Protein AF-A0A959YKF8-F1 (afdb_monomer_lite)

Secondary structure (DSSP, 8-state):
-PPP--B-----------------------S-THHHHGGG----SSS------B-S---TT----TT---EEEETTEEEE----SS-----GGGSEEE--STTSTTTT-SSTTTHHHHHHHHHH--SEEEES-SGGGGG--SS----SS-SSSPPPP-BT---HHHHHHHHHGGGTS----TT-HHHHHHHHT---GGGGGGTS-GGGHHHHHHHHHHHHHHTTSPTT-BHHHHHHHHHHHHHHHSTT---EEEEEP-TTTS-HHHHHHHHHHHH-TTTSTT-----EEEEESSSSTTSHHHHHHH---SHHHHHHHHBT---TTHHHHHHHH-TTTSPPTTT-BHHHHT--BTTB--EEEEEPPPBPGGGS-SSBPPTTT--SSPPTTHHHHHHHHTTT-B-TTSS-BS--EEEEEEEE-GGGTHIIIIISBTTB-SS-TT----SPPSSS--TTTHHHHHHHHHHHHHIIIIIHHHHHHHHHHHH-TT--STT--EEEEEEEEE--TT--TTGGGSTTSHHHHHHHHHHHHHHHHHTTSTTS-TT-EEEEEES-SSSS-TTSSEEEPPTTTHHHHHT--STTTSTTS-TTT--PPEEE-HHHHHHHHHHHHHHTT-

Sequence (618 aa):
MRPNTLIICLVIVTATITSATNLFAQDIDTLDWDEIVELADTAFRESLDTIYLLEDEYTSGESYRTGFETTCLSGGISMSINLNKTLKDINKGHYGINITGMFSPATLYEGPYSAEQWQWLSDLQPKTLRFPGGSSSKFMHLRPYKDANGDGILDSIKGYGYDILELIKYYDSTDDSLQIDLLDSSSVIAILNEFNYNNFETWLKPALAAQFFDFKEDFRNQEKLSPGDNYIDQFIRLVKKIETDNPGHVVDVIVCLNILTEKATDSREIVDYLRNVITNSENYSVNVVGVEMGNEVAGKFHQDVMKFDEFEDYWNYLDGAPVTGQTILETILGEPLFLPAADRNYFQAFKNSAGFNCKVGLCAEGLDPELDLVFFSDPADQSGTRAADDWNLDLYAHYPETFAGGKVRKFHAVILHTYYAKKDWEDDIVIGDTLNPLLDTLYTCPEWDFDEMDDRIQPAFDAARMNFRGFMQNRYMASMDTFNTLLHFNMTSANKKDMWITEYNFKDEGTDSRGKVFTNRFMHGCLLQEWWLKNLKLNYSSGYRENFFTYSTLQNYAGGSQIQMLTPADKEVELTILGVDTFPYSEATPDSLRKNYYTKRTVFHIMDLLSEIGKNDL

Radius of gyration: 25.91 Å; chains: 1; bounding box: 72×75×66 Å

pLDDT: mean 79.76, std 20.9, range [21.06, 98.62]

Structure (mmCIF, N/CA/C/O backbone):
data_AF-A0A959YKF8-F1
#
_entry.id   AF-A0A959YKF8-F1
#
loop_
_atom_site.group_PDB
_atom_site.id
_atom_site.type_symbol
_atom_site.label_atom_id
_atom_site.label_alt_id
_atom_site.label_comp_id
_atom_site.label_asym_id
_atom_site.label_entity_id
_atom_site.label_seq_id
_atom_site.pdbx_PDB_ins_code
_atom_site.Cartn_x
_atom_site.Cartn_y
_atom_site.Cartn_z
_atom_site.occupancy
_atom_site.B_iso_or_equiv
_atom_site.auth_seq_id
_atom_site.auth_comp_id
_atom_site.auth_asym_id
_atom_site.auth_atom_id
_atom_site.pdbx_PDB_model_num
ATOM 1 N N . MET A 1 1 ? -41.377 -13.721 -18.802 1.00 24.89 1 MET A N 1
ATOM 2 C CA . MET A 1 1 ? -40.956 -15.128 -18.658 1.00 24.89 1 MET A CA 1
ATOM 3 C C . MET A 1 1 ? -39.755 -15.340 -19.555 1.00 24.89 1 MET A C 1
ATOM 5 O O . MET A 1 1 ? -39.915 -15.637 -20.732 1.00 24.89 1 MET A O 1
ATOM 9 N N . ARG A 1 2 ? -38.571 -15.038 -19.025 1.00 21.06 2 ARG A N 1
ATOM 10 C CA . ARG A 1 2 ? -37.295 -15.454 -19.612 1.00 21.06 2 ARG A CA 1
ATOM 11 C C . ARG A 1 2 ? -36.922 -16.799 -18.962 1.00 21.06 2 ARG A C 1
ATOM 13 O O . ARG A 1 2 ? -37.425 -17.058 -17.871 1.00 21.06 2 ARG A O 1
ATOM 20 N N . PRO A 1 3 ? -36.168 -17.679 -19.634 1.00 23.34 3 PRO A N 1
ATOM 21 C CA . PRO A 1 3 ? -35.814 -18.971 -19.069 1.00 23.34 3 PRO A CA 1
ATOM 22 C C . PRO A 1 3 ? -34.827 -18.788 -17.912 1.00 23.34 3 PRO A C 1
ATOM 24 O O . PRO A 1 3 ? -33.832 -18.083 -18.058 1.00 23.34 3 PRO A O 1
ATOM 27 N N . ASN A 1 4 ? -35.135 -19.433 -16.788 1.00 23.02 4 ASN A N 1
ATOM 28 C CA . ASN A 1 4 ? -34.281 -19.529 -15.609 1.00 23.02 4 ASN A CA 1
ATOM 29 C C . ASN A 1 4 ? -32.976 -20.232 -16.003 1.00 23.02 4 ASN A C 1
ATOM 31 O O . ASN A 1 4 ? -33.014 -21.388 -16.429 1.00 23.02 4 ASN A O 1
ATOM 35 N N . THR A 1 5 ? -31.848 -19.539 -15.872 1.00 23.41 5 THR A N 1
ATOM 36 C CA . THR A 1 5 ? -30.513 -20.115 -16.049 1.00 23.41 5 THR A CA 1
ATOM 37 C C . THR A 1 5 ? -29.839 -20.077 -14.686 1.00 23.41 5 THR A C 1
ATOM 39 O O . THR A 1 5 ? -29.695 -19.015 -14.102 1.00 23.41 5 THR A O 1
ATOM 42 N N . LEU A 1 6 ? -29.509 -21.247 -14.148 1.00 27.52 6 LEU A N 1
ATOM 43 C CA . LEU A 1 6 ? -28.686 -21.390 -12.951 1.00 27.52 6 LEU A CA 1
ATOM 44 C C . LEU A 1 6 ? -27.227 -21.292 -13.406 1.00 27.52 6 LEU A C 1
ATOM 46 O O . LEU A 1 6 ? -26.804 -22.115 -14.221 1.00 27.52 6 LEU A O 1
ATOM 50 N N . ILE A 1 7 ? -26.474 -20.309 -12.914 1.00 26.64 7 ILE A N 1
ATOM 51 C CA . ILE A 1 7 ? -25.038 -20.200 -13.184 1.00 26.64 7 ILE A CA 1
ATOM 52 C C . ILE A 1 7 ? -24.302 -20.729 -11.955 1.00 26.64 7 ILE A C 1
ATOM 54 O O . ILE A 1 7 ? -24.200 -20.081 -10.921 1.00 26.64 7 ILE A O 1
ATOM 58 N N . ILE A 1 8 ? -23.788 -21.951 -12.055 1.00 28.00 8 ILE A N 1
ATOM 59 C CA . ILE A 1 8 ? -22.839 -22.476 -11.073 1.00 28.00 8 ILE A CA 1
ATOM 60 C C . ILE A 1 8 ? -21.457 -22.015 -11.532 1.00 28.00 8 ILE A C 1
ATOM 62 O O . ILE A 1 8 ? -20.957 -22.516 -12.539 1.00 28.00 8 ILE A O 1
ATOM 66 N N . CYS A 1 9 ? -20.830 -21.088 -10.806 1.00 27.98 9 CYS A N 1
ATOM 67 C CA . CYS A 1 9 ? -19.398 -20.829 -10.961 1.00 27.98 9 CYS A CA 1
ATOM 68 C C . CYS A 1 9 ? -18.615 -21.967 -10.299 1.00 27.98 9 CYS A C 1
ATOM 70 O O . CYS A 1 9 ? -18.112 -21.855 -9.185 1.00 27.98 9 CYS A O 1
ATOM 72 N N . LEU A 1 10 ? -18.530 -23.091 -11.007 1.00 30.89 10 LEU A N 1
ATOM 73 C CA . LEU A 1 10 ? -17.386 -23.979 -10.898 1.00 30.89 10 LEU A CA 1
ATOM 74 C C . LEU A 1 10 ? -16.335 -23.407 -11.851 1.00 30.89 10 LEU A C 1
ATOM 76 O O . LEU A 1 10 ? -16.676 -23.080 -12.989 1.00 30.89 10 LEU A O 1
ATOM 80 N N . VAL A 1 11 ? -15.067 -23.324 -11.442 1.00 27.88 11 VAL A N 1
ATOM 81 C CA . VAL A 1 11 ? -13.982 -23.2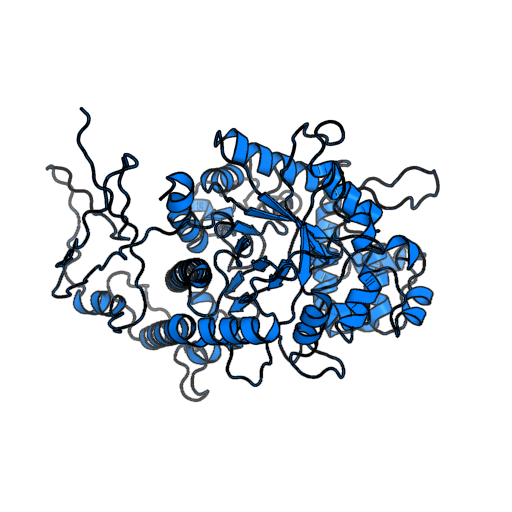78 -12.432 1.00 27.88 11 VAL A CA 1
ATOM 82 C C . VAL A 1 11 ? -13.950 -24.660 -13.090 1.00 27.88 11 VAL A C 1
ATOM 84 O O . VAL A 1 11 ? -13.184 -25.542 -12.728 1.00 27.88 11 VAL A O 1
ATOM 87 N N . ILE A 1 12 ? -14.878 -24.868 -14.017 1.00 26.86 12 ILE A N 1
ATOM 88 C CA . ILE A 1 12 ? -14.789 -25.842 -15.088 1.00 26.86 12 ILE A CA 1
ATOM 89 C C . ILE A 1 12 ? -14.608 -24.997 -16.333 1.00 26.86 12 ILE A C 1
ATOM 91 O O . ILE A 1 12 ? -15.455 -24.168 -16.662 1.00 26.86 12 ILE A O 1
ATOM 95 N N . VAL A 1 13 ? -13.510 -25.233 -17.040 1.00 24.25 13 VAL A N 1
ATOM 96 C CA . VAL A 1 13 ? -13.350 -24.816 -18.429 1.00 24.25 13 VAL A CA 1
ATOM 97 C C . VAL A 1 13 ? -14.514 -25.424 -19.219 1.00 24.25 13 VAL A C 1
ATOM 99 O O . VAL A 1 13 ? -14.508 -26.606 -19.554 1.00 24.25 13 VAL A O 1
ATOM 102 N N . THR A 1 14 ? -15.579 -24.658 -19.455 1.00 24.84 14 THR A N 1
ATOM 103 C CA . THR A 1 14 ? -16.737 -25.140 -20.212 1.00 24.84 14 THR A CA 1
ATOM 104 C C . THR A 1 14 ? -16.385 -25.233 -21.690 1.00 24.84 14 THR A C 1
ATOM 106 O O . THR A 1 14 ? -16.380 -24.228 -22.403 1.00 24.84 14 THR A O 1
ATOM 109 N N . ALA A 1 15 ? -16.157 -26.458 -22.167 1.00 26.36 15 ALA A N 1
ATOM 110 C CA . ALA A 1 15 ? -16.303 -26.798 -23.575 1.00 26.36 15 ALA A CA 1
ATOM 111 C C . ALA A 1 15 ? -17.750 -26.507 -24.007 1.00 26.36 15 ALA A C 1
ATOM 113 O O . ALA A 1 15 ? -18.723 -26.962 -23.402 1.00 26.36 15 ALA A O 1
ATOM 114 N N . THR A 1 16 ? -17.896 -25.689 -25.041 1.00 28.11 16 THR A N 1
ATOM 115 C CA . THR A 1 16 ? -19.182 -25.209 -25.539 1.00 28.11 16 THR A CA 1
ATOM 116 C C . THR A 1 16 ? -19.936 -26.349 -26.225 1.00 28.11 16 THR A C 1
ATOM 118 O O . THR A 1 16 ? -19.499 -26.856 -27.255 1.00 28.11 16 THR A O 1
ATOM 121 N N . ILE A 1 17 ? -21.115 -26.719 -25.720 1.00 29.62 17 ILE A N 1
ATOM 122 C CA . ILE A 1 17 ? -22.070 -27.520 -26.495 1.00 29.62 17 ILE A CA 1
ATOM 123 C C . ILE A 1 17 ? -22.793 -26.562 -27.444 1.00 29.62 17 ILE A C 1
ATOM 125 O O . ILE A 1 17 ? -23.761 -25.907 -27.063 1.00 29.62 17 ILE A O 1
ATOM 129 N N . THR A 1 18 ? -22.352 -26.491 -28.701 1.00 27.39 18 THR A N 1
ATOM 130 C CA . THR A 1 18 ? -23.241 -26.097 -29.800 1.00 27.39 18 THR A CA 1
ATOM 131 C C . THR A 1 18 ? -23.260 -27.163 -30.886 1.00 27.39 18 THR A C 1
ATOM 133 O O . THR A 1 18 ? -22.264 -27.777 -31.255 1.00 27.39 18 THR A O 1
ATOM 136 N N . SER A 1 19 ? -24.478 -27.432 -31.335 1.00 31.00 19 SER A N 1
ATOM 137 C CA . SER A 1 19 ? -24.853 -28.439 -32.311 1.00 31.00 19 SER A CA 1
ATOM 138 C C . SER A 1 19 ? -24.111 -28.295 -33.643 1.00 31.00 19 SER A C 1
ATOM 140 O O . SER A 1 19 ? -24.213 -27.259 -34.292 1.00 31.00 19 SER A O 1
ATOM 142 N N . ALA A 1 20 ? -23.476 -29.394 -34.056 1.00 32.44 20 ALA A N 1
ATOM 143 C CA . ALA A 1 20 ? -23.247 -29.856 -35.426 1.00 32.44 20 ALA A CA 1
ATOM 144 C C . ALA A 1 20 ? -22.896 -28.799 -36.496 1.00 32.44 20 ALA A C 1
ATOM 146 O O . ALA A 1 20 ? -23.785 -28.225 -37.112 1.00 32.44 20 ALA A O 1
ATOM 147 N N . THR A 1 21 ? -21.606 -28.686 -36.835 1.00 26.75 21 THR A N 1
ATOM 148 C CA . THR A 1 21 ? -21.075 -29.056 -38.169 1.00 26.75 21 THR A CA 1
ATOM 149 C C . THR A 1 21 ? -19.540 -29.027 -38.163 1.00 26.75 21 THR A C 1
ATOM 151 O O . THR A 1 21 ? -18.943 -27.999 -37.882 1.00 26.75 21 THR A O 1
ATOM 154 N N . ASN A 1 22 ? -18.941 -30.181 -38.477 1.00 33.03 22 ASN A N 1
ATOM 155 C CA . ASN A 1 22 ? -17.547 -30.476 -38.841 1.00 33.03 22 ASN A CA 1
ATOM 156 C C . ASN A 1 22 ? -16.528 -29.315 -38.851 1.00 33.03 22 ASN A C 1
ATOM 158 O O . ASN A 1 22 ? -16.385 -28.617 -39.856 1.00 33.03 22 ASN A O 1
ATOM 162 N N . LEU A 1 23 ? -15.692 -29.257 -37.815 1.00 22.66 23 LEU A N 1
ATOM 163 C CA . LEU A 1 23 ? -14.294 -28.848 -37.934 1.00 22.66 23 LEU A CA 1
ATOM 164 C C . LEU A 1 23 ? -13.438 -29.886 -37.204 1.00 22.66 23 LEU A C 1
ATOM 166 O O . LEU A 1 23 ? -13.765 -30.293 -36.094 1.00 22.66 23 LEU A O 1
ATOM 170 N N . PHE A 1 24 ? -12.395 -30.355 -37.883 1.00 27.20 24 PHE A N 1
ATOM 171 C CA . PHE A 1 24 ? -11.443 -31.340 -37.385 1.00 27.20 24 PHE A CA 1
ATOM 172 C C . PHE A 1 24 ? -10.705 -30.766 -36.168 1.00 27.20 24 PHE A C 1
ATOM 174 O O . PHE A 1 24 ? -9.849 -29.900 -36.330 1.00 27.20 24 PHE A O 1
ATOM 181 N N . ALA A 1 25 ? -11.055 -31.242 -34.974 1.00 24.16 25 ALA A N 1
ATOM 182 C CA . ALA A 1 25 ? -10.246 -31.118 -33.771 1.00 24.16 25 ALA A CA 1
ATOM 183 C C . ALA A 1 25 ? -9.605 -32.485 -33.516 1.00 24.16 25 ALA A C 1
ATOM 185 O O . ALA A 1 25 ? -10.275 -33.514 -33.575 1.00 24.16 25 ALA A O 1
ATOM 186 N N . GLN A 1 26 ? -8.291 -32.457 -33.364 1.00 25.58 26 GLN A N 1
ATOM 187 C CA . GLN A 1 26 ? -7.410 -33.588 -33.134 1.00 25.58 26 GLN A CA 1
ATOM 188 C C . GLN A 1 26 ? -7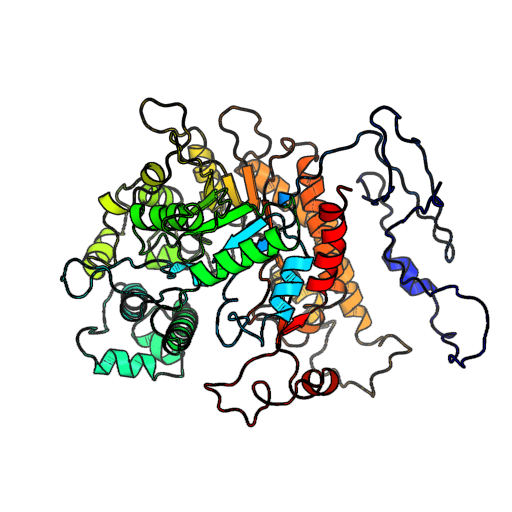.659 -34.117 -31.712 1.00 25.58 26 GLN A C 1
ATOM 190 O O . GLN A 1 26 ? -7.789 -33.325 -30.780 1.00 25.58 26 GLN A O 1
ATOM 195 N N . ASP A 1 27 ? -7.805 -35.434 -31.591 1.00 24.84 27 ASP A N 1
ATOM 196 C CA . ASP A 1 27 ? -8.174 -36.141 -30.365 1.00 24.84 27 ASP A CA 1
ATOM 197 C C . ASP A 1 27 ? -7.139 -35.914 -29.240 1.00 24.84 27 ASP A C 1
ATOM 199 O O . ASP A 1 27 ? -6.001 -36.370 -29.338 1.00 24.84 27 ASP A O 1
ATOM 203 N N . ILE A 1 28 ? -7.552 -35.218 -28.173 1.00 29.02 28 ILE A N 1
ATOM 204 C CA . ILE A 1 28 ? -6.883 -35.154 -26.858 1.00 29.02 28 ILE A CA 1
ATOM 205 C C . ILE A 1 28 ? -7.321 -36.404 -26.084 1.00 29.02 28 ILE A C 1
ATOM 207 O O . ILE A 1 28 ? -8.237 -36.342 -25.268 1.00 29.02 28 ILE A O 1
ATOM 211 N N . ASP A 1 29 ? -6.746 -37.559 -26.415 1.00 28.45 29 ASP A N 1
ATOM 212 C CA . ASP A 1 29 ? -7.207 -38.858 -25.891 1.00 28.45 29 ASP A CA 1
ATOM 213 C C . ASP A 1 29 ? -6.071 -39.705 -25.286 1.00 28.45 29 ASP A C 1
ATOM 215 O O . ASP A 1 29 ? -6.127 -40.934 -25.295 1.00 28.45 29 ASP A O 1
ATOM 219 N N . THR A 1 30 ? -5.021 -39.068 -24.745 1.00 28.72 30 THR A N 1
ATOM 220 C CA . THR A 1 30 ? -3.926 -39.785 -24.051 1.00 28.72 30 THR A CA 1
ATOM 221 C C . THR A 1 30 ? -3.470 -39.200 -22.711 1.00 28.72 30 THR A C 1
ATOM 223 O O . THR A 1 30 ? -2.499 -39.702 -22.157 1.00 28.72 30 THR A O 1
ATOM 226 N N . LEU A 1 31 ? -4.180 -38.228 -22.128 1.00 28.48 31 LEU A N 1
ATOM 227 C CA . LEU A 1 31 ? -3.964 -37.859 -20.722 1.00 28.48 31 LEU A CA 1
ATOM 228 C C . LEU A 1 31 ? -4.817 -38.759 -19.821 1.00 28.48 31 LEU A C 1
ATOM 230 O O . LEU A 1 31 ? -6.047 -38.760 -19.920 1.00 28.48 31 LEU A O 1
ATOM 234 N N . ASP A 1 32 ? -4.158 -39.538 -18.963 1.00 31.77 32 ASP A N 1
ATOM 235 C CA . ASP A 1 32 ? -4.811 -40.336 -17.928 1.00 31.77 32 ASP A CA 1
ATOM 236 C C . ASP A 1 32 ? -5.417 -39.373 -16.892 1.00 31.77 32 ASP A C 1
ATOM 238 O O . ASP A 1 32 ? -4.723 -38.698 -16.133 1.00 31.77 32 ASP A O 1
ATOM 242 N N . TRP A 1 33 ? -6.741 -39.227 -16.936 1.00 35.06 33 TRP A N 1
ATOM 243 C CA . TRP A 1 33 ? -7.514 -38.218 -16.200 1.00 35.06 33 TRP A CA 1
ATOM 244 C C . TRP A 1 33 ? -7.492 -38.386 -14.670 1.00 35.06 33 TRP A C 1
ATOM 246 O O . TRP A 1 33 ? -7.970 -37.502 -13.954 1.00 35.06 33 TRP A O 1
ATOM 256 N N . ASP A 1 34 ? -6.931 -39.486 -14.170 1.00 31.56 34 ASP A N 1
ATOM 257 C CA . ASP A 1 34 ? -6.870 -39.815 -12.746 1.00 31.56 34 ASP A CA 1
ATOM 258 C C . ASP A 1 34 ? -5.886 -38.911 -11.957 1.00 31.56 34 ASP A C 1
ATOM 260 O O . ASP A 1 34 ? -6.070 -38.731 -10.754 1.00 31.56 34 ASP A O 1
ATOM 264 N N . GLU A 1 35 ? -4.921 -38.235 -12.603 1.00 34.03 35 GLU A N 1
ATOM 265 C CA . GLU A 1 35 ? -3.971 -37.320 -11.925 1.00 34.03 35 GLU A CA 1
ATOM 266 C C . GLU A 1 35 ? -4.512 -35.897 -11.679 1.00 34.03 35 GLU A C 1
ATOM 268 O O . GLU A 1 35 ? -4.180 -35.258 -10.679 1.00 34.03 35 GLU A O 1
ATOM 273 N N . ILE A 1 36 ? -5.414 -35.394 -12.531 1.00 32.41 36 ILE A N 1
ATOM 274 C CA . ILE A 1 36 ? -6.044 -34.062 -12.358 1.00 32.41 36 ILE A CA 1
ATOM 275 C C . ILE A 1 36 ? -7.072 -34.080 -11.208 1.00 32.41 36 ILE A C 1
ATOM 277 O O . ILE A 1 36 ? -7.408 -33.062 -10.602 1.00 32.41 36 ILE A O 1
ATOM 281 N N . VAL A 1 37 ? -7.552 -35.274 -10.888 1.00 31.53 37 VAL A N 1
ATOM 282 C CA . VAL A 1 37 ? -8.635 -35.605 -9.963 1.00 31.53 37 VAL A CA 1
ATOM 283 C C . VAL A 1 37 ? -8.148 -35.585 -8.497 1.00 31.53 37 VAL A C 1
ATOM 285 O O . VAL A 1 37 ? -8.881 -35.133 -7.617 1.00 31.53 37 VAL A O 1
ATOM 288 N N . GLU A 1 38 ? -6.870 -35.864 -8.216 1.00 30.11 38 GLU A N 1
ATOM 289 C CA . GLU A 1 38 ? -6.293 -35.735 -6.861 1.00 30.11 38 GLU A CA 1
ATOM 290 C C . GLU A 1 38 ? -6.074 -34.278 -6.384 1.00 30.11 38 GLU A C 1
ATOM 292 O O . GLU A 1 38 ? -5.788 -34.033 -5.208 1.00 30.11 38 GLU A O 1
ATOM 297 N N . LEU A 1 39 ? -6.238 -33.271 -7.254 1.00 32.41 39 LEU A N 1
ATOM 298 C CA . LEU A 1 39 ? -6.130 -31.846 -6.891 1.00 32.41 39 LEU A CA 1
ATOM 299 C C . LEU A 1 39 ? -7.324 -31.327 -6.065 1.00 32.41 39 LEU A C 1
ATOM 301 O O . LEU A 1 39 ? -7.226 -30.253 -5.471 1.00 32.41 39 LEU A O 1
ATOM 305 N N . ALA A 1 40 ? -8.425 -32.083 -5.989 1.00 29.44 40 ALA A N 1
ATOM 306 C CA . ALA A 1 40 ? -9.656 -31.692 -5.294 1.00 29.44 40 ALA A CA 1
ATOM 307 C C . ALA A 1 40 ? -9.901 -32.434 -3.963 1.00 29.44 40 ALA A C 1
ATOM 309 O O . ALA A 1 40 ? -10.957 -32.255 -3.349 1.00 29.44 40 ALA A O 1
ATOM 310 N N . ASP A 1 41 ? -8.940 -33.229 -3.478 1.00 27.20 41 ASP A N 1
ATOM 311 C CA . ASP A 1 41 ? -9.077 -33.981 -2.226 1.00 27.20 41 ASP A CA 1
ATOM 312 C C . ASP A 1 41 ? -8.847 -33.101 -0.979 1.00 27.20 41 ASP A C 1
ATOM 314 O O . ASP A 1 41 ? -7.838 -33.162 -0.256 1.00 27.20 41 ASP A O 1
ATOM 318 N N . THR A 1 42 ? -9.866 -32.292 -0.691 1.00 28.78 42 THR A N 1
ATOM 319 C CA . THR A 1 42 ? -10.113 -31.665 0.612 1.00 28.78 42 THR A CA 1
ATOM 320 C C . THR A 1 42 ? -11.209 -32.448 1.335 1.00 28.78 42 THR A C 1
ATOM 322 O O . THR A 1 42 ? -12.296 -31.957 1.606 1.00 28.78 42 THR A O 1
ATOM 325 N N . ALA A 1 43 ? -10.939 -33.711 1.667 1.00 25.23 43 ALA A N 1
ATOM 326 C CA . ALA A 1 43 ? -11.757 -34.458 2.615 1.00 25.23 43 ALA A CA 1
ATOM 327 C C . ALA A 1 43 ? -11.174 -34.299 4.028 1.00 25.23 43 ALA A C 1
ATOM 329 O O . ALA A 1 43 ? -10.417 -35.144 4.503 1.00 25.23 43 ALA A O 1
ATOM 330 N N . PHE A 1 44 ? -11.551 -33.226 4.731 1.00 25.66 44 PHE A N 1
ATOM 331 C CA . PHE A 1 44 ? -11.506 -33.222 6.195 1.00 25.66 44 PHE A CA 1
ATOM 332 C C . PHE A 1 44 ? -12.852 -32.777 6.766 1.00 25.66 44 PHE A C 1
ATOM 334 O O . PHE A 1 44 ? -13.330 -31.668 6.537 1.00 25.66 44 PHE A O 1
ATOM 341 N N . ARG A 1 45 ? -13.475 -33.683 7.528 1.00 25.19 45 ARG A N 1
ATOM 342 C CA . ARG A 1 45 ? -14.618 -33.379 8.391 1.00 25.19 45 ARG A CA 1
ATOM 343 C C . ARG A 1 45 ? -14.158 -32.312 9.382 1.00 25.19 45 ARG A C 1
ATOM 345 O O . ARG A 1 45 ? -13.265 -32.600 10.163 1.00 25.19 45 ARG A O 1
ATOM 352 N N . GLU A 1 46 ? -14.802 -31.148 9.361 1.00 28.22 46 GLU A N 1
ATOM 353 C CA . GLU A 1 46 ? -14.546 -29.976 10.223 1.00 28.22 46 GLU A CA 1
ATOM 354 C C . GLU A 1 46 ? -13.638 -28.878 9.640 1.00 28.22 46 GLU A C 1
ATOM 356 O O . GLU A 1 46 ? -12.750 -28.369 10.307 1.00 28.22 46 GLU A O 1
ATOM 361 N N . SER A 1 47 ? -13.921 -28.392 8.432 1.00 32.28 47 SER A N 1
ATOM 362 C CA . SER A 1 47 ? -13.924 -26.940 8.190 1.00 32.28 47 SER A CA 1
ATOM 363 C C . SER A 1 47 ? -14.771 -26.637 6.954 1.00 32.28 47 SER A C 1
ATOM 365 O O . SER A 1 47 ? -14.894 -27.470 6.067 1.00 32.28 47 SER A O 1
ATOM 367 N N . LEU A 1 48 ? -15.464 -25.502 6.955 1.00 35.44 48 LEU A N 1
ATOM 368 C CA . LEU A 1 48 ? -16.440 -25.136 5.928 1.00 35.44 48 LEU A CA 1
ATOM 369 C C . LEU A 1 48 ? -15.739 -24.942 4.573 1.00 35.44 48 LEU A C 1
ATOM 371 O O . LEU A 1 48 ? -15.063 -23.927 4.390 1.00 35.44 48 LEU A O 1
ATOM 375 N N . ASP A 1 49 ? -15.917 -25.862 3.628 1.00 35.94 49 ASP A N 1
ATOM 376 C CA . ASP A 1 49 ? -15.681 -25.588 2.208 1.00 35.94 49 ASP A CA 1
ATOM 377 C C . ASP A 1 49 ? -16.711 -24.550 1.743 1.00 35.94 49 ASP A C 1
ATOM 379 O O . ASP A 1 49 ? -17.903 -24.663 2.045 1.00 35.94 49 ASP A O 1
ATOM 383 N N . THR A 1 50 ? -16.255 -23.497 1.061 1.00 38.78 50 THR A N 1
ATOM 384 C CA . THR A 1 50 ? -17.147 -22.443 0.555 1.00 38.78 50 THR A CA 1
ATOM 385 C C . THR A 1 50 ? -17.316 -22.644 -0.933 1.00 38.78 50 THR A C 1
ATOM 387 O O . THR A 1 50 ? -16.360 -22.525 -1.690 1.00 38.78 50 THR A O 1
ATOM 390 N N . ILE A 1 51 ? -18.546 -22.926 -1.338 1.00 37.94 51 ILE A N 1
ATOM 391 C CA . ILE A 1 51 ? -18.965 -22.977 -2.733 1.00 37.94 51 ILE A CA 1
ATOM 392 C C . ILE A 1 51 ? -19.968 -21.853 -2.939 1.00 37.94 51 ILE A C 1
ATOM 394 O O . ILE A 1 51 ? -20.893 -21.697 -2.140 1.00 37.94 51 ILE A O 1
ATOM 398 N N . TYR A 1 52 ? -19.768 -21.077 -4.001 1.00 36.88 52 TYR A N 1
ATOM 399 C CA . TYR A 1 52 ? -20.685 -20.018 -4.401 1.00 36.88 52 TYR A CA 1
ATOM 400 C C . TYR A 1 52 ? -21.749 -20.601 -5.323 1.00 36.88 52 TYR A C 1
ATOM 402 O O . TYR A 1 52 ? -21.437 -21.206 -6.349 1.00 36.88 52 TYR A O 1
ATOM 410 N N . LEU A 1 53 ? -23.011 -20.420 -4.946 1.00 36.75 53 LEU A N 1
ATOM 411 C CA . LEU A 1 53 ? -24.148 -20.707 -5.808 1.00 36.75 53 LEU A CA 1
ATOM 412 C C . LEU A 1 53 ? -24.688 -19.358 -6.281 1.00 36.75 53 LEU A C 1
ATOM 414 O O . LEU A 1 53 ? -25.158 -18.578 -5.458 1.00 36.75 53 LEU A O 1
ATOM 418 N N . LEU A 1 54 ? -24.561 -19.064 -7.577 1.00 36.59 54 LEU A N 1
ATOM 419 C CA . LEU A 1 54 ? -25.043 -17.807 -8.144 1.00 36.59 54 LEU A CA 1
ATOM 420 C C . LEU A 1 54 ? -26.479 -18.042 -8.625 1.00 36.59 54 LEU A C 1
ATOM 422 O O . LEU A 1 54 ? -26.708 -18.799 -9.572 1.00 36.59 54 LEU A O 1
ATOM 426 N N . GLU A 1 55 ? -27.458 -17.450 -7.940 1.00 35.31 55 GLU A N 1
ATOM 427 C CA . GLU A 1 55 ? -28.864 -17.485 -8.358 1.00 35.31 55 GLU A CA 1
ATOM 428 C C . GLU A 1 55 ? -29.337 -16.078 -8.743 1.00 35.31 55 GLU A C 1
ATOM 430 O O . GLU A 1 55 ? -29.210 -15.136 -7.968 1.00 35.31 55 GLU A O 1
ATOM 435 N N . ASP A 1 56 ? -29.921 -15.951 -9.938 1.00 31.12 56 ASP A N 1
ATOM 436 C CA . ASP A 1 56 ? -30.279 -14.665 -10.558 1.00 31.12 56 ASP A CA 1
ATOM 437 C C . ASP A 1 56 ? -31.491 -13.939 -9.919 1.00 31.12 56 ASP A C 1
ATOM 439 O O . ASP A 1 56 ? -31.780 -12.804 -10.296 1.00 31.12 56 ASP A O 1
ATOM 443 N N . GLU A 1 57 ? -32.227 -14.531 -8.965 1.00 33.78 57 GLU A N 1
ATOM 444 C CA . GLU A 1 57 ? -33.365 -13.866 -8.299 1.00 33.78 57 GLU A CA 1
ATOM 445 C C . GLU A 1 57 ? -33.579 -14.350 -6.849 1.00 33.78 57 GLU A C 1
ATOM 447 O O . GLU A 1 57 ? -33.816 -15.533 -6.612 1.00 33.78 57 GLU A O 1
ATOM 452 N N . TYR A 1 58 ? -33.621 -13.421 -5.878 1.00 39.62 58 TYR A N 1
ATOM 453 C CA . TYR A 1 58 ? -34.119 -13.688 -4.520 1.00 39.62 58 TYR A CA 1
ATOM 454 C C . TYR A 1 58 ? -35.268 -12.747 -4.139 1.00 39.62 58 TYR A C 1
ATOM 456 O O . TYR A 1 58 ? -35.135 -11.522 -4.129 1.00 39.62 58 TYR A O 1
ATOM 464 N N . THR A 1 59 ? -36.406 -13.324 -3.750 1.00 34.91 59 THR A N 1
ATOM 465 C CA . THR A 1 59 ? -37.457 -12.620 -3.004 1.00 34.91 59 THR A CA 1
ATOM 466 C C . THR A 1 59 ? -37.239 -12.805 -1.508 1.00 34.91 59 THR A C 1
ATOM 468 O O . THR A 1 59 ? -37.263 -13.928 -1.004 1.00 34.91 59 THR A O 1
ATOM 471 N N . SER A 1 60 ? -37.084 -11.695 -0.784 1.00 32.53 60 SER A N 1
ATOM 472 C CA . SER A 1 60 ? -36.945 -11.665 0.673 1.00 32.53 60 SER A CA 1
ATOM 473 C C . SER A 1 60 ? -38.120 -12.357 1.373 1.00 32.53 60 SER A C 1
ATOM 475 O O . SER A 1 60 ? -39.198 -11.790 1.537 1.00 32.53 60 SER A O 1
ATOM 477 N N . GLY A 1 61 ? -37.915 -13.607 1.794 1.00 35.09 61 GLY A N 1
ATOM 478 C CA . GLY A 1 61 ? -38.917 -14.361 2.551 1.00 35.09 61 GLY A CA 1
ATOM 479 C C . GLY A 1 61 ? -38.907 -15.873 2.353 1.00 35.09 61 GLY A C 1
ATOM 480 O O . GLY A 1 61 ? -39.486 -16.573 3.184 1.00 35.09 61 GLY A O 1
ATOM 481 N N . GLU A 1 62 ? -38.248 -16.398 1.319 1.00 36.28 62 GLU A N 1
ATOM 482 C CA . GLU A 1 62 ? -38.127 -17.846 1.141 1.00 36.28 62 GLU A CA 1
ATOM 483 C C . GLU A 1 62 ? -36.832 -18.356 1.780 1.00 36.28 62 GLU A C 1
ATOM 485 O O . GLU A 1 62 ? -35.723 -18.057 1.353 1.00 36.28 62 GLU A O 1
ATOM 490 N N . SER A 1 63 ? -36.976 -19.132 2.853 1.00 36.38 63 SER A N 1
ATOM 491 C CA . SER A 1 63 ? -35.897 -19.956 3.393 1.00 36.38 63 SER A CA 1
ATOM 492 C C . SER A 1 63 ? -35.277 -20.782 2.264 1.00 36.38 63 SER A C 1
ATOM 494 O O . SER A 1 63 ? -36.020 -21.483 1.573 1.00 36.38 63 SER A O 1
ATOM 496 N N . TYR A 1 64 ? -33.949 -20.710 2.112 1.00 40.72 64 TYR A N 1
ATOM 497 C CA . TYR A 1 64 ? -33.152 -21.532 1.194 1.00 40.72 64 TYR A CA 1
ATOM 498 C C . TYR A 1 64 ? -33.711 -22.955 1.078 1.00 40.72 64 TYR A C 1
ATOM 500 O O . TYR A 1 64 ? -34.130 -23.545 2.082 1.00 40.72 64 TYR A O 1
ATOM 508 N N . ARG A 1 65 ? -33.631 -23.562 -0.115 1.00 40.91 65 ARG A N 1
ATOM 509 C CA . ARG A 1 65 ? -33.695 -25.025 -0.240 1.00 40.91 65 ARG A CA 1
ATOM 510 C C . ARG A 1 65 ? -32.493 -25.621 0.491 1.00 40.91 65 ARG A C 1
ATOM 512 O O . ARG A 1 65 ? -31.452 -25.908 -0.084 1.00 40.91 65 ARG A O 1
ATOM 519 N N . THR A 1 66 ? -32.632 -25.772 1.800 1.00 37.22 66 THR A N 1
ATOM 520 C CA . THR A 1 66 ? -31.671 -26.459 2.652 1.00 37.22 66 THR A CA 1
ATOM 521 C C . THR A 1 66 ? -31.526 -27.902 2.173 1.00 37.22 66 THR A C 1
ATOM 523 O O . THR A 1 66 ? -32.541 -28.564 1.950 1.00 37.22 66 THR A O 1
ATOM 526 N N . GLY A 1 67 ? -30.290 -28.391 2.055 1.00 35.16 67 GLY A N 1
ATOM 527 C CA . GLY A 1 67 ? -30.006 -29.787 1.699 1.00 35.16 67 GLY A CA 1
ATOM 528 C C . GLY A 1 67 ? -29.833 -30.069 0.205 1.00 35.16 67 GLY A C 1
ATOM 529 O O . GLY A 1 67 ? -30.138 -31.178 -0.224 1.00 35.16 67 GLY A O 1
ATOM 530 N N . PHE A 1 68 ? -29.367 -29.100 -0.592 1.00 37.25 68 PHE A N 1
ATOM 531 C CA . PHE A 1 68 ? -28.904 -29.398 -1.948 1.00 37.25 68 PHE A CA 1
ATOM 532 C C . PHE A 1 68 ? -27.552 -30.116 -1.884 1.00 37.25 68 PHE A C 1
ATOM 534 O O . PHE A 1 68 ? -26.499 -29.492 -1.854 1.00 37.25 68 PHE A O 1
ATOM 541 N N . GLU A 1 69 ? -27.600 -31.441 -1.823 1.00 40.28 69 GLU A N 1
ATOM 542 C CA . GLU A 1 69 ? -26.453 -32.297 -2.088 1.00 40.28 69 GLU A CA 1
ATOM 543 C C . GLU A 1 69 ? -26.375 -32.468 -3.607 1.00 40.28 69 GLU A C 1
ATOM 545 O O . GLU A 1 69 ? -27.188 -33.172 -4.207 1.00 40.28 69 GLU A O 1
ATOM 550 N N . THR A 1 70 ? -25.442 -31.769 -4.251 1.00 40.75 70 THR A N 1
ATOM 551 C CA . THR A 1 70 ? -25.066 -32.114 -5.622 1.00 40.75 70 THR A CA 1
ATOM 552 C C . THR A 1 70 ? -23.844 -32.999 -5.556 1.00 40.75 70 THR A C 1
ATOM 554 O O . THR A 1 70 ? -22.834 -32.625 -4.966 1.00 40.75 70 THR A O 1
ATOM 557 N N . THR A 1 71 ? -23.952 -34.189 -6.129 1.00 39.69 71 THR A N 1
ATOM 558 C CA . THR A 1 71 ? -22.803 -35.043 -6.391 1.00 39.69 71 THR A CA 1
ATOM 559 C C . THR A 1 71 ? -22.339 -34.699 -7.798 1.00 39.69 71 THR A C 1
ATOM 561 O O . THR A 1 71 ? -22.971 -35.099 -8.777 1.00 39.69 71 THR A O 1
ATOM 564 N N . CYS A 1 72 ? -21.268 -33.916 -7.922 1.00 40.22 72 CYS A N 1
ATOM 565 C CA . CYS A 1 72 ? -20.620 -33.751 -9.220 1.00 40.22 72 CYS A CA 1
ATOM 566 C C . CYS A 1 72 ? -19.926 -35.073 -9.556 1.00 40.22 72 CYS A C 1
ATOM 568 O O . CYS A 1 72 ? -18.867 -35.368 -9.015 1.00 40.22 72 CYS A O 1
ATOM 570 N N . LEU A 1 73 ? -20.563 -35.894 -10.393 1.00 35.09 73 LEU A N 1
ATOM 571 C CA . LEU A 1 73 ? -19.992 -37.141 -10.889 1.00 35.09 73 LEU A CA 1
ATOM 572 C C . LEU A 1 73 ? -19.211 -36.843 -12.168 1.00 35.09 73 LEU A C 1
ATOM 574 O O . LEU A 1 73 ? -19.775 -36.810 -13.259 1.00 35.09 73 LEU A O 1
ATOM 578 N N . SER A 1 74 ? -17.909 -36.644 -12.017 1.00 39.72 74 SER A N 1
ATOM 579 C CA . SER A 1 74 ? -16.940 -36.751 -13.105 1.00 39.72 74 SER A CA 1
ATOM 580 C C . SER A 1 74 ? -15.836 -37.690 -12.633 1.00 39.72 74 SER A C 1
ATOM 582 O O . SER A 1 74 ? -15.287 -37.485 -11.554 1.00 39.72 74 SER A O 1
ATOM 584 N N . GLY A 1 75 ? -15.568 -38.765 -13.376 1.00 41.69 75 GLY A N 1
ATOM 585 C CA . GLY A 1 75 ? -14.393 -39.619 -13.143 1.00 41.69 75 GLY A CA 1
ATOM 586 C C . GLY A 1 75 ? -14.325 -40.409 -11.826 1.00 41.69 75 GLY A C 1
ATOM 587 O O . GLY A 1 75 ? -13.279 -40.953 -11.522 1.00 41.69 75 GLY A O 1
ATOM 588 N N . GLY A 1 76 ? -15.398 -40.522 -11.034 1.00 37.97 76 GLY A N 1
ATOM 589 C CA . GLY A 1 76 ? -15.390 -41.345 -9.810 1.00 37.97 76 GLY A CA 1
ATOM 590 C C . GLY A 1 76 ? -15.111 -40.603 -8.496 1.00 37.97 76 GLY A C 1
ATOM 591 O O . GLY A 1 76 ? -15.148 -41.241 -7.445 1.00 37.97 76 GLY A O 1
ATOM 592 N N . ILE A 1 77 ? -14.951 -39.275 -8.511 1.00 39.59 77 ILE A N 1
ATOM 593 C CA . ILE A 1 77 ? -15.004 -38.459 -7.287 1.00 39.59 77 ILE A CA 1
ATOM 594 C C . ILE A 1 77 ? -16.449 -38.067 -6.984 1.00 39.59 77 ILE A C 1
ATOM 596 O O . ILE A 1 77 ? -17.209 -37.681 -7.872 1.00 39.59 77 ILE A O 1
ATOM 600 N N . SER A 1 78 ? -16.821 -38.117 -5.705 1.00 39.38 78 SER A N 1
ATOM 601 C CA . SER A 1 78 ? -18.029 -37.480 -5.186 1.00 39.38 78 SER A CA 1
ATOM 602 C C . SER A 1 78 ? -17.665 -36.234 -4.375 1.00 39.38 78 SER A C 1
ATOM 604 O O . SER A 1 78 ? -17.264 -36.348 -3.217 1.00 39.38 78 SER A O 1
ATOM 606 N N . MET A 1 79 ? -17.847 -35.041 -4.941 1.00 41.75 79 MET A N 1
ATOM 607 C CA . MET A 1 79 ? -17.846 -33.805 -4.151 1.00 41.75 79 MET A CA 1
ATOM 608 C C . MET A 1 79 ? -19.221 -33.640 -3.499 1.00 41.75 79 MET A C 1
ATOM 610 O O . MET A 1 79 ? -20.232 -33.716 -4.192 1.00 41.75 79 MET A O 1
ATOM 614 N N . SER A 1 80 ? -19.266 -33.457 -2.176 1.00 41.22 80 SER A N 1
ATOM 615 C CA . SER A 1 80 ? -20.508 -33.232 -1.423 1.00 41.22 80 SER A CA 1
ATOM 616 C C . SER A 1 80 ? -20.548 -31.800 -0.910 1.00 41.22 80 SER A C 1
ATOM 618 O O . SER A 1 80 ? -19.787 -31.429 -0.021 1.00 41.22 80 SER A O 1
ATOM 620 N N . ILE A 1 81 ? -21.451 -30.997 -1.462 1.00 44.81 81 ILE A N 1
ATOM 621 C CA . ILE A 1 81 ? -21.587 -29.578 -1.128 1.00 44.81 81 ILE A CA 1
ATOM 622 C C . ILE A 1 81 ? -22.642 -29.428 -0.033 1.00 44.81 81 ILE A C 1
ATOM 624 O O . ILE A 1 81 ? -23.810 -29.735 -0.253 1.00 44.81 81 ILE A O 1
ATOM 628 N N . ASN A 1 82 ? -22.247 -28.952 1.149 1.00 46.88 82 ASN A N 1
ATOM 629 C CA . ASN A 1 82 ? -23.173 -28.668 2.246 1.00 46.88 82 ASN A CA 1
ATOM 630 C C . ASN A 1 82 ? -23.227 -27.165 2.512 1.00 46.88 82 ASN A C 1
ATOM 632 O O . ASN A 1 82 ? -22.400 -26.619 3.240 1.00 46.88 82 ASN A O 1
ATOM 636 N N . LEU A 1 83 ? -24.228 -26.495 1.943 1.00 49.28 83 LEU A N 1
ATOM 637 C CA . LEU A 1 83 ? -24.457 -25.078 2.211 1.00 49.28 83 LEU A CA 1
ATOM 638 C C . LEU A 1 83 ? -24.918 -24.884 3.662 1.00 49.28 83 LEU A C 1
ATOM 640 O O . LEU A 1 83 ? -25.838 -25.556 4.142 1.00 49.28 83 LEU A O 1
ATOM 644 N N . ASN A 1 84 ? -24.267 -23.959 4.368 1.00 49.28 84 ASN A N 1
ATOM 645 C CA . ASN A 1 84 ? -24.650 -23.606 5.729 1.00 49.28 84 ASN A CA 1
ATOM 646 C C . ASN A 1 84 ? -26.071 -23.008 5.739 1.00 49.28 84 ASN A C 1
ATOM 648 O O . ASN A 1 84 ? -26.501 -22.359 4.791 1.00 49.28 84 ASN A O 1
ATOM 652 N N . LYS A 1 85 ? -26.817 -23.213 6.828 1.00 51.50 85 LYS A N 1
ATOM 653 C CA . LYS A 1 85 ? -28.223 -22.781 6.945 1.00 51.50 85 LYS A CA 1
ATOM 654 C C . LYS A 1 85 ? -28.390 -21.271 7.155 1.00 51.50 85 LYS A C 1
ATOM 656 O O . LYS A 1 85 ? -29.520 -20.789 7.151 1.00 51.50 85 LYS A O 1
ATOM 661 N N . THR A 1 86 ? -27.293 -20.551 7.378 1.00 58.97 86 THR A N 1
ATOM 662 C CA . THR A 1 86 ? -27.291 -19.133 7.740 1.00 58.97 86 THR A CA 1
ATOM 663 C C . THR A 1 86 ? -26.476 -18.350 6.725 1.00 58.97 86 THR A C 1
ATOM 665 O O . THR A 1 86 ? -25.271 -18.569 6.611 1.00 58.97 86 THR A O 1
ATOM 668 N N . LEU A 1 87 ? -27.134 -17.421 6.035 1.00 66.00 87 LEU A N 1
ATOM 669 C CA . LEU A 1 87 ? -26.475 -16.435 5.185 1.00 66.00 87 LEU A CA 1
ATOM 670 C C . LEU A 1 87 ? -25.682 -15.448 6.038 1.00 66.00 87 LEU A C 1
ATOM 672 O O . LEU A 1 87 ? -26.104 -15.081 7.139 1.00 66.00 87 LEU A O 1
ATOM 676 N N . LYS A 1 88 ? -24.526 -15.043 5.524 1.00 73.19 88 LYS A N 1
ATOM 677 C CA . LYS A 1 88 ? -23.618 -14.092 6.157 1.00 73.19 88 LYS A CA 1
ATOM 678 C C . LYS A 1 88 ? -23.270 -13.016 5.142 1.00 73.19 88 LYS A C 1
ATOM 680 O O . LYS A 1 88 ? -22.979 -13.343 3.998 1.00 73.19 88 LYS A O 1
ATOM 685 N N . ASP A 1 89 ? -23.282 -11.761 5.574 1.00 75.00 89 ASP A N 1
ATOM 686 C CA . ASP A 1 89 ? -22.965 -10.643 4.691 1.00 75.00 89 ASP A CA 1
ATOM 687 C C . ASP A 1 89 ? -21.476 -10.670 4.330 1.00 75.00 89 ASP A C 1
ATOM 689 O O . ASP A 1 89 ? -20.603 -10.726 5.198 1.00 75.00 89 ASP A O 1
ATOM 693 N N . ILE A 1 90 ? -21.144 -10.617 3.048 1.00 78.56 90 ILE A N 1
ATOM 694 C CA . ILE A 1 90 ? -19.747 -10.508 2.635 1.00 78.56 90 ILE A CA 1
ATOM 695 C C . ILE A 1 90 ? -19.306 -9.059 2.822 1.00 78.56 90 ILE A C 1
ATOM 697 O O . ILE A 1 90 ? -19.902 -8.126 2.278 1.00 78.56 90 ILE A O 1
ATOM 701 N N . ASN A 1 91 ? -18.229 -8.851 3.581 1.00 85.88 91 ASN A N 1
ATOM 702 C CA . ASN A 1 91 ? -17.624 -7.533 3.649 1.00 85.88 91 ASN A CA 1
ATOM 703 C C . ASN A 1 91 ? -16.896 -7.233 2.335 1.00 85.88 91 ASN A C 1
ATOM 705 O O . ASN A 1 91 ? -15.760 -7.661 2.124 1.00 85.88 91 ASN A O 1
ATOM 709 N N . LYS A 1 92 ? -17.552 -6.458 1.466 1.00 89.00 92 LYS A N 1
ATOM 710 C CA . LYS A 1 92 ? -17.029 -6.107 0.141 1.00 89.00 92 LYS A CA 1
ATOM 711 C C . LYS A 1 92 ? -15.662 -5.414 0.194 1.00 89.00 92 LYS A C 1
ATOM 713 O O . LYS A 1 92 ? -14.921 -5.510 -0.775 1.00 89.00 92 LYS A O 1
ATOM 718 N N . GLY A 1 93 ? -15.284 -4.788 1.315 1.00 92.81 93 GLY A N 1
ATOM 719 C CA . GLY A 1 93 ? -13.964 -4.171 1.494 1.00 92.81 93 GLY A CA 1
ATOM 720 C C . GLY A 1 93 ? -12.779 -5.146 1.409 1.00 92.81 93 GLY A C 1
ATOM 721 O O . GLY A 1 93 ? -11.635 -4.712 1.316 1.00 92.81 93 GLY A O 1
ATOM 722 N N . HIS A 1 94 ? -13.021 -6.464 1.413 1.00 91.69 94 HIS A N 1
ATOM 723 C CA . HIS A 1 94 ? -11.985 -7.478 1.162 1.00 91.69 94 HIS A CA 1
ATOM 724 C C . HIS A 1 94 ? -11.599 -7.589 -0.313 1.00 91.69 94 HIS A C 1
ATOM 726 O O . HIS A 1 94 ? -10.559 -8.158 -0.633 1.00 91.69 94 HIS A O 1
ATOM 732 N N . TYR A 1 95 ? -12.432 -7.074 -1.219 1.00 94.88 95 TYR A N 1
ATOM 733 C CA . TYR A 1 95 ? -12.112 -6.986 -2.636 1.00 94.88 95 TYR A CA 1
ATOM 734 C C . TYR A 1 95 ? -11.439 -5.641 -2.932 1.00 94.88 95 TYR A C 1
ATOM 736 O O . TYR A 1 95 ? -12.060 -4.692 -3.424 1.00 94.88 95 TYR A O 1
ATOM 744 N N . GLY A 1 96 ? -10.166 -5.546 -2.554 1.00 96.62 96 GLY A N 1
ATOM 745 C CA . GLY A 1 96 ? -9.369 -4.341 -2.722 1.00 96.62 96 GLY A CA 1
ATOM 746 C C . GLY A 1 96 ? -8.063 -4.560 -3.477 1.00 96.62 96 GLY A C 1
ATOM 747 O O . GLY A 1 96 ? -7.533 -5.670 -3.555 1.00 96.62 96 GLY A O 1
ATOM 748 N N . ILE A 1 97 ? -7.526 -3.466 -4.015 1.00 97.25 97 ILE A N 1
ATOM 749 C CA . ILE A 1 97 ? -6.284 -3.436 -4.792 1.00 97.25 97 ILE A CA 1
ATOM 750 C C . ILE A 1 97 ? -5.392 -2.305 -4.268 1.00 97.25 97 ILE A C 1
ATOM 752 O O . ILE A 1 97 ? -5.850 -1.174 -4.088 1.00 97.25 97 ILE A O 1
ATOM 756 N N . ASN A 1 98 ? -4.116 -2.599 -4.015 1.00 95.56 98 ASN A N 1
ATOM 757 C CA . ASN A 1 98 ? -3.129 -1.575 -3.682 1.00 95.56 98 ASN A CA 1
ATOM 758 C C . ASN A 1 98 ? -2.599 -0.906 -4.964 1.00 95.56 98 ASN A C 1
ATOM 760 O O . ASN A 1 98 ? -2.232 -1.579 -5.932 1.00 95.56 98 ASN A O 1
ATOM 764 N N . ILE A 1 99 ? -2.573 0.426 -4.975 1.00 94.38 99 ILE A N 1
ATOM 765 C CA . ILE A 1 99 ? -2.175 1.260 -6.109 1.00 94.38 99 ILE A CA 1
ATOM 766 C C . ILE A 1 99 ? -0.852 1.949 -5.788 1.00 94.38 99 ILE A C 1
ATOM 768 O O . ILE A 1 99 ? -0.831 3.093 -5.333 1.00 94.38 99 ILE A O 1
ATOM 772 N N . THR A 1 100 ? 0.252 1.259 -6.082 1.00 89.69 100 THR A N 1
ATOM 773 C CA . THR A 1 100 ? 1.612 1.773 -5.880 1.00 89.69 100 THR A CA 1
ATOM 774 C C . THR A 1 100 ? 2.370 1.924 -7.183 1.00 89.69 100 THR A C 1
ATOM 776 O O . THR A 1 100 ? 2.369 1.032 -8.025 1.00 89.69 100 THR A O 1
ATOM 779 N N . GLY A 1 101 ? 3.004 3.086 -7.368 1.00 85.19 101 GLY A N 1
ATOM 780 C CA . GLY A 1 101 ? 3.913 3.348 -8.488 1.00 85.19 101 GLY A CA 1
ATOM 781 C C . GLY A 1 101 ? 3.275 3.313 -9.885 1.00 85.19 101 GLY A C 1
ATOM 782 O O . GLY A 1 101 ? 3.990 3.408 -10.886 1.00 85.19 101 GLY A O 1
ATOM 783 N N . MET A 1 102 ? 1.947 3.170 -9.997 1.00 89.69 102 MET A N 1
ATOM 784 C CA . MET A 1 102 ? 1.323 2.879 -11.290 1.00 89.69 102 MET A CA 1
ATOM 785 C C . MET A 1 102 ? 1.330 4.067 -12.253 1.00 89.69 102 MET A C 1
ATOM 787 O O . MET A 1 102 ? 1.321 3.864 -13.459 1.00 89.69 102 MET A O 1
ATOM 791 N N . PHE A 1 103 ? 1.356 5.305 -11.758 1.00 91.50 103 PHE A N 1
ATOM 792 C CA . PHE A 1 103 ? 1.145 6.491 -12.598 1.00 91.50 103 PHE A CA 1
ATOM 793 C C . PHE A 1 103 ? 2.400 6.962 -13.347 1.00 91.50 103 PHE A C 1
ATOM 795 O O . PHE A 1 103 ? 2.350 7.963 -14.055 1.00 91.50 103 PHE A O 1
ATOM 802 N N . SER A 1 104 ? 3.527 6.247 -13.241 1.00 88.31 104 SER A N 1
ATOM 803 C CA . SER A 1 104 ? 4.755 6.616 -13.954 1.00 88.31 104 SER A CA 1
ATOM 804 C C . SER A 1 104 ? 4.619 6.475 -15.485 1.00 88.31 104 SER A C 1
ATOM 806 O O . SER A 1 104 ? 3.895 5.587 -15.954 1.00 88.31 104 SER A O 1
ATOM 808 N N . PRO A 1 105 ? 5.338 7.281 -16.303 1.00 83.06 105 PRO A N 1
ATOM 809 C CA . PRO A 1 105 ? 5.330 7.160 -17.766 1.00 83.06 105 PRO A CA 1
ATOM 810 C C . PRO A 1 105 ? 5.690 5.770 -18.298 1.00 83.06 105 PRO A C 1
ATOM 812 O O . PRO A 1 105 ? 5.216 5.393 -19.370 1.00 83.06 105 PRO A O 1
ATOM 815 N N . ALA A 1 106 ? 6.522 5.031 -17.557 1.00 81.81 106 ALA A N 1
ATOM 816 C CA . ALA A 1 106 ? 6.952 3.674 -17.886 1.00 81.81 106 ALA A CA 1
ATOM 817 C C . ALA A 1 106 ? 5.987 2.589 -17.370 1.00 81.81 106 ALA A C 1
ATOM 819 O O . ALA A 1 106 ? 6.142 1.419 -17.730 1.00 81.81 106 ALA A O 1
ATOM 820 N N . THR A 1 107 ? 5.011 2.967 -16.540 1.00 88.50 107 THR A N 1
ATOM 821 C CA . THR A 1 107 ? 3.982 2.082 -15.994 1.00 88.50 107 THR A CA 1
ATOM 822 C C . 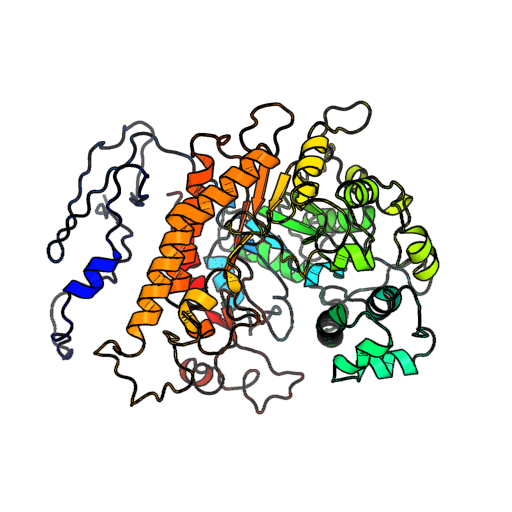THR A 1 107 ? 2.649 2.342 -16.698 1.00 88.50 107 THR A C 1
ATOM 824 O O . THR A 1 107 ? 2.488 1.955 -17.851 1.00 88.50 107 THR A O 1
ATOM 827 N N . LEU A 1 108 ? 1.710 3.029 -16.048 1.00 89.69 108 LEU A N 1
ATOM 828 C CA . LEU A 1 108 ? 0.345 3.273 -16.511 1.00 89.69 108 LEU A CA 1
ATOM 829 C C . LEU A 1 108 ? -0.035 4.757 -16.388 1.00 89.69 108 LEU A C 1
ATOM 831 O O . LEU A 1 108 ? -1.164 5.078 -16.021 1.00 89.69 108 LEU A O 1
ATOM 835 N N . TYR A 1 109 ? 0.894 5.665 -16.704 1.00 88.19 109 TYR A N 1
ATOM 836 C CA . TYR A 1 109 ? 0.596 7.097 -16.832 1.00 88.19 109 TYR A CA 1
ATOM 837 C C . TYR A 1 109 ? -0.592 7.323 -17.763 1.00 88.19 109 TYR A C 1
ATOM 839 O O . TYR A 1 109 ? -0.637 6.755 -18.858 1.00 88.19 109 TYR A O 1
ATOM 847 N N . GLU A 1 110 ? -1.530 8.166 -17.350 1.00 85.38 110 GLU A N 1
ATOM 848 C CA . GLU A 1 110 ? -2.761 8.432 -18.085 1.00 85.38 110 GLU A CA 1
ATOM 849 C C . GLU A 1 110 ? -2.511 8.873 -19.534 1.00 85.38 110 GLU A C 1
ATOM 851 O O . GLU A 1 110 ? -1.767 9.808 -19.835 1.00 85.38 110 GLU A O 1
ATOM 856 N N . GLY A 1 111 ? -3.168 8.196 -20.467 1.00 85.88 111 GLY A N 1
ATOM 857 C CA . GLY A 1 111 ? -3.123 8.550 -21.874 1.00 85.88 111 GLY A CA 1
ATOM 858 C C . GLY A 1 111 ? -3.647 7.425 -22.758 1.00 85.88 111 GLY A C 1
ATOM 859 O O . GLY A 1 111 ? -4.042 6.370 -22.263 1.00 85.88 111 GLY A O 1
ATOM 860 N N . PRO A 1 112 ? -3.614 7.600 -24.089 1.00 84.75 112 PRO A N 1
ATOM 861 C CA . PRO A 1 112 ? -4.144 6.600 -25.018 1.00 84.75 112 PRO A CA 1
ATOM 862 C C . PRO A 1 112 ? -3.453 5.232 -24.894 1.00 84.75 112 PRO A C 1
ATOM 864 O O . PRO A 1 112 ? -4.058 4.214 -25.198 1.00 84.75 112 PRO A O 1
ATOM 867 N N . TYR A 1 113 ? -2.206 5.207 -24.416 1.00 85.94 113 TYR A N 1
ATOM 868 C CA . TYR A 1 113 ? -1.375 4.005 -24.299 1.00 85.94 113 TYR A CA 1
ATOM 869 C C . TYR A 1 113 ? -1.611 3.178 -23.027 1.00 85.94 113 TYR A C 1
ATOM 871 O O . TYR A 1 113 ? -1.095 2.069 -22.946 1.00 85.94 113 TYR A O 1
ATOM 879 N N . SER A 1 114 ? -2.323 3.730 -22.041 1.00 90.31 114 SER A N 1
ATOM 880 C CA . SER A 1 114 ? -2.683 3.072 -20.773 1.00 90.31 114 SER A CA 1
ATOM 881 C C . SER A 1 114 ? -4.200 2.960 -20.579 1.00 90.31 114 SER A C 1
ATOM 883 O O . SER A 1 114 ? -4.661 2.383 -19.594 1.00 90.31 114 SER A O 1
ATOM 885 N N . ALA A 1 115 ? -4.987 3.516 -21.511 1.00 91.62 115 ALA A N 1
ATOM 886 C CA . ALA A 1 115 ? -6.442 3.601 -21.425 1.00 91.62 115 ALA A CA 1
ATOM 887 C C . ALA A 1 115 ? -7.100 2.225 -21.268 1.00 91.62 115 ALA A C 1
ATOM 889 O O . ALA A 1 115 ? -8.055 2.079 -20.509 1.00 91.62 115 ALA A O 1
ATOM 890 N N . GLU A 1 116 ? -6.563 1.219 -21.953 1.00 93.06 116 GLU A N 1
ATOM 891 C CA . GLU A 1 116 ? -7.033 -0.157 -21.852 1.00 93.06 116 GLU A CA 1
ATOM 892 C C . GLU A 1 116 ? -6.754 -0.748 -20.463 1.00 93.06 116 GLU A C 1
ATOM 894 O O . GLU A 1 116 ? -7.651 -1.300 -19.836 1.00 93.06 116 GLU A O 1
ATOM 899 N N . GLN A 1 117 ? -5.554 -0.558 -19.918 1.00 94.75 117 GLN A N 1
ATOM 900 C CA . GLN A 1 117 ? -5.204 -1.043 -18.583 1.00 94.75 117 GLN A CA 1
ATOM 901 C C . GLN A 1 117 ? -5.980 -0.319 -17.477 1.00 94.75 117 GLN A C 1
ATOM 903 O O . GLN A 1 117 ? -6.300 -0.922 -16.454 1.00 94.75 117 GLN A O 1
ATOM 908 N N . TRP A 1 118 ? -6.320 0.957 -17.665 1.00 96.38 118 TRP A N 1
ATOM 909 C CA . TRP A 1 118 ? -7.238 1.672 -16.774 1.00 96.38 118 TRP A CA 1
ATOM 910 C C . TRP A 1 118 ? -8.674 1.159 -16.908 1.00 96.38 118 TRP A C 1
ATOM 912 O O . TRP A 1 118 ? -9.384 1.076 -15.907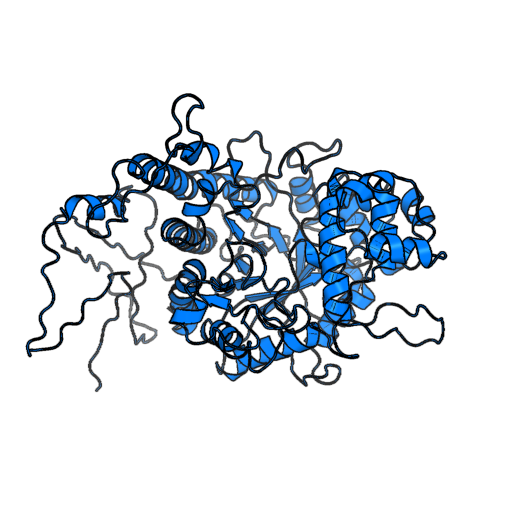 1.00 96.38 118 TRP A O 1
ATOM 922 N N . GLN A 1 119 ? -9.109 0.795 -18.121 1.00 97.50 119 GLN A N 1
ATOM 923 C CA . GLN A 1 119 ? -10.399 0.137 -18.330 1.00 97.50 119 GLN A CA 1
ATOM 924 C C . GLN A 1 119 ? -10.444 -1.201 -17.600 1.00 97.50 119 GLN A C 1
ATOM 926 O O . GLN A 1 119 ? -11.394 -1.439 -16.873 1.00 97.50 119 GLN A O 1
ATOM 931 N N . TRP A 1 120 ? -9.393 -2.015 -17.688 1.00 97.69 120 TRP A N 1
ATOM 932 C CA . TRP A 1 120 ? -9.338 -3.294 -16.985 1.00 97.69 120 TRP A CA 1
ATOM 933 C C . TRP A 1 120 ? -9.503 -3.148 -15.468 1.00 97.69 120 TRP A C 1
ATOM 935 O O . TRP A 1 120 ? -10.212 -3.947 -14.874 1.00 97.69 120 TRP A O 1
ATOM 945 N N . LEU A 1 121 ? -8.922 -2.120 -14.837 1.00 97.31 121 LEU A N 1
ATOM 946 C CA . LEU A 1 121 ? -9.136 -1.860 -13.406 1.00 97.31 121 LEU A CA 1
ATOM 947 C C . LEU A 1 121 ? -10.563 -1.373 -13.109 1.00 97.31 121 LEU A C 1
ATOM 949 O O . LEU A 1 121 ? -11.137 -1.733 -12.084 1.00 97.31 121 LEU A O 1
ATOM 953 N N . SER A 1 122 ? -11.139 -0.574 -14.012 1.00 97.81 122 SER A N 1
ATOM 954 C CA . SER A 1 122 ? -12.547 -0.156 -13.955 1.00 97.81 122 SER A CA 1
ATOM 955 C C . SER A 1 122 ? -13.497 -1.349 -14.012 1.00 97.81 122 SER A C 1
ATOM 957 O O . SER A 1 122 ? -14.407 -1.454 -13.190 1.00 97.81 122 SER A O 1
ATOM 959 N N . ASP A 1 123 ? -13.228 -2.286 -14.920 1.00 97.00 123 ASP A N 1
ATOM 960 C CA . ASP A 1 123 ? -14.025 -3.491 -15.128 1.00 97.00 123 ASP A CA 1
ATOM 961 C C . ASP A 1 123 ? -13.987 -4.419 -13.912 1.00 97.00 123 ASP A C 1
ATOM 963 O O . ASP A 1 123 ? -14.953 -5.139 -13.685 1.00 97.00 123 ASP A O 1
ATOM 967 N N . LEU A 1 124 ? -12.915 -4.394 -13.110 1.00 96.81 124 LEU A N 1
ATOM 968 C CA . LEU A 1 124 ? -12.822 -5.157 -11.862 1.00 96.81 124 LEU A CA 1
ATOM 969 C C . LEU A 1 124 ? -13.732 -4.613 -10.751 1.00 96.81 124 LEU A C 1
ATOM 971 O O . LEU A 1 124 ? -14.081 -5.365 -9.853 1.00 96.81 124 LEU A O 1
ATOM 975 N N . GLN A 1 125 ? -14.124 -3.335 -10.778 1.00 96.81 125 GLN A N 1
ATOM 976 C CA . GLN A 1 125 ? -14.899 -2.693 -9.703 1.00 96.81 125 GLN A CA 1
ATOM 977 C C . GLN A 1 125 ? -14.337 -2.938 -8.280 1.00 96.81 125 GLN A C 1
ATOM 979 O O . GLN A 1 125 ? -15.076 -3.373 -7.389 1.00 96.81 125 GLN A O 1
ATOM 984 N N . PRO A 1 126 ? -13.043 -2.666 -8.003 1.00 96.94 126 PRO A N 1
ATOM 985 C CA . PRO A 1 126 ? -12.510 -2.823 -6.651 1.00 96.94 126 PRO A CA 1
ATOM 986 C C . PRO A 1 126 ? -13.326 -1.993 -5.660 1.00 96.94 126 PRO A C 1
ATOM 988 O O . PRO A 1 126 ? -13.617 -0.817 -5.901 1.00 96.94 126 PRO A O 1
ATOM 991 N N . LYS A 1 127 ? -13.703 -2.596 -4.529 1.00 96.69 127 LYS A N 1
ATOM 992 C CA . LYS A 1 127 ? -14.424 -1.882 -3.472 1.00 96.69 127 LYS A CA 1
ATOM 993 C C . LYS A 1 127 ? -13.482 -1.003 -2.661 1.00 96.69 127 LYS A C 1
ATOM 995 O O . LYS A 1 127 ? -13.914 0.032 -2.157 1.00 96.69 127 LYS A O 1
ATOM 1000 N N . THR A 1 128 ? -12.215 -1.391 -2.547 1.00 97.69 128 THR A N 1
ATOM 1001 C CA . THR A 1 128 ? -11.215 -0.636 -1.792 1.00 97.69 128 THR A CA 1
ATOM 1002 C C . THR A 1 128 ? -9.956 -0.406 -2.612 1.00 97.69 128 THR A C 1
ATOM 1004 O O . THR A 1 128 ? -9.420 -1.336 -3.208 1.00 97.69 128 THR A O 1
ATOM 1007 N N . LEU A 1 129 ? -9.463 0.831 -2.613 1.00 98.25 129 LEU A N 1
ATOM 1008 C CA . LEU A 1 129 ? -8.142 1.165 -3.136 1.00 98.25 129 LEU A CA 1
ATOM 1009 C C . LEU A 1 129 ? -7.263 1.707 -2.015 1.00 98.25 129 LEU A C 1
ATOM 1011 O O . LEU A 1 129 ? -7.691 2.554 -1.229 1.00 98.25 129 LEU A O 1
ATOM 1015 N N . ARG A 1 130 ? -6.013 1.254 -1.979 1.00 97.50 130 ARG A N 1
ATOM 1016 C CA . ARG A 1 130 ? -4.961 1.888 -1.183 1.00 97.50 130 ARG A CA 1
ATOM 1017 C C . ARG A 1 130 ? -4.055 2.711 -2.086 1.00 97.50 130 ARG A C 1
ATOM 1019 O O . ARG A 1 130 ? -3.697 2.245 -3.160 1.00 97.50 130 ARG A O 1
ATOM 1026 N N . PHE A 1 131 ? -3.700 3.921 -1.664 1.00 96.19 131 PHE A N 1
ATOM 1027 C CA . PHE A 1 131 ? -2.868 4.837 -2.445 1.00 96.19 131 PHE A CA 1
ATOM 1028 C C . PHE A 1 131 ? -2.051 5.768 -1.534 1.00 96.19 131 PHE A C 1
ATOM 1030 O O . PHE A 1 131 ? -2.552 6.164 -0.485 1.00 96.19 131 PHE A O 1
ATOM 1037 N N . PRO A 1 132 ? -0.828 6.175 -1.911 1.00 92.00 132 PRO A N 1
ATOM 1038 C CA . PRO A 1 132 ? -0.004 5.638 -2.994 1.00 92.00 132 PRO A CA 1
ATOM 1039 C C . PRO A 1 132 ? 0.763 4.371 -2.578 1.00 92.00 132 PRO A C 1
ATOM 1041 O O . PRO A 1 132 ? 1.283 3.670 -3.433 1.00 92.00 132 PRO A O 1
ATOM 1044 N N . GLY A 1 133 ? 0.784 4.048 -1.284 1.00 83.38 133 GLY A N 1
ATOM 1045 C CA . GLY A 1 133 ? 1.174 2.747 -0.743 1.00 83.38 133 GLY A CA 1
ATOM 1046 C C . GLY A 1 133 ? 2.616 2.272 -0.978 1.00 83.38 133 GLY A C 1
ATOM 1047 O O . GLY A 1 133 ? 3.389 2.867 -1.733 1.00 83.38 133 GLY A O 1
ATOM 1048 N N . GLY A 1 134 ? 2.955 1.151 -0.341 1.00 83.31 134 GLY A N 1
ATOM 1049 C CA . GLY A 1 134 ? 4.221 0.443 -0.488 1.00 83.31 134 GLY A CA 1
ATOM 1050 C C . GLY A 1 134 ? 5.408 1.175 0.127 1.00 83.31 134 GLY A C 1
ATOM 1051 O O . GLY A 1 134 ? 5.308 2.286 0.646 1.00 83.31 134 GLY A O 1
ATOM 1052 N N . SER A 1 135 ? 6.596 0.575 0.016 1.00 82.56 135 SER A N 1
ATOM 1053 C CA . SER A 1 135 ? 7.813 1.204 0.541 1.00 82.56 135 SER A CA 1
ATOM 1054 C C . SER A 1 135 ? 8.105 2.569 -0.095 1.00 82.56 135 SER A C 1
ATOM 1056 O O . SER A 1 135 ? 8.654 3.449 0.565 1.00 82.56 135 SER A O 1
ATOM 1058 N N . SER A 1 136 ? 7.696 2.769 -1.347 1.00 83.31 136 SER A N 1
ATOM 1059 C CA . SER A 1 136 ? 7.892 4.012 -2.088 1.00 83.31 136 SER A CA 1
ATOM 1060 C C . SER A 1 136 ? 7.092 5.198 -1.537 1.00 83.31 136 SER A C 1
ATOM 1062 O O . SER A 1 136 ? 7.462 6.334 -1.823 1.00 83.31 136 SER A O 1
ATOM 1064 N N . SER A 1 137 ? 6.019 4.987 -0.755 1.00 88.56 137 SER A N 1
ATOM 1065 C CA . SER A 1 137 ? 5.193 6.091 -0.232 1.00 88.56 137 SER A CA 1
ATOM 1066 C C . SER A 1 137 ? 5.859 6.897 0.882 1.00 88.56 137 SER A C 1
ATOM 1068 O O . SER A 1 137 ? 5.378 7.976 1.215 1.00 88.56 137 SER A O 1
ATOM 1070 N N . LYS A 1 138 ? 6.966 6.399 1.448 1.00 90.56 138 LYS A N 1
ATOM 1071 C CA . LYS A 1 138 ? 7.682 7.010 2.579 1.00 90.56 138 LYS A CA 1
ATOM 1072 C C . LYS A 1 138 ? 8.158 8.449 2.329 1.00 90.56 138 LYS A C 1
ATOM 1074 O O . LYS A 1 138 ? 8.327 9.169 3.296 1.00 90.56 138 LYS A O 1
ATOM 1079 N N . PHE A 1 139 ? 8.364 8.848 1.071 1.00 92.38 139 PHE A N 1
ATOM 1080 C CA . PHE A 1 139 ? 8.852 10.183 0.680 1.00 92.38 139 PHE A CA 1
ATOM 1081 C C . PHE A 1 139 ? 8.010 10.826 -0.434 1.00 92.38 139 PHE A C 1
ATOM 1083 O O . PHE A 1 139 ? 8.495 11.668 -1.188 1.00 92.38 139 PHE A O 1
ATOM 1090 N N . MET A 1 140 ? 6.764 10.379 -0.605 1.00 94.19 140 MET A N 1
ATOM 1091 C CA . MET A 1 140 ? 5.869 10.985 -1.590 1.00 94.19 140 MET A CA 1
ATOM 1092 C C . MET A 1 140 ? 5.182 12.205 -0.982 1.00 94.19 140 MET A C 1
ATOM 1094 O O . MET A 1 140 ? 4.483 12.079 0.021 1.00 94.19 140 MET A O 1
ATOM 1098 N N . HIS A 1 141 ? 5.323 13.355 -1.635 1.00 94.38 141 HIS A N 1
ATOM 1099 C CA . HIS A 1 141 ? 4.581 14.575 -1.328 1.00 94.38 141 HIS A CA 1
ATOM 1100 C C . HIS A 1 141 ? 3.500 14.756 -2.383 1.00 94.38 141 HIS A C 1
ATOM 1102 O O . HIS A 1 141 ? 3.766 15.151 -3.516 1.00 94.38 141 HIS A O 1
ATOM 1108 N N . LEU A 1 142 ? 2.252 14.429 -2.045 1.00 94.50 142 LEU A N 1
ATOM 1109 C CA . LEU A 1 142 ? 1.156 14.443 -3.025 1.00 94.50 142 LEU A CA 1
ATOM 1110 C C . LEU A 1 142 ? 0.620 15.853 -3.305 1.00 94.50 142 LEU A C 1
ATOM 1112 O O . LEU A 1 142 ? -0.207 16.045 -4.204 1.00 94.50 142 LEU A O 1
ATOM 1116 N N . ARG A 1 143 ? 1.071 16.840 -2.530 1.00 93.50 143 ARG A N 1
ATOM 1117 C CA . ARG A 1 143 ? 0.729 18.258 -2.642 1.00 93.50 143 ARG A CA 1
ATOM 1118 C C . ARG A 1 143 ? 1.986 19.117 -2.455 1.00 93.50 143 ARG A C 1
ATOM 1120 O O . ARG A 1 143 ? 2.964 18.644 -1.885 1.00 93.50 143 ARG A O 1
ATOM 1127 N N . PRO A 1 144 ? 1.978 20.375 -2.933 1.00 91.12 144 PRO A N 1
ATOM 1128 C CA . PRO A 1 144 ? 2.960 21.372 -2.510 1.00 91.12 144 PRO A CA 1
ATOM 1129 C C . PRO A 1 144 ? 3.067 21.409 -0.980 1.00 91.12 144 PRO A C 1
ATOM 1131 O O . PRO A 1 144 ? 2.039 21.547 -0.323 1.00 91.12 144 PRO A O 1
ATOM 1134 N N . TYR A 1 145 ? 4.280 21.279 -0.440 1.00 88.06 145 TYR A N 1
ATOM 1135 C CA . TYR A 1 145 ? 4.520 21.097 1.005 1.00 88.06 145 TYR A CA 1
ATOM 1136 C C . TYR A 1 145 ? 5.599 22.030 1.579 1.00 88.06 145 TYR A C 1
ATOM 1138 O O . TYR A 1 145 ? 5.716 22.199 2.790 1.00 88.06 145 TYR A O 1
ATOM 1146 N N . LYS A 1 146 ? 6.395 22.672 0.719 1.00 85.44 146 LYS A N 1
ATOM 1147 C CA . LYS A 1 146 ? 7.466 23.585 1.128 1.00 85.44 146 LYS A CA 1
ATOM 1148 C C . LYS A 1 146 ? 7.503 24.830 0.255 1.00 85.44 146 LYS A C 1
ATOM 1150 O O . LYS A 1 146 ? 7.073 24.796 -0.892 1.00 85.44 146 LYS A O 1
ATOM 1155 N N . ASP A 1 147 ? 8.042 25.902 0.816 1.00 83.69 147 ASP A N 1
ATOM 1156 C CA . ASP A 1 147 ? 8.408 27.140 0.127 1.00 83.69 147 ASP A CA 1
ATOM 1157 C C . ASP A 1 147 ? 9.931 27.287 0.246 1.00 83.69 147 ASP A C 1
ATOM 1159 O O . ASP A 1 147 ? 10.454 27.824 1.226 1.00 83.69 147 ASP A O 1
ATOM 1163 N N . ALA A 1 148 ? 10.667 26.703 -0.701 1.00 81.62 148 ALA A N 1
ATOM 1164 C CA . ALA A 1 148 ? 12.124 26.656 -0.650 1.00 81.62 148 ALA A CA 1
ATOM 1165 C C . ALA A 1 148 ? 12.775 28.019 -0.931 1.00 81.62 148 ALA A C 1
ATOM 1167 O O . ALA A 1 148 ? 13.946 28.215 -0.595 1.00 81.62 148 ALA A O 1
ATOM 1168 N N . ASN A 1 149 ? 12.053 28.951 -1.562 1.00 82.06 149 ASN A N 1
ATOM 1169 C CA . ASN A 1 149 ? 12.586 30.253 -1.964 1.00 82.06 149 ASN A CA 1
ATOM 1170 C C . ASN A 1 149 ? 12.186 31.398 -0.998 1.00 82.06 149 ASN A C 1
ATOM 1172 O O . ASN A 1 149 ? 12.795 32.472 -1.045 1.00 82.06 149 ASN A O 1
ATOM 1176 N N . GLY A 1 150 ? 11.229 31.153 -0.097 1.00 82.81 150 GLY A N 1
ATOM 1177 C CA . GLY A 1 150 ? 10.752 32.081 0.925 1.00 82.81 150 GLY A CA 1
ATOM 1178 C C . GLY A 1 150 ? 9.835 33.190 0.400 1.00 82.81 150 GLY A C 1
ATOM 1179 O O . GLY A 1 150 ? 9.771 34.258 1.020 1.00 82.81 150 GLY A O 1
ATOM 1180 N N . ASP A 1 151 ? 9.177 33.000 -0.745 1.00 89.50 151 ASP A N 1
ATOM 1181 C CA . ASP A 1 151 ? 8.287 33.991 -1.363 1.00 89.50 151 ASP A CA 1
ATOM 1182 C C . ASP A 1 151 ? 6.845 33.961 -0.816 1.00 89.50 151 ASP A C 1
ATOM 1184 O O . ASP A 1 151 ? 6.034 34.839 -1.139 1.00 89.50 151 ASP A O 1
ATOM 1188 N N . GLY A 1 152 ? 6.546 33.016 0.077 1.00 86.12 152 GLY A N 1
ATOM 1189 C CA . GLY A 1 152 ? 5.238 32.798 0.683 1.00 86.12 152 GLY A CA 1
ATOM 1190 C C . GLY A 1 152 ? 4.298 31.936 -0.161 1.00 86.12 152 GLY A C 1
ATOM 1191 O O . GLY A 1 152 ? 3.108 31.861 0.164 1.00 86.12 152 GLY A O 1
ATOM 1192 N N . ILE A 1 153 ? 4.787 31.315 -1.235 1.00 88.06 153 ILE A N 1
ATOM 1193 C CA . ILE A 1 153 ? 4.045 30.425 -2.128 1.00 88.06 153 ILE A CA 1
ATOM 1194 C C . ILE A 1 153 ? 4.696 29.043 -2.072 1.00 88.06 153 ILE A C 1
ATOM 1196 O O . ILE A 1 153 ? 5.901 28.896 -2.228 1.00 88.06 153 ILE A O 1
ATOM 1200 N N . LEU A 1 154 ? 3.886 28.004 -1.862 1.00 88.62 154 LEU A N 1
ATOM 1201 C CA . LEU A 1 154 ? 4.401 26.637 -1.872 1.00 88.62 154 LEU A CA 1
ATOM 1202 C C . LEU A 1 154 ? 4.865 26.243 -3.280 1.00 88.62 154 LEU A C 1
ATOM 1204 O O . LEU A 1 154 ? 4.155 26.464 -4.269 1.00 88.62 154 LEU A O 1
ATOM 1208 N N . ASP A 1 155 ? 6.032 25.613 -3.347 1.00 86.94 155 ASP A N 1
ATOM 1209 C CA . ASP A 1 155 ? 6.644 25.130 -4.574 1.00 86.94 155 ASP A CA 1
ATOM 1210 C C . ASP A 1 155 ? 5.769 24.058 -5.229 1.00 86.94 155 ASP A C 1
ATOM 1212 O O . ASP A 1 155 ? 5.296 23.111 -4.594 1.00 86.94 155 ASP A O 1
ATOM 1216 N N . SER A 1 156 ? 5.572 24.174 -6.542 1.00 89.19 156 SER A N 1
ATOM 1217 C CA . SER A 1 156 ? 4.865 23.148 -7.305 1.00 89.19 156 SER A CA 1
ATOM 1218 C C . SER A 1 156 ? 5.635 21.829 -7.290 1.00 89.19 156 SER A C 1
ATOM 1220 O O . SER A 1 156 ? 6.838 21.810 -7.550 1.00 89.19 156 SER A O 1
ATOM 1222 N N . ILE A 1 157 ? 4.916 20.728 -7.114 1.00 91.38 157 ILE A N 1
ATOM 1223 C CA . ILE A 1 157 ? 5.450 19.371 -7.249 1.00 91.38 157 ILE A CA 1
ATOM 1224 C C . ILE A 1 157 ? 5.191 18.803 -8.655 1.00 91.38 157 ILE A C 1
ATOM 1226 O O . ILE A 1 157 ? 4.448 19.391 -9.444 1.00 91.38 157 ILE A O 1
ATOM 1230 N N . LYS A 1 158 ? 5.800 17.651 -8.954 1.00 92.50 158 LYS A N 1
ATOM 1231 C CA . LYS A 1 158 ? 5.518 16.806 -10.126 1.00 92.50 158 LYS A CA 1
ATOM 1232 C C . LYS A 1 158 ? 5.350 15.360 -9.673 1.00 92.50 158 LYS A C 1
ATOM 1234 O O . LYS A 1 158 ? 5.999 14.940 -8.724 1.00 92.50 158 LYS A O 1
ATOM 1239 N N . GLY A 1 159 ? 4.560 14.572 -10.391 1.00 93.75 159 GLY A N 1
ATOM 1240 C CA . GLY A 1 159 ? 4.400 13.141 -10.161 1.00 93.75 159 GLY A CA 1
ATOM 1241 C C . GLY A 1 159 ? 3.946 12.829 -8.735 1.00 93.75 159 GLY A C 1
ATOM 1242 O O . GLY A 1 159 ? 2.868 13.262 -8.323 1.00 93.75 159 GLY A O 1
ATOM 1243 N N . TYR A 1 160 ? 4.771 12.069 -8.009 1.00 93.56 160 TYR A N 1
ATOM 1244 C CA . TYR A 1 160 ? 4.590 11.754 -6.586 1.00 93.56 160 TYR A CA 1
ATOM 1245 C C . TYR A 1 160 ? 5.277 12.754 -5.640 1.00 93.56 160 TYR A C 1
ATOM 1247 O O . TYR A 1 160 ? 5.190 12.583 -4.429 1.00 93.56 160 TYR A O 1
ATOM 1255 N N . GLY A 1 161 ? 5.953 13.773 -6.172 1.00 94.25 161 GLY A N 1
ATOM 1256 C CA . GLY A 1 161 ? 6.566 14.846 -5.395 1.00 94.25 161 GLY A CA 1
ATOM 1257 C C . GLY A 1 161 ? 7.833 14.444 -4.652 1.00 94.25 161 GLY A C 1
ATOM 1258 O O . GLY A 1 161 ? 8.102 15.001 -3.597 1.00 94.25 161 GLY A O 1
ATOM 1259 N N . TYR A 1 162 ? 8.620 13.506 -5.182 1.00 94.19 162 TYR A N 1
ATOM 1260 C CA . TYR A 1 162 ? 9.915 13.171 -4.593 1.00 94.19 162 TYR A CA 1
ATOM 1261 C C . TYR A 1 162 ? 10.831 14.397 -4.562 1.00 94.19 162 TYR A C 1
ATOM 1263 O O . TYR A 1 162 ? 10.960 15.108 -5.555 1.00 94.19 162 TYR A O 1
ATOM 1271 N N . ASP A 1 163 ? 11.527 14.629 -3.459 1.00 92.94 163 ASP A N 1
ATOM 1272 C CA . ASP A 1 163 ? 12.532 15.685 -3.376 1.00 92.94 163 ASP A CA 1
ATOM 1273 C C . ASP A 1 163 ? 13.919 15.077 -3.201 1.00 92.94 163 ASP A C 1
ATOM 1275 O O . ASP A 1 163 ? 14.226 14.452 -2.190 1.00 92.94 163 ASP A O 1
ATOM 1279 N N . ILE A 1 164 ? 14.782 15.263 -4.200 1.00 92.81 164 ILE A N 1
ATOM 1280 C CA . ILE A 1 164 ? 16.126 14.689 -4.172 1.00 92.81 164 ILE A CA 1
ATOM 1281 C C . ILE A 1 164 ? 16.987 15.255 -3.041 1.00 92.81 164 ILE A C 1
ATOM 1283 O O . ILE A 1 164 ? 17.814 14.530 -2.496 1.00 92.81 164 ILE A O 1
ATOM 1287 N N . LEU A 1 165 ? 16.817 16.529 -2.676 1.00 90.62 165 LEU A N 1
ATOM 1288 C CA . LEU A 1 165 ? 17.626 17.133 -1.616 1.00 90.62 165 LEU A CA 1
ATOM 1289 C C . LEU A 1 165 ? 17.220 16.578 -0.251 1.00 90.62 165 LEU A C 1
ATOM 1291 O O . LEU A 1 165 ? 18.083 16.271 0.568 1.00 90.62 165 LEU A O 1
ATOM 1295 N N . GLU A 1 166 ? 15.916 16.405 -0.045 1.00 90.44 166 GLU A N 1
ATOM 1296 C CA . GLU A 1 166 ? 15.353 15.692 1.097 1.00 90.44 166 GLU A CA 1
ATOM 1297 C C . GLU A 1 166 ? 15.866 14.256 1.165 1.00 90.44 166 GLU A C 1
ATOM 1299 O O . GLU A 1 166 ? 16.436 13.877 2.185 1.00 90.44 166 GLU A O 1
ATOM 1304 N N . LEU A 1 167 ? 15.745 13.494 0.074 1.00 92.12 167 LEU A N 1
ATOM 1305 C CA . LEU A 1 167 ? 16.203 12.107 0.005 1.00 92.12 167 LEU A CA 1
ATOM 1306 C C . LEU A 1 167 ? 17.695 11.991 0.334 1.00 92.12 167 LEU A C 1
ATOM 1308 O O . LEU A 1 167 ? 18.061 11.213 1.209 1.00 92.12 167 LEU A O 1
ATOM 1312 N N . ILE A 1 168 ? 18.565 12.777 -0.313 1.00 91.75 168 ILE A N 1
ATOM 1313 C CA . ILE A 1 168 ? 20.010 12.734 -0.036 1.00 91.75 168 ILE A CA 1
ATOM 1314 C C . ILE A 1 168 ? 20.264 13.019 1.442 1.00 91.75 168 ILE A C 1
ATOM 1316 O O . ILE A 1 168 ? 20.965 12.252 2.090 1.00 91.75 168 ILE A O 1
ATOM 1320 N N . LYS A 1 169 ? 19.670 14.082 1.994 1.00 88.06 169 LYS A N 1
ATOM 1321 C CA . LYS A 1 169 ? 19.915 14.475 3.384 1.00 88.06 169 LYS A CA 1
ATOM 1322 C C . LYS A 1 169 ? 19.434 13.430 4.389 1.00 88.06 169 LYS A C 1
ATOM 1324 O O . LYS A 1 169 ? 20.118 13.168 5.375 1.00 88.06 169 LYS A O 1
ATOM 1329 N N . TYR A 1 170 ? 18.269 12.836 4.135 1.00 88.56 170 TYR A N 1
ATOM 1330 C CA . TYR A 1 170 ? 17.709 11.788 4.979 1.00 88.56 170 TYR A CA 1
ATOM 1331 C C . TYR A 1 170 ? 18.609 10.557 5.009 1.00 88.56 170 TYR A C 1
ATOM 1333 O O . TYR A 1 170 ? 18.933 10.068 6.089 1.00 88.56 170 TYR A O 1
ATOM 1341 N N . TYR A 1 171 ? 19.062 10.092 3.844 1.00 90.19 171 TYR A N 1
ATOM 1342 C CA . TYR A 1 171 ? 19.933 8.923 3.767 1.00 90.19 171 TYR A CA 1
ATOM 1343 C C . TYR A 1 171 ? 21.363 9.202 4.252 1.00 90.19 171 TYR A C 1
ATOM 1345 O O . TYR A 1 171 ? 21.936 8.332 4.900 1.00 90.19 171 TYR A O 1
ATOM 1353 N N . ASP A 1 172 ? 21.910 10.399 4.025 1.00 88.88 172 ASP A N 1
ATOM 1354 C CA . ASP A 1 172 ? 23.221 10.823 4.553 1.00 88.88 172 ASP A CA 1
ATOM 1355 C C . ASP A 1 172 ? 23.212 10.749 6.086 1.00 88.88 172 ASP A C 1
ATOM 1357 O O . ASP A 1 172 ? 24.072 10.122 6.687 1.00 88.88 172 ASP A O 1
ATOM 1361 N N . SER A 1 173 ? 22.127 11.205 6.727 1.00 85.50 173 SER A N 1
ATOM 1362 C CA . SER A 1 173 ? 21.993 11.151 8.191 1.00 85.50 173 SER A CA 1
ATOM 1363 C C . SER A 1 173 ? 21.927 9.742 8.802 1.00 85.50 173 SER A C 1
ATOM 1365 O O . SER A 1 173 ? 21.997 9.602 10.025 1.00 85.50 173 SER A O 1
ATOM 1367 N N . THR A 1 174 ? 21.780 8.687 7.991 1.00 85.50 174 THR A N 1
ATOM 1368 C CA . THR A 1 174 ? 21.578 7.318 8.497 1.00 85.50 174 THR A CA 1
ATOM 1369 C C . THR A 1 174 ? 22.794 6.757 9.221 1.00 85.50 174 THR A C 1
ATOM 1371 O O . THR A 1 174 ? 22.628 5.875 10.066 1.00 85.50 174 THR A O 1
ATOM 1374 N N . ASP A 1 175 ? 23.996 7.252 8.924 1.00 80.31 175 ASP A N 1
ATOM 1375 C CA . ASP A 1 175 ? 25.245 6.874 9.591 1.00 80.31 175 ASP A CA 1
ATOM 1376 C C . ASP A 1 175 ? 25.608 7.791 10.780 1.00 80.31 175 ASP A C 1
ATOM 1378 O O . ASP A 1 175 ? 26.723 7.735 11.304 1.00 80.31 175 ASP A O 1
ATOM 1382 N N . ASP A 1 176 ? 24.638 8.601 11.221 1.00 75.25 176 ASP A N 1
ATOM 1383 C CA . ASP A 1 176 ? 24.744 9.619 12.266 1.00 75.25 176 ASP A CA 1
ATOM 1384 C C . ASP A 1 176 ? 25.764 10.744 11.944 1.00 75.25 176 ASP A C 1
ATOM 1386 O O . ASP A 1 176 ? 26.229 11.458 12.841 1.00 75.25 176 ASP A O 1
ATOM 1390 N N . SER A 1 177 ? 26.090 10.951 10.663 1.00 79.94 177 SER A N 1
ATOM 1391 C CA . SER A 1 177 ? 26.888 12.071 10.158 1.00 79.94 177 SER A CA 1
ATOM 1392 C C . SER A 1 177 ? 26.252 12.708 8.911 1.00 79.94 177 SER A C 1
ATOM 1394 O O . SER A 1 177 ? 25.332 12.157 8.328 1.00 79.94 177 SER A O 1
ATOM 1396 N N . LEU A 1 178 ? 26.674 13.921 8.534 1.00 83.00 178 LEU A N 1
ATOM 1397 C CA . LEU A 1 178 ? 26.364 14.478 7.211 1.00 83.00 178 LEU A CA 1
ATOM 1398 C C . LEU A 1 178 ? 27.672 14.670 6.473 1.00 83.00 178 LEU A C 1
ATOM 1400 O O . LEU A 1 178 ? 28.524 15.455 6.906 1.00 83.00 178 LEU A O 1
ATOM 1404 N N . GLN A 1 179 ? 27.829 13.946 5.379 1.00 84.94 179 GLN A N 1
ATOM 1405 C CA . GLN A 1 179 ? 29.026 13.978 4.557 1.00 84.94 179 GLN A CA 1
ATOM 1406 C C . GLN A 1 179 ? 28.796 14.765 3.265 1.00 84.94 179 GLN A C 1
ATOM 1408 O O . GLN A 1 179 ? 29.761 15.240 2.658 1.00 84.94 179 GLN A O 1
ATOM 1413 N N . ILE A 1 180 ? 27.538 14.941 2.853 1.00 84.12 180 ILE A N 1
ATOM 1414 C CA . ILE A 1 180 ? 27.179 15.589 1.596 1.00 84.12 180 ILE A CA 1
ATOM 1415 C C . ILE A 1 180 ? 26.852 17.070 1.811 1.00 84.12 180 ILE A C 1
ATOM 1417 O O . ILE A 1 180 ? 25.897 17.443 2.494 1.00 84.12 180 ILE A O 1
ATOM 1421 N N . ASP A 1 181 ? 27.614 17.945 1.149 1.00 81.50 181 ASP A N 1
ATOM 1422 C CA . ASP A 1 181 ? 27.281 19.369 1.064 1.00 81.50 181 ASP A CA 1
ATOM 1423 C C . ASP A 1 181 ? 26.217 19.608 -0.017 1.00 81.50 181 ASP A C 1
ATOM 1425 O O . ASP A 1 181 ? 26.510 19.641 -1.214 1.00 81.50 181 ASP A O 1
ATOM 1429 N N . LEU A 1 182 ? 24.967 19.796 0.413 1.00 80.88 182 LEU A N 1
ATOM 1430 C CA . LEU A 1 182 ? 23.831 20.072 -0.473 1.00 80.88 182 LEU A CA 1
ATOM 1431 C C . LEU A 1 182 ? 23.858 21.475 -1.095 1.00 80.88 182 LEU A C 1
ATOM 1433 O O . LEU A 1 182 ? 23.114 21.727 -2.043 1.00 80.88 182 LEU A O 1
ATOM 1437 N N . LEU A 1 183 ? 24.687 22.395 -0.585 1.00 79.00 183 LEU A N 1
ATOM 1438 C CA . LEU A 1 183 ? 24.891 23.704 -1.215 1.00 79.00 183 LEU A CA 1
ATOM 1439 C C . LEU A 1 183 ? 25.825 23.601 -2.427 1.00 79.00 183 LEU A C 1
ATOM 1441 O O . LEU A 1 183 ? 25.794 24.465 -3.309 1.00 79.00 183 LEU A O 1
ATOM 1445 N N . ASP A 1 184 ? 26.628 22.538 -2.501 1.00 83.25 184 ASP A N 1
ATOM 1446 C CA . ASP A 1 184 ? 27.453 22.241 -3.660 1.00 83.25 184 ASP A CA 1
ATOM 1447 C C . ASP A 1 184 ? 26.658 21.452 -4.708 1.00 83.25 184 ASP A C 1
ATOM 1449 O O . ASP A 1 184 ? 26.539 20.225 -4.676 1.00 83.25 184 ASP A O 1
ATOM 1453 N N . SER A 1 185 ? 26.164 22.175 -5.714 1.00 84.50 185 SER A N 1
ATOM 1454 C CA . SER A 1 185 ? 25.481 21.580 -6.870 1.00 84.50 185 SER A CA 1
ATOM 1455 C C . SER A 1 185 ? 26.280 20.465 -7.561 1.00 84.50 185 SER A C 1
ATOM 1457 O O . SER A 1 185 ? 25.677 19.577 -8.161 1.00 84.50 185 SER A O 1
ATOM 1459 N N . SER A 1 186 ? 27.618 20.472 -7.480 1.00 88.69 186 SER A N 1
ATOM 1460 C CA . SER A 1 186 ? 28.443 19.434 -8.098 1.00 88.69 186 SER A CA 1
ATOM 1461 C C . SER A 1 186 ? 28.326 18.085 -7.380 1.00 88.69 186 SER A C 1
ATOM 1463 O O . SER A 1 186 ? 28.293 17.055 -8.055 1.00 88.69 186 SER A O 1
ATOM 1465 N N . SER A 1 187 ? 28.137 18.087 -6.056 1.00 86.88 187 SER A N 1
ATOM 1466 C CA . SER A 1 187 ? 27.886 16.888 -5.245 1.00 86.88 187 SER A CA 1
ATOM 1467 C C . SER A 1 187 ? 26.547 16.244 -5.598 1.00 86.88 187 SER A C 1
ATOM 1469 O O . SER A 1 187 ? 26.480 15.047 -5.875 1.00 86.88 187 SER A O 1
ATOM 1471 N N . VAL A 1 188 ? 25.483 17.049 -5.689 1.00 88.06 188 VAL A N 1
ATOM 1472 C CA . VAL A 1 188 ? 24.144 16.563 -6.068 1.00 88.06 188 VAL A CA 1
ATOM 1473 C C . VAL A 1 188 ? 24.153 15.999 -7.492 1.00 88.06 188 VAL A C 1
ATOM 1475 O O . VAL A 1 188 ? 23.615 14.922 -7.743 1.00 88.06 188 VAL A O 1
ATOM 1478 N N . ILE A 1 189 ? 24.817 16.683 -8.430 1.00 90.19 189 ILE A N 1
ATOM 1479 C CA . ILE A 1 189 ? 24.972 16.205 -9.811 1.00 90.19 189 ILE A CA 1
ATOM 1480 C C . ILE A 1 189 ? 25.771 14.895 -9.861 1.00 90.19 189 ILE A C 1
ATOM 1482 O O . ILE A 1 189 ? 25.431 14.015 -10.651 1.00 90.19 189 ILE A O 1
ATOM 1486 N N . ALA A 1 190 ? 26.819 14.744 -9.045 1.00 90.50 190 ALA A N 1
ATOM 1487 C CA . ALA A 1 190 ? 27.593 13.507 -8.978 1.00 90.50 190 ALA A CA 1
ATOM 1488 C C . ALA A 1 190 ? 26.729 12.330 -8.501 1.00 90.50 190 ALA A C 1
ATOM 1490 O O . ALA A 1 190 ? 26.728 11.286 -9.148 1.00 90.50 190 ALA A O 1
ATOM 1491 N N . ILE A 1 191 ? 25.927 12.526 -7.450 1.00 91.88 191 ILE A N 1
ATOM 1492 C CA . ILE A 1 191 ? 24.996 11.511 -6.929 1.00 91.88 191 ILE A CA 1
ATOM 1493 C C . ILE A 1 191 ? 23.943 11.132 -7.981 1.00 91.88 191 ILE A C 1
ATOM 1495 O O . ILE A 1 191 ? 23.689 9.950 -8.217 1.00 91.88 191 ILE A O 1
ATOM 1499 N N . LEU A 1 192 ? 23.356 12.121 -8.661 1.00 91.25 192 LEU A N 1
ATOM 1500 C CA . LEU A 1 192 ? 22.354 11.889 -9.708 1.00 91.25 192 LEU A CA 1
ATOM 1501 C C . LEU A 1 192 ? 22.910 11.148 -10.934 1.00 91.25 192 LEU A C 1
ATOM 1503 O O . LEU A 1 192 ? 22.158 10.453 -11.619 1.00 91.25 192 LEU A O 1
ATOM 1507 N N . ASN A 1 193 ? 24.208 11.293 -11.210 1.00 92.50 193 ASN A N 1
ATOM 1508 C CA . ASN A 1 193 ? 24.898 10.620 -12.310 1.00 92.50 193 ASN A CA 1
ATOM 1509 C C . ASN A 1 193 ? 25.551 9.291 -11.904 1.00 92.50 193 ASN A C 1
ATOM 1511 O O . ASN A 1 193 ? 26.139 8.631 -12.759 1.00 92.50 193 ASN A O 1
ATOM 1515 N N . GLU A 1 194 ? 25.473 8.894 -10.635 1.00 92.50 194 GLU A N 1
ATOM 1516 C CA . GLU A 1 194 ? 25.978 7.602 -10.184 1.00 92.50 194 GLU A CA 1
ATOM 1517 C C . GLU A 1 194 ? 25.054 6.477 -10.666 1.00 92.50 194 GLU A C 1
ATOM 1519 O O . GLU A 1 194 ? 23.833 6.553 -10.520 1.00 92.50 194 GLU A O 1
ATOM 1524 N N . PHE A 1 195 ? 25.631 5.415 -11.222 1.00 89.56 195 PHE A N 1
ATOM 1525 C CA . PHE A 1 195 ? 24.902 4.256 -11.746 1.00 89.56 195 PHE A CA 1
ATOM 1526 C C . PHE A 1 195 ? 25.130 2.986 -10.917 1.00 89.56 195 PHE A C 1
ATOM 1528 O O . PHE A 1 195 ? 24.396 2.017 -11.087 1.00 89.56 195 PHE A O 1
ATOM 1535 N N . ASN A 1 196 ? 26.115 2.980 -10.019 1.00 90.62 196 ASN A N 1
ATOM 1536 C CA . ASN A 1 196 ? 26.417 1.876 -9.120 1.00 90.62 196 ASN A CA 1
ATOM 1537 C C . ASN A 1 196 ? 26.048 2.250 -7.681 1.00 90.62 196 ASN A C 1
ATOM 1539 O O . ASN A 1 196 ? 26.745 3.042 -7.048 1.00 90.62 196 ASN A O 1
ATOM 1543 N N . TYR A 1 197 ? 24.985 1.645 -7.144 1.00 89.31 197 TYR A N 1
ATOM 1544 C CA . TYR A 1 197 ? 24.514 1.949 -5.789 1.00 89.31 197 TYR A CA 1
ATOM 1545 C C . TYR A 1 197 ? 25.566 1.661 -4.705 1.00 89.31 197 TYR A C 1
ATOM 1547 O O . TYR A 1 197 ? 25.554 2.325 -3.674 1.00 89.31 197 TYR A O 1
ATOM 1555 N N . ASN A 1 198 ? 26.518 0.744 -4.939 1.00 91.19 198 ASN A N 1
ATOM 1556 C CA . ASN A 1 198 ? 27.585 0.445 -3.973 1.00 91.19 198 ASN A CA 1
ATOM 1557 C C . ASN A 1 198 ? 28.466 1.674 -3.677 1.00 91.19 198 ASN A C 1
ATOM 1559 O O . ASN A 1 198 ? 29.097 1.755 -2.629 1.00 91.19 198 ASN A O 1
ATOM 1563 N N . ASN A 1 199 ? 28.509 2.655 -4.584 1.00 90.06 199 ASN A N 1
ATOM 1564 C CA . ASN A 1 199 ? 29.254 3.892 -4.360 1.00 90.06 199 ASN A CA 1
ATOM 1565 C C . ASN A 1 199 ? 28.560 4.825 -3.352 1.00 90.06 199 ASN A C 1
ATOM 1567 O O . ASN A 1 199 ? 29.189 5.761 -2.867 1.00 90.06 199 ASN A O 1
ATOM 1571 N N . PHE A 1 200 ? 27.289 4.583 -3.014 1.00 90.06 200 PHE A N 1
ATOM 1572 C CA . PHE A 1 200 ? 26.588 5.337 -1.974 1.00 90.06 200 PHE A CA 1
ATOM 1573 C C . PHE A 1 200 ? 26.972 4.892 -0.561 1.00 90.06 200 PHE A C 1
ATOM 1575 O O . PHE A 1 200 ? 26.923 5.693 0.364 1.00 90.06 200 PHE A O 1
ATOM 1582 N N . GLU A 1 201 ? 27.461 3.661 -0.394 1.00 87.88 201 GLU A N 1
ATOM 1583 C CA . GLU A 1 201 ? 27.856 3.096 0.906 1.00 87.88 201 GLU A CA 1
ATOM 1584 C C . GLU A 1 201 ? 28.984 3.870 1.612 1.00 87.88 201 GLU A C 1
ATOM 1586 O O . GLU A 1 201 ? 29.308 3.589 2.763 1.00 87.88 201 GLU A O 1
ATOM 1591 N N . THR A 1 202 ? 29.612 4.838 0.937 1.00 87.94 202 THR A N 1
ATOM 1592 C CA . THR A 1 202 ? 30.630 5.701 1.542 1.00 87.94 202 THR A CA 1
ATOM 1593 C C . THR A 1 202 ? 30.047 6.794 2.434 1.00 87.94 202 THR A C 1
ATOM 1595 O O . THR A 1 202 ? 30.785 7.320 3.260 1.00 87.94 202 THR A O 1
ATOM 1598 N N . TRP A 1 203 ? 28.780 7.171 2.233 1.00 89.19 203 TRP A N 1
ATOM 1599 C CA . TRP A 1 203 ? 28.134 8.301 2.918 1.00 89.19 203 TRP A CA 1
ATOM 1600 C C . TRP A 1 203 ? 26.733 7.988 3.465 1.00 89.19 203 TRP A C 1
ATOM 1602 O O . TRP A 1 203 ? 26.134 8.830 4.113 1.00 89.19 203 TRP A O 1
ATOM 1612 N N . LEU A 1 204 ? 26.201 6.787 3.231 1.00 91.06 204 LEU A N 1
ATOM 1613 C CA . LEU A 1 204 ? 24.994 6.287 3.896 1.00 91.06 204 LEU A CA 1
ATOM 1614 C C . LEU A 1 204 ? 25.215 4.860 4.409 1.00 91.06 204 LEU A C 1
ATOM 1616 O O . LEU A 1 204 ? 26.168 4.180 4.014 1.00 91.06 204 LEU A O 1
ATOM 1620 N N . LYS A 1 205 ? 24.317 4.361 5.268 1.00 89.06 205 LYS A N 1
ATOM 1621 C CA . LYS A 1 205 ? 24.366 2.967 5.733 1.00 89.06 205 LYS A CA 1
ATOM 1622 C C . LYS A 1 205 ? 24.275 1.986 4.551 1.00 89.06 205 LYS A C 1
ATOM 1624 O O . LYS A 1 205 ? 23.295 2.049 3.809 1.00 89.06 205 LYS A O 1
ATOM 1629 N N . PRO A 1 206 ? 25.193 1.005 4.420 1.00 89.19 206 PRO A N 1
ATOM 1630 C CA . PRO A 1 206 ? 25.220 0.098 3.269 1.00 89.19 206 PRO A CA 1
ATOM 1631 C C . PRO A 1 206 ? 23.899 -0.628 2.987 1.00 89.19 206 PRO A C 1
ATOM 1633 O O . PRO A 1 206 ? 23.463 -0.716 1.843 1.00 89.19 206 PRO A O 1
ATOM 1636 N N . ALA A 1 207 ? 23.203 -1.064 4.042 1.00 85.38 207 ALA A N 1
ATOM 1637 C CA . ALA A 1 207 ? 21.914 -1.748 3.932 1.00 85.38 207 ALA A CA 1
ATOM 1638 C C . ALA A 1 207 ? 20.804 -0.898 3.276 1.00 85.38 207 ALA A C 1
ATOM 1640 O O . ALA A 1 207 ? 19.798 -1.444 2.837 1.00 85.38 207 ALA A O 1
ATOM 1641 N N . LEU A 1 208 ? 20.980 0.425 3.198 1.00 88.81 208 LEU A N 1
ATOM 1642 C CA . LEU A 1 208 ? 20.009 1.375 2.653 1.00 88.81 208 LEU A CA 1
ATOM 1643 C C . LEU A 1 208 ? 20.390 1.893 1.252 1.00 88.81 208 LEU A C 1
ATOM 1645 O O . LEU A 1 208 ? 19.610 2.614 0.630 1.00 88.81 208 LEU A O 1
ATOM 1649 N N . ALA A 1 209 ? 21.558 1.511 0.722 1.00 90.56 209 ALA A N 1
ATOM 1650 C CA . ALA A 1 209 ? 22.079 2.027 -0.546 1.00 90.56 209 ALA A CA 1
ATOM 1651 C C . ALA A 1 209 ? 21.202 1.672 -1.755 1.00 90.56 209 ALA A C 1
ATOM 1653 O O . ALA A 1 209 ? 20.938 2.527 -2.604 1.00 90.56 209 ALA A O 1
ATOM 1654 N N . ALA A 1 210 ? 20.726 0.424 -1.820 1.00 89.25 210 ALA A N 1
ATOM 1655 C CA . ALA A 1 210 ? 19.822 -0.030 -2.876 1.00 89.25 210 ALA A CA 1
ATOM 1656 C C . ALA A 1 210 ? 18.487 0.730 -2.828 1.00 89.25 210 ALA A C 1
ATOM 1658 O O . ALA A 1 210 ? 18.016 1.228 -3.845 1.00 89.25 210 ALA A O 1
ATOM 1659 N N . GLN A 1 211 ? 17.937 0.924 -1.628 1.00 90.00 211 GLN A N 1
ATOM 1660 C CA . GLN A 1 211 ? 16.681 1.646 -1.448 1.00 90.00 211 GLN A CA 1
ATOM 1661 C C . GLN A 1 211 ? 16.792 3.123 -1.864 1.00 90.00 211 GLN A C 1
ATOM 1663 O O . GLN A 1 211 ? 15.909 3.640 -2.547 1.00 90.00 211 GLN A O 1
ATOM 1668 N N . PHE A 1 212 ? 17.888 3.809 -1.514 1.00 92.94 212 PHE A N 1
ATOM 1669 C CA . PHE A 1 212 ? 18.141 5.172 -1.996 1.00 92.94 212 PHE A CA 1
ATOM 1670 C C . PHE A 1 212 ? 18.258 5.226 -3.525 1.00 92.94 212 PHE A C 1
ATOM 1672 O O . PHE A 1 212 ? 17.749 6.156 -4.156 1.00 92.94 212 PHE A O 1
ATOM 1679 N N . PHE A 1 213 ? 18.915 4.232 -4.132 1.00 92.44 213 PHE A N 1
ATOM 1680 C CA . PHE A 1 213 ? 19.036 4.143 -5.584 1.00 92.44 213 PHE A CA 1
ATOM 1681 C C . PHE A 1 213 ? 17.661 4.077 -6.264 1.00 92.44 213 PHE A C 1
ATOM 1683 O O . PHE A 1 213 ? 17.452 4.796 -7.243 1.00 92.44 213 PHE A O 1
ATOM 1690 N N . ASP A 1 214 ? 16.720 3.309 -5.714 1.00 90.62 214 ASP A N 1
ATOM 1691 C CA . ASP A 1 214 ? 15.351 3.219 -6.234 1.00 90.62 214 ASP A CA 1
ATOM 1692 C C . ASP A 1 214 ? 14.615 4.565 -6.139 1.00 90.62 214 ASP A C 1
ATOM 1694 O O . ASP A 1 214 ? 14.100 5.061 -7.144 1.00 90.62 214 ASP A O 1
ATOM 1698 N N . PHE A 1 215 ? 14.660 5.236 -4.981 1.00 93.19 215 PHE A N 1
ATOM 1699 C CA . PHE A 1 215 ? 14.061 6.570 -4.818 1.00 93.19 215 PHE A CA 1
ATOM 1700 C C . PHE A 1 215 ? 14.674 7.622 -5.753 1.00 93.19 215 PHE A C 1
ATOM 1702 O O . PHE A 1 215 ? 13.976 8.498 -6.271 1.00 93.19 215 PHE A O 1
ATOM 1709 N N . LYS A 1 216 ? 15.986 7.544 -5.999 1.00 94.00 216 LYS A N 1
ATOM 1710 C CA . LYS A 1 216 ? 16.673 8.411 -6.963 1.00 94.00 216 LYS A CA 1
ATOM 1711 C C . LYS A 1 216 ? 16.145 8.179 -8.382 1.00 94.00 216 LYS A C 1
ATOM 1713 O O . LYS A 1 216 ? 15.947 9.148 -9.118 1.00 94.00 216 LYS A O 1
ATOM 1718 N N . GLU A 1 217 ? 15.915 6.932 -8.788 1.00 90.25 217 GLU A N 1
ATOM 1719 C CA . GLU A 1 217 ? 15.338 6.635 -10.103 1.00 90.25 217 GLU A CA 1
ATOM 1720 C C . GLU A 1 217 ? 13.873 7.086 -10.204 1.00 90.25 217 GLU A C 1
ATOM 1722 O O . GLU A 1 217 ? 13.482 7.653 -11.230 1.00 90.25 217 GLU A O 1
ATOM 1727 N N . ASP A 1 218 ? 13.090 6.960 -9.132 1.00 90.94 218 ASP A N 1
ATOM 1728 C CA . ASP A 1 218 ? 11.732 7.506 -9.062 1.00 90.94 218 ASP A CA 1
ATOM 1729 C C . ASP A 1 218 ? 11.714 9.034 -9.230 1.00 90.94 218 ASP A C 1
ATOM 1731 O O . ASP A 1 218 ? 10.965 9.564 -10.062 1.00 90.94 218 ASP A O 1
ATOM 1735 N N . PHE A 1 219 ? 12.610 9.747 -8.537 1.00 93.00 219 PHE A N 1
ATOM 1736 C CA . PHE A 1 219 ? 12.822 11.183 -8.729 1.00 93.00 219 PHE A CA 1
ATOM 1737 C C . PHE A 1 219 ? 13.188 11.511 -10.186 1.00 93.00 219 PHE A C 1
ATOM 1739 O O . PHE A 1 219 ? 12.557 12.356 -10.823 1.00 93.00 219 PHE A O 1
ATOM 1746 N N . ARG A 1 220 ? 14.168 10.814 -10.777 1.00 90.56 220 ARG A N 1
ATOM 1747 C CA . ARG A 1 220 ? 14.574 11.051 -12.177 1.00 90.56 220 ARG A CA 1
ATOM 1748 C C . ARG A 1 220 ? 13.435 10.815 -13.161 1.00 90.56 220 ARG A C 1
ATOM 1750 O O . ARG A 1 220 ? 13.370 11.483 -14.195 1.00 90.56 220 ARG A O 1
ATOM 1757 N N . ASN A 1 221 ? 12.557 9.858 -12.878 1.00 87.44 221 ASN A N 1
ATOM 1758 C CA . ASN A 1 221 ? 11.394 9.584 -13.707 1.00 87.44 221 ASN A CA 1
ATOM 1759 C C . ASN A 1 221 ? 10.341 10.689 -13.605 1.00 87.44 221 ASN A C 1
ATOM 1761 O O . ASN A 1 221 ? 9.787 11.068 -14.638 1.00 87.44 221 ASN A O 1
ATOM 1765 N N . GLN A 1 222 ? 10.111 11.257 -12.419 1.00 91.19 222 GLN A N 1
ATOM 1766 C CA . GLN A 1 222 ? 9.191 12.388 -12.266 1.00 91.19 222 GLN A CA 1
ATOM 1767 C C . GLN A 1 222 ? 9.718 13.662 -12.952 1.00 91.19 222 GLN A C 1
ATOM 1769 O O . GLN A 1 222 ? 8.934 14.446 -13.480 1.00 91.19 222 GLN A O 1
ATOM 1774 N N . GLU A 1 223 ? 11.038 13.877 -12.994 1.00 90.50 223 GLU A N 1
ATOM 1775 C CA . GLU A 1 223 ? 11.601 15.102 -13.579 1.00 90.50 223 GLU A CA 1
ATOM 1776 C C . GLU A 1 223 ? 11.405 15.194 -15.096 1.00 90.50 223 GLU A C 1
ATOM 1778 O O . GLU A 1 223 ? 11.481 16.283 -15.669 1.00 90.50 223 GLU A O 1
ATOM 1783 N N . LYS A 1 224 ? 11.078 14.067 -15.739 1.00 87.56 224 LYS A N 1
ATOM 1784 C CA . LYS A 1 224 ? 10.705 13.990 -17.158 1.00 87.56 224 LYS A CA 1
ATOM 1785 C C . LYS A 1 224 ? 9.279 14.489 -17.433 1.00 87.56 224 LYS A C 1
ATOM 1787 O O . LYS A 1 224 ? 8.916 14.631 -18.599 1.00 87.56 224 LYS A O 1
ATOM 1792 N N . LEU A 1 225 ? 8.467 14.712 -16.398 1.00 89.94 225 LEU A N 1
ATOM 1793 C CA . LEU A 1 225 ? 7.077 15.151 -16.524 1.00 89.94 225 LEU A CA 1
ATOM 1794 C C . LEU A 1 225 ? 6.963 16.643 -16.845 1.00 89.94 225 LEU A C 1
ATOM 1796 O O . LEU A 1 225 ? 7.860 17.443 -16.556 1.00 89.94 225 LEU A O 1
ATOM 1800 N N . SER A 1 226 ? 5.814 17.027 -17.405 1.00 87.31 226 SER A N 1
ATOM 1801 C CA . SER A 1 226 ? 5.506 18.437 -17.633 1.00 87.31 226 SER A CA 1
ATOM 1802 C C . SER A 1 226 ? 5.187 19.140 -16.305 1.00 87.31 226 SER A C 1
ATOM 1804 O O . SER A 1 226 ? 4.683 18.506 -15.376 1.00 87.31 226 SER A O 1
ATOM 1806 N N . PRO A 1 227 ? 5.441 20.456 -16.181 1.00 82.31 227 PRO A N 1
ATOM 1807 C CA . PRO A 1 227 ? 5.002 21.215 -15.012 1.00 82.31 227 PRO A CA 1
ATOM 1808 C C . PRO A 1 227 ? 3.488 21.075 -14.782 1.00 82.31 227 PRO A C 1
ATOM 1810 O O . PRO A 1 227 ? 2.707 21.322 -15.700 1.00 82.31 227 PRO A O 1
ATOM 1813 N N . GLY A 1 228 ? 3.086 20.707 -13.561 1.00 79.75 228 GLY A N 1
ATOM 1814 C CA . GLY A 1 228 ? 1.682 20.512 -13.171 1.00 79.75 228 GLY A CA 1
ATOM 1815 C C . GLY A 1 228 ? 1.146 19.082 -13.318 1.00 79.75 228 GLY A C 1
ATOM 1816 O O . GLY A 1 228 ? 0.020 18.825 -12.896 1.00 79.75 228 GLY A O 1
ATOM 1817 N N . ASP A 1 229 ? 1.928 18.150 -13.871 1.00 88.50 229 ASP A N 1
ATOM 1818 C CA . ASP A 1 229 ? 1.556 16.733 -13.921 1.00 88.50 229 ASP A CA 1
ATOM 1819 C C . ASP A 1 229 ? 1.697 16.093 -12.535 1.00 88.50 229 ASP A C 1
ATOM 1821 O O . ASP A 1 229 ? 2.782 15.643 -12.171 1.00 88.50 229 ASP A O 1
ATOM 1825 N N . ASN A 1 230 ? 0.599 16.001 -11.781 1.00 91.25 230 ASN A N 1
ATOM 1826 C CA . ASN A 1 230 ? 0.586 15.422 -10.434 1.00 91.25 230 ASN A CA 1
ATOM 1827 C C . ASN A 1 230 ? -0.201 14.106 -10.414 1.00 91.25 230 ASN A C 1
ATOM 1829 O O . ASN A 1 230 ? -1.305 14.013 -10.958 1.00 91.25 230 ASN A O 1
ATOM 1833 N N . TYR A 1 231 ? 0.332 13.072 -9.761 1.00 94.44 231 TYR A N 1
ATOM 1834 C CA . TYR A 1 231 ? -0.289 11.742 -9.780 1.00 94.44 231 TYR A CA 1
ATOM 1835 C C . TYR A 1 231 ? -1.497 11.603 -8.853 1.00 94.44 231 TYR A C 1
ATOM 1837 O O . TYR A 1 231 ? -2.326 10.725 -9.079 1.00 94.44 231 TYR A O 1
ATOM 1845 N N . ILE A 1 232 ? -1.663 12.492 -7.869 1.00 95.81 232 ILE A N 1
ATOM 1846 C CA . ILE A 1 232 ? -2.902 12.558 -7.082 1.00 95.81 232 ILE A CA 1
ATOM 1847 C C . ILE A 1 232 ? -4.120 12.871 -7.966 1.00 95.81 232 ILE A C 1
ATOM 1849 O O . ILE A 1 232 ? -5.186 12.297 -7.765 1.00 95.81 232 ILE A O 1
ATOM 1853 N N . ASP A 1 233 ? -3.959 13.702 -8.999 1.00 95.69 233 ASP A N 1
ATOM 1854 C CA . ASP A 1 233 ? -5.050 14.036 -9.919 1.00 95.69 233 ASP A CA 1
ATOM 1855 C C . ASP A 1 233 ? -5.366 12.861 -10.851 1.00 95.69 233 ASP A C 1
ATOM 1857 O O . ASP A 1 233 ? -6.534 12.551 -11.084 1.00 95.69 233 ASP A O 1
ATOM 1861 N N . GLN A 1 234 ? -4.339 12.136 -11.314 1.00 95.50 234 GLN A N 1
ATOM 1862 C CA . GLN A 1 234 ? -4.531 10.879 -12.050 1.00 95.50 234 GLN A CA 1
ATOM 1863 C C . GLN A 1 234 ? -5.264 9.836 -11.201 1.00 95.50 234 GLN A C 1
ATOM 1865 O O . GLN A 1 234 ? -6.157 9.157 -11.704 1.00 95.50 234 GLN A O 1
ATOM 1870 N N . PHE A 1 235 ? -4.949 9.745 -9.908 1.00 97.25 235 PHE A N 1
ATOM 1871 C CA . PHE A 1 235 ? -5.667 8.868 -8.990 1.00 97.25 235 PHE A CA 1
ATOM 1872 C C . PHE A 1 235 ? -7.142 9.274 -8.832 1.00 97.25 235 PHE A C 1
ATOM 1874 O O . PHE A 1 235 ? -8.018 8.411 -8.904 1.00 97.25 235 PHE A O 1
ATOM 1881 N N . ILE A 1 236 ? -7.451 10.572 -8.708 1.00 98.00 236 ILE A N 1
ATOM 1882 C CA . ILE A 1 236 ? -8.845 11.050 -8.678 1.00 98.00 236 ILE A CA 1
ATOM 1883 C C . ILE A 1 236 ? -9.570 10.691 -9.985 1.00 98.00 236 ILE A C 1
ATOM 1885 O O . ILE A 1 236 ? -10.710 10.224 -9.943 1.00 98.00 236 ILE A O 1
ATOM 1889 N N . ARG A 1 237 ? -8.917 10.849 -11.145 1.00 97.19 237 ARG A N 1
ATOM 1890 C CA . ARG A 1 237 ? -9.481 10.452 -12.448 1.00 97.19 237 ARG A CA 1
ATOM 1891 C C . ARG A 1 237 ? -9.712 8.950 -12.553 1.00 97.19 237 ARG A C 1
ATOM 1893 O O . ARG A 1 237 ? -10.740 8.545 -13.092 1.00 97.19 237 ARG A O 1
ATOM 1900 N N . LEU A 1 238 ? -8.817 8.132 -12.003 1.00 97.44 238 LEU A N 1
ATOM 1901 C CA . LEU A 1 238 ? -8.989 6.683 -11.936 1.00 97.44 238 LEU A CA 1
ATOM 1902 C C . LEU A 1 238 ? -10.214 6.304 -11.092 1.00 97.44 238 LEU A C 1
ATOM 1904 O O . LEU A 1 238 ? -11.063 5.554 -11.567 1.00 97.44 238 LEU A O 1
ATOM 1908 N N . VAL A 1 239 ? -10.354 6.857 -9.882 1.00 98.38 239 VAL A N 1
ATOM 1909 C CA . VAL A 1 239 ? -11.531 6.612 -9.025 1.00 98.38 239 VAL A CA 1
ATOM 1910 C C . VAL A 1 239 ? -12.814 7.059 -9.728 1.00 98.38 239 VAL A C 1
ATOM 1912 O O . VAL A 1 239 ? -13.773 6.294 -9.821 1.00 98.38 239 VAL A O 1
ATOM 1915 N N . LYS A 1 240 ? -12.809 8.265 -10.306 1.00 98.06 240 LYS A N 1
ATOM 1916 C CA . LYS A 1 240 ? -13.926 8.797 -11.093 1.00 98.06 240 LYS A CA 1
ATOM 1917 C C . LYS A 1 240 ? -14.304 7.877 -12.245 1.00 98.06 240 LYS A C 1
ATOM 1919 O O . LYS A 1 240 ? -15.491 7.678 -12.484 1.00 98.06 240 LYS A O 1
ATOM 1924 N N . LYS A 1 241 ? -13.322 7.326 -12.961 1.00 97.81 241 LYS A N 1
ATOM 1925 C CA . LYS A 1 241 ? -13.551 6.372 -14.047 1.00 97.81 241 LYS A CA 1
ATOM 1926 C C . LYS A 1 241 ? -14.252 5.116 -13.532 1.00 97.81 241 LYS A C 1
ATOM 1928 O O . LYS A 1 241 ? -15.300 4.777 -14.069 1.00 97.81 241 LYS A O 1
ATOM 1933 N N . ILE A 1 242 ? -13.718 4.495 -12.477 1.00 98.19 242 ILE A N 1
ATOM 1934 C CA . ILE A 1 242 ? -14.294 3.284 -11.873 1.00 98.19 242 ILE A CA 1
ATOM 1935 C C . ILE A 1 242 ? -15.761 3.524 -11.487 1.00 98.19 242 ILE A C 1
ATOM 1937 O O . ILE A 1 242 ? -16.628 2.727 -11.825 1.00 98.19 242 ILE A O 1
ATOM 1941 N N . GLU A 1 243 ? -16.071 4.632 -10.818 1.00 98.19 243 GLU A N 1
ATOM 1942 C CA . GLU A 1 243 ? -17.434 4.918 -10.345 1.00 98.19 243 GLU A CA 1
ATOM 1943 C C . GLU A 1 243 ? -18.378 5.408 -11.461 1.00 98.19 243 GLU A C 1
ATOM 1945 O O . GLU A 1 243 ? -19.586 5.173 -11.407 1.00 98.19 243 GLU A O 1
ATOM 1950 N N . THR A 1 244 ? -17.852 6.062 -12.503 1.00 97.69 244 THR A N 1
ATOM 1951 C CA . THR A 1 244 ? -18.656 6.522 -13.652 1.00 97.69 244 THR A CA 1
ATOM 1952 C C . THR A 1 244 ? -19.023 5.369 -14.582 1.00 97.69 244 THR A C 1
ATOM 1954 O O . THR A 1 244 ? -20.158 5.310 -15.058 1.00 97.69 244 THR A O 1
ATOM 1957 N N . ASP A 1 245 ? -18.085 4.454 -14.834 1.00 97.75 245 ASP A N 1
ATOM 1958 C CA . ASP A 1 245 ? -18.324 3.266 -15.657 1.00 97.75 245 ASP A CA 1
ATOM 1959 C C . ASP A 1 245 ? -19.279 2.282 -14.958 1.00 97.75 245 ASP A C 1
ATOM 1961 O O . ASP A 1 245 ? -19.965 1.508 -15.626 1.00 97.75 245 ASP A O 1
ATOM 1965 N N . ASN A 1 246 ? -19.372 2.349 -13.623 1.00 96.44 246 ASN A N 1
ATOM 1966 C CA . ASN A 1 246 ? -20.137 1.418 -12.796 1.00 96.44 246 ASN A CA 1
ATOM 1967 C C . ASN A 1 246 ? -21.126 2.162 -11.870 1.00 96.44 246 ASN A C 1
ATOM 1969 O O . ASN A 1 246 ? -20.867 2.333 -10.675 1.00 96.44 246 ASN A O 1
ATOM 1973 N N . PRO A 1 247 ? -22.285 2.618 -12.394 1.00 94.81 247 PRO A N 1
ATOM 1974 C CA . PRO A 1 247 ? -23.233 3.430 -11.635 1.00 94.81 247 PRO A CA 1
ATOM 1975 C C . PRO A 1 247 ? -23.719 2.758 -10.346 1.00 94.81 247 PRO A C 1
ATOM 1977 O O . PRO A 1 247 ? -24.246 1.649 -10.368 1.00 94.81 247 PRO A O 1
ATOM 1980 N N . GLY A 1 248 ? -23.612 3.474 -9.225 1.00 91.94 248 GLY A N 1
ATOM 1981 C CA . GLY A 1 248 ? -23.999 2.978 -7.898 1.00 91.94 248 GLY A CA 1
ATOM 1982 C C . GLY A 1 248 ? -22.861 2.312 -7.123 1.00 91.94 248 GLY A C 1
ATOM 1983 O O . GLY A 1 248 ? -23.018 2.067 -5.926 1.00 91.94 248 GLY A O 1
ATOM 1984 N N . HIS A 1 249 ? -21.712 2.083 -7.763 1.00 95.31 249 HIS A N 1
ATOM 1985 C CA . HIS A 1 249 ? -20.485 1.683 -7.085 1.00 95.31 249 HIS A CA 1
ATOM 1986 C C . HIS A 1 249 ? -19.793 2.893 -6.454 1.00 95.31 249 HIS A C 1
ATOM 1988 O O . HIS A 1 249 ? -19.767 3.978 -7.033 1.00 95.31 249 HIS A O 1
ATOM 1994 N N . VAL A 1 250 ? -19.229 2.696 -5.263 1.00 96.81 250 VAL A N 1
ATOM 1995 C CA . VAL A 1 250 ? -18.407 3.695 -4.567 1.00 96.81 250 VAL A CA 1
ATOM 1996 C C . VAL A 1 250 ? -17.150 3.003 -4.070 1.00 96.81 250 VAL A C 1
ATOM 1998 O O . VAL A 1 250 ? -17.232 2.014 -3.334 1.00 96.81 250 VAL A O 1
ATOM 2001 N N . VAL A 1 251 ? -15.999 3.537 -4.447 1.00 98.25 251 VAL A N 1
ATOM 2002 C CA . VAL A 1 251 ? -14.679 3.060 -4.060 1.00 98.25 251 VAL A CA 1
ATOM 2003 C C . VAL A 1 251 ? -14.303 3.672 -2.717 1.00 98.25 251 VAL A C 1
ATOM 2005 O O . VAL A 1 251 ? -14.265 4.888 -2.551 1.00 98.25 251 VAL A O 1
ATOM 2008 N N . ASP A 1 252 ? -13.980 2.824 -1.751 1.00 98.50 252 ASP A N 1
ATOM 2009 C CA . ASP A 1 252 ? -13.446 3.248 -0.464 1.00 98.50 252 ASP A CA 1
ATOM 2010 C C . ASP A 1 252 ? -11.926 3.420 -0.584 1.00 98.50 252 ASP A C 1
ATOM 2012 O O . ASP A 1 252 ? -11.218 2.487 -0.962 1.00 98.50 252 ASP A O 1
ATOM 2016 N N . VAL A 1 253 ? -11.402 4.602 -0.260 1.00 98.62 253 VAL A N 1
ATOM 2017 C CA . VAL A 1 253 ? -9.961 4.885 -0.369 1.00 98.62 253 VAL A CA 1
ATOM 2018 C C . VAL A 1 253 ? -9.287 4.923 1.000 1.00 98.62 253 VAL A C 1
ATOM 2020 O O . VAL A 1 253 ? -9.731 5.641 1.900 1.00 98.62 253 VAL A O 1
ATOM 2023 N N . ILE A 1 254 ? -8.185 4.181 1.138 1.00 98.50 254 ILE A N 1
ATOM 2024 C CA . ILE A 1 254 ? -7.241 4.282 2.258 1.00 98.50 254 ILE A CA 1
ATOM 2025 C C . ILE A 1 254 ? -5.992 5.012 1.767 1.00 98.50 254 ILE A C 1
ATOM 2027 O O . ILE A 1 254 ? -5.348 4.568 0.814 1.00 98.50 254 ILE A O 1
ATOM 2031 N N . VAL A 1 255 ? -5.646 6.126 2.414 1.00 98.00 255 VAL A N 1
ATOM 2032 C CA . VAL A 1 255 ? -4.452 6.903 2.053 1.00 98.00 255 VAL A CA 1
ATOM 2033 C C . VAL A 1 255 ? -3.285 6.523 2.959 1.00 98.00 255 VAL A C 1
ATOM 2035 O O . VAL A 1 255 ? -3.387 6.668 4.175 1.00 98.00 255 VAL A O 1
ATOM 2038 N N . CYS A 1 256 ? -2.181 6.056 2.383 1.00 97.56 256 CYS A N 1
ATOM 2039 C CA . CYS A 1 256 ? -0.936 5.841 3.118 1.00 97.56 256 CYS A CA 1
ATOM 2040 C C . CYS A 1 256 ? -0.145 7.148 3.184 1.00 97.56 256 CYS A C 1
ATOM 2042 O O . CYS A 1 256 ? 0.242 7.684 2.148 1.00 97.56 256 CYS A O 1
ATOM 2044 N N . LEU A 1 257 ? 0.078 7.661 4.393 1.00 96.62 257 LEU A N 1
ATOM 2045 C CA . LEU A 1 257 ? 0.694 8.970 4.601 1.00 96.62 257 LEU A CA 1
ATOM 2046 C C . LEU A 1 257 ? 2.221 8.881 4.670 1.00 96.62 257 LEU A C 1
ATOM 2048 O O . LEU A 1 257 ? 2.771 7.949 5.264 1.00 96.62 257 LEU A O 1
ATOM 2052 N N . ASN A 1 258 ? 2.897 9.886 4.111 1.00 94.50 258 ASN A N 1
ATOM 2053 C CA . ASN A 1 258 ? 4.297 10.158 4.404 1.00 94.50 258 ASN A CA 1
ATOM 2054 C C . ASN A 1 258 ? 4.374 10.801 5.792 1.00 94.50 258 ASN A C 1
ATOM 2056 O O . ASN A 1 258 ? 4.191 12.000 5.935 1.00 94.50 258 ASN A O 1
ATOM 2060 N N . ILE A 1 259 ? 4.641 10.008 6.827 1.00 93.00 259 ILE A N 1
ATOM 2061 C CA . ILE A 1 259 ? 4.767 10.557 8.182 1.00 93.00 259 ILE A CA 1
ATOM 2062 C C . ILE A 1 259 ? 6.181 11.047 8.510 1.00 93.00 259 ILE A C 1
ATOM 2064 O O . ILE A 1 259 ? 6.410 11.486 9.631 1.00 93.00 259 ILE A O 1
ATOM 2068 N N . LEU A 1 260 ? 7.141 10.900 7.593 1.00 89.38 260 LEU A N 1
ATOM 2069 C CA . LEU A 1 260 ? 8.551 11.183 7.863 1.00 89.38 260 LEU A CA 1
ATOM 2070 C C . LEU A 1 260 ? 8.843 12.672 7.727 1.00 89.38 260 LEU A C 1
ATOM 2072 O O . LEU A 1 260 ? 9.508 13.246 8.590 1.00 89.38 260 LEU A O 1
ATOM 2076 N N . THR A 1 261 ? 8.338 13.266 6.645 1.00 87.94 261 THR A N 1
ATOM 2077 C CA . THR A 1 261 ? 8.726 14.606 6.184 1.00 87.94 261 THR A CA 1
ATOM 2078 C C . THR A 1 261 ? 7.558 15.506 5.807 1.00 87.94 261 THR A C 1
ATOM 2080 O O . THR A 1 261 ? 7.764 16.692 5.567 1.00 87.94 261 THR A O 1
ATOM 2083 N N . GLU A 1 262 ? 6.329 14.989 5.772 1.00 90.94 262 GLU A N 1
ATOM 2084 C CA . GLU A 1 262 ? 5.130 15.787 5.508 1.00 90.94 262 GLU A CA 1
ATOM 2085 C C . GLU A 1 262 ? 4.424 16.143 6.820 1.00 90.94 262 GLU A C 1
ATOM 2087 O O . GLU A 1 262 ? 4.217 15.285 7.670 1.00 90.94 262 GLU A O 1
ATOM 2092 N N . LYS A 1 263 ? 4.045 17.408 7.031 1.00 92.50 263 LYS A N 1
ATOM 2093 C CA . LYS A 1 263 ? 3.409 17.823 8.293 1.00 92.50 263 LYS A CA 1
ATOM 2094 C C . LYS A 1 263 ? 2.042 17.166 8.459 1.00 92.50 263 LYS A C 1
ATOM 2096 O O . LYS A 1 263 ? 1.310 16.958 7.496 1.00 92.50 263 LYS A O 1
ATOM 2101 N N . ALA A 1 264 ? 1.604 16.991 9.704 1.00 95.06 264 ALA A N 1
ATOM 2102 C CA . ALA A 1 264 ? 0.276 16.457 10.005 1.00 95.06 264 ALA A CA 1
ATOM 2103 C C . ALA A 1 264 ? -0.866 17.293 9.391 1.00 95.06 264 ALA A C 1
ATOM 2105 O O . ALA A 1 264 ? -1.909 16.748 9.020 1.00 95.06 264 ALA A O 1
ATOM 2106 N N . THR A 1 265 ? -0.685 18.614 9.286 1.00 93.31 265 THR A N 1
ATOM 2107 C CA . THR A 1 265 ? -1.627 19.510 8.598 1.00 93.31 265 THR A CA 1
ATOM 2108 C C . THR A 1 265 ? -1.658 19.260 7.098 1.00 93.31 265 THR A C 1
ATOM 2110 O O . THR A 1 265 ? -2.743 19.170 6.532 1.00 93.31 265 THR A O 1
ATOM 2113 N N . ASP A 1 266 ? -0.499 19.070 6.482 1.00 93.31 266 ASP A N 1
ATOM 2114 C CA . ASP A 1 266 ? -0.350 18.922 5.033 1.00 93.31 266 ASP A CA 1
ATOM 2115 C C . ASP A 1 266 ? -0.879 17.546 4.593 1.00 93.31 266 ASP A C 1
ATOM 2117 O O . ASP A 1 266 ? -1.666 17.435 3.650 1.00 93.31 266 ASP A O 1
ATOM 2121 N N . SER A 1 267 ? -0.612 16.503 5.386 1.00 95.50 267 SER A N 1
ATOM 2122 C CA . SER A 1 267 ? -1.227 15.184 5.214 1.00 95.50 267 SER A CA 1
ATOM 2123 C C . SER A 1 267 ? -2.756 15.223 5.320 1.00 95.50 267 SER A C 1
ATOM 2125 O O . SER A 1 267 ? -3.463 14.503 4.608 1.00 95.50 267 SER A O 1
ATOM 2127 N N . ARG A 1 268 ? -3.319 16.066 6.197 1.00 95.38 268 ARG A N 1
ATOM 2128 C CA . ARG A 1 268 ? -4.773 16.279 6.237 1.00 95.38 268 ARG A CA 1
ATOM 2129 C C . ARG A 1 268 ? -5.257 17.000 4.980 1.00 95.38 268 ARG A C 1
ATOM 2131 O O . ARG A 1 268 ? -6.308 16.630 4.452 1.00 95.38 268 ARG A O 1
ATOM 2138 N N . GLU A 1 269 ? -4.517 17.995 4.497 1.00 94.56 269 GLU A N 1
ATOM 2139 C CA . GLU A 1 269 ? -4.851 18.715 3.266 1.00 94.56 269 GLU A CA 1
ATOM 2140 C C . GLU A 1 269 ? -4.903 17.789 2.046 1.00 94.56 269 GLU A C 1
ATOM 2142 O O . GLU A 1 269 ? -5.748 18.000 1.178 1.00 94.56 269 GLU A O 1
ATOM 2147 N N . ILE A 1 270 ? -4.107 16.714 1.998 1.00 96.25 270 ILE A N 1
ATOM 2148 C CA . ILE A 1 270 ? -4.250 15.656 0.981 1.00 96.25 270 ILE A CA 1
ATOM 2149 C C . ILE A 1 270 ? -5.646 15.027 1.022 1.00 96.25 270 ILE A C 1
ATOM 2151 O O . ILE A 1 270 ? -6.306 14.900 -0.012 1.00 96.25 270 ILE A O 1
ATOM 2155 N N . VAL A 1 271 ? -6.123 14.638 2.207 1.00 97.06 271 VAL A N 1
ATOM 2156 C CA . VAL A 1 271 ? -7.452 14.022 2.357 1.00 97.06 271 VAL A CA 1
ATOM 2157 C C . VAL A 1 271 ? -8.562 15.015 2.020 1.00 97.06 271 VAL A C 1
ATOM 2159 O O . VAL A 1 271 ? -9.531 14.651 1.346 1.00 97.06 271 VAL A O 1
ATOM 2162 N N . ASP A 1 272 ? -8.424 16.267 2.454 1.00 95.38 272 ASP A N 1
ATOM 2163 C CA . ASP A 1 272 ? -9.376 17.325 2.122 1.00 95.38 272 ASP A CA 1
ATOM 2164 C C . ASP A 1 272 ? -9.383 17.597 0.606 1.00 95.38 272 ASP A C 1
ATOM 2166 O O . ASP A 1 272 ? -10.459 17.703 0.016 1.00 95.38 272 ASP A O 1
ATOM 2170 N N . TYR A 1 273 ? -8.221 17.597 -0.054 1.00 96.38 273 TYR A N 1
ATOM 2171 C CA . TYR A 1 273 ? -8.098 17.731 -1.506 1.00 96.38 273 TYR A CA 1
ATOM 2172 C C . TYR A 1 273 ? -8.810 16.596 -2.256 1.00 96.38 273 TYR A C 1
ATOM 2174 O O . TYR A 1 273 ? -9.621 16.860 -3.144 1.00 96.38 273 TYR A O 1
ATOM 2182 N N . LEU A 1 274 ? -8.580 15.339 -1.867 1.00 97.19 274 LEU A N 1
ATOM 2183 C CA . LEU A 1 274 ? -9.232 14.170 -2.474 1.00 97.19 274 LEU A CA 1
ATOM 2184 C C . LEU A 1 274 ? -10.765 14.230 -2.360 1.00 97.19 274 LEU A C 1
ATOM 2186 O O . LEU A 1 274 ? -11.481 13.866 -3.292 1.00 97.19 274 LEU A O 1
ATOM 2190 N N . ARG A 1 275 ? -11.289 14.708 -1.226 1.00 95.19 275 ARG A N 1
ATOM 2191 C CA . ARG A 1 275 ? -12.735 14.757 -0.959 1.00 95.19 275 ARG A CA 1
ATOM 2192 C C . ARG A 1 275 ? -13.431 15.981 -1.558 1.00 95.19 275 ARG A C 1
ATOM 2194 O O . ARG A 1 275 ? -14.635 15.924 -1.817 1.00 95.19 275 ARG A O 1
ATOM 2201 N N . ASN A 1 276 ? -12.728 17.097 -1.736 1.00 92.19 276 ASN A N 1
ATOM 2202 C CA . ASN A 1 276 ? -13.348 18.390 -2.017 1.00 92.19 276 ASN A CA 1
ATOM 2203 C C . ASN A 1 276 ? -13.336 18.760 -3.509 1.00 92.19 276 ASN A C 1
ATOM 2205 O O . ASN A 1 276 ? -12.339 19.237 -4.050 1.00 92.19 276 ASN A O 1
ATOM 2209 N N . VAL A 1 277 ? -14.520 18.661 -4.123 1.00 90.19 277 VAL A N 1
ATOM 2210 C CA . VAL A 1 277 ? -14.791 18.996 -5.535 1.00 90.19 277 VAL A CA 1
ATOM 2211 C C . VAL A 1 277 ? -14.457 20.436 -5.929 1.00 90.19 277 VAL A C 1
ATOM 2213 O O . VAL A 1 277 ? -14.351 20.716 -7.113 1.00 90.19 277 VAL A O 1
ATOM 2216 N N . ILE A 1 278 ? -14.362 21.365 -4.972 1.00 86.44 278 ILE A N 1
ATOM 2217 C CA . ILE A 1 278 ? -14.066 22.778 -5.251 1.00 86.44 278 ILE A CA 1
ATOM 2218 C C . ILE A 1 278 ? -12.559 22.997 -5.362 1.00 86.44 278 ILE A C 1
ATOM 2220 O O . ILE A 1 278 ? -12.108 23.830 -6.145 1.00 86.44 278 ILE A O 1
ATOM 2224 N N . THR A 1 279 ? -11.782 22.301 -4.534 1.00 83.88 279 THR A N 1
ATOM 2225 C CA . THR A 1 279 ? -10.338 22.525 -4.429 1.00 83.88 279 THR A CA 1
ATOM 2226 C C . THR A 1 279 ? -9.533 21.595 -5.316 1.00 83.88 279 THR A C 1
ATOM 2228 O O . THR A 1 279 ? -8.403 21.950 -5.640 1.00 83.88 279 THR A O 1
ATOM 2231 N N . ASN A 1 280 ? -10.080 20.437 -5.709 1.00 87.44 280 ASN A N 1
ATOM 2232 C CA . ASN A 1 280 ? -9.412 19.561 -6.664 1.00 87.44 280 ASN A CA 1
ATOM 2233 C C . ASN A 1 280 ? -9.666 19.920 -8.122 1.00 87.44 280 ASN A C 1
ATOM 2235 O O . ASN A 1 280 ? -10.738 20.384 -8.503 1.00 87.44 280 ASN A O 1
ATOM 2239 N N . SER A 1 281 ? -8.633 19.707 -8.937 1.00 86.00 281 SER A N 1
ATOM 2240 C CA . SER A 1 281 ? -8.627 19.990 -10.376 1.00 86.00 281 SER A CA 1
ATOM 2241 C C . SER A 1 281 ? -9.663 19.160 -11.144 1.00 86.00 281 SER A C 1
ATOM 2243 O O . SER A 1 281 ? -10.179 19.599 -12.172 1.00 86.00 281 SER A O 1
ATOM 2245 N N . GLU A 1 282 ? -10.039 18.001 -10.602 1.00 92.75 282 GLU A N 1
ATOM 2246 C CA . GLU A 1 282 ? -10.901 17.016 -11.260 1.00 92.75 282 GLU A CA 1
ATOM 2247 C C . GLU A 1 282 ? -12.401 17.186 -11.016 1.00 92.75 282 GLU A C 1
ATOM 2249 O O . GLU A 1 282 ? -13.221 16.502 -11.650 1.00 92.75 282 GLU A O 1
ATOM 2254 N N . ASN A 1 283 ? -12.767 18.114 -10.125 1.00 92.00 283 ASN A N 1
ATOM 2255 C CA . ASN A 1 283 ? -14.131 18.360 -9.667 1.00 92.00 283 ASN A CA 1
ATOM 2256 C C . ASN A 1 283 ? -14.853 17.059 -9.268 1.00 92.00 283 ASN A C 1
ATOM 2258 O O . ASN A 1 283 ? -15.995 16.818 -9.671 1.00 92.00 283 ASN A O 1
ATOM 2262 N N . TYR A 1 284 ? -14.168 16.190 -8.518 1.00 96.12 284 TYR A N 1
ATOM 2263 C CA . TYR A 1 284 ? -14.675 14.871 -8.133 1.00 96.12 284 TYR A CA 1
ATOM 2264 C C . TYR A 1 284 ? -14.425 14.577 -6.656 1.00 96.12 284 TYR A C 1
ATOM 2266 O O . TYR A 1 284 ? -13.379 14.931 -6.126 1.00 96.12 284 TYR A O 1
ATOM 2274 N N . SER A 1 285 ? -15.389 13.962 -5.972 1.00 96.38 285 SER A N 1
ATOM 2275 C CA . SER A 1 285 ? -15.281 13.675 -4.539 1.00 96.38 285 SER A CA 1
ATOM 2276 C C . SER A 1 285 ? -14.892 12.219 -4.344 1.00 96.38 285 SER A C 1
ATOM 2278 O O . SER A 1 285 ? -15.706 11.331 -4.576 1.00 96.38 285 SER A O 1
ATOM 2280 N N . VAL A 1 286 ? -13.654 11.974 -3.922 1.00 97.94 286 VAL A N 1
ATOM 2281 C CA . VAL A 1 286 ? -13.190 10.626 -3.581 1.00 97.94 286 VAL A CA 1
ATOM 2282 C C . VAL A 1 286 ? -13.664 10.259 -2.175 1.00 97.94 286 VAL A C 1
ATOM 2284 O O . VAL A 1 286 ? -13.455 11.015 -1.220 1.00 97.94 286 VAL A O 1
ATOM 2287 N N . ASN A 1 287 ? -14.249 9.069 -2.017 1.00 97.75 287 ASN A N 1
ATOM 2288 C CA . ASN A 1 287 ? -14.652 8.544 -0.715 1.00 97.75 287 ASN A CA 1
ATOM 2289 C C . ASN A 1 287 ? -13.448 7.983 0.065 1.00 97.75 287 ASN A C 1
ATOM 2291 O O . ASN A 1 287 ? -13.257 6.776 0.205 1.00 97.75 287 ASN A O 1
ATOM 2295 N N . VAL A 1 288 ? -12.614 8.876 0.600 1.00 97.88 288 VAL A N 1
ATOM 2296 C CA . VAL A 1 288 ? -11.549 8.484 1.533 1.00 97.88 288 VAL A CA 1
ATOM 2297 C C . VAL A 1 288 ? -12.196 7.997 2.828 1.00 97.88 288 VAL A C 1
ATOM 2299 O O . VAL A 1 288 ? -12.902 8.763 3.476 1.00 97.88 288 VAL A O 1
ATOM 2302 N N . VAL A 1 289 ? -11.968 6.749 3.231 1.00 97.50 289 VAL A N 1
ATOM 2303 C CA . VAL A 1 289 ? -12.550 6.154 4.451 1.00 97.50 289 VAL A CA 1
ATOM 2304 C C . VAL A 1 289 ? -11.569 6.129 5.619 1.00 97.50 289 VAL A C 1
ATOM 2306 O O . VAL A 1 289 ? -11.985 6.093 6.784 1.00 97.50 289 VAL A O 1
ATOM 2309 N N . GLY A 1 290 ? -10.272 6.170 5.325 1.00 97.88 290 GLY A N 1
ATOM 2310 C CA . GLY A 1 290 ? -9.235 6.082 6.335 1.00 97.88 290 GLY A CA 1
ATOM 2311 C C . GLY A 1 290 ? -7.857 6.500 5.845 1.00 97.88 290 GLY A C 1
ATOM 2312 O O . GLY A 1 290 ? -7.623 6.654 4.648 1.00 97.88 290 GLY A O 1
ATOM 2313 N N . VAL A 1 291 ? -6.954 6.657 6.806 1.00 98.12 291 VAL A N 1
ATOM 2314 C CA . VAL A 1 291 ? -5.524 6.849 6.577 1.00 98.12 291 VAL A CA 1
ATOM 2315 C C . VAL A 1 291 ? -4.713 5.789 7.309 1.00 98.12 291 VAL A C 1
ATOM 2317 O O . VAL A 1 291 ? -5.070 5.381 8.418 1.00 98.12 291 VAL A O 1
ATOM 2320 N N . GLU A 1 292 ? -3.628 5.366 6.681 1.00 97.81 292 GLU A N 1
ATOM 2321 C CA . GLU A 1 292 ? -2.554 4.566 7.256 1.00 97.81 292 GLU A CA 1
ATOM 2322 C C . GLU A 1 292 ? -1.420 5.505 7.677 1.00 97.81 292 GLU A C 1
ATOM 2324 O O . GLU A 1 292 ? -0.907 6.279 6.865 1.00 97.81 292 GLU A O 1
ATOM 2329 N N . MET A 1 293 ? -1.064 5.468 8.963 1.00 96.94 293 MET A N 1
ATOM 2330 C CA . MET A 1 293 ? -0.053 6.350 9.550 1.00 96.94 293 MET A CA 1
ATOM 2331 C C . MET A 1 293 ? 1.360 5.820 9.284 1.00 96.94 293 MET A C 1
ATOM 2333 O O . MET A 1 293 ? 2.015 5.298 10.185 1.00 96.94 293 MET A O 1
ATOM 2337 N N . GLY A 1 294 ? 1.818 5.959 8.041 1.00 94.38 294 GLY A N 1
ATOM 2338 C CA . GLY A 1 294 ? 3.104 5.438 7.580 1.00 94.38 294 GLY A CA 1
ATOM 2339 C C . GLY A 1 294 ? 3.059 3.948 7.238 1.00 94.38 294 GLY A C 1
ATOM 2340 O O . GLY A 1 294 ? 2.241 3.201 7.767 1.00 94.38 294 GLY A O 1
ATOM 2341 N N . ASN A 1 295 ? 3.969 3.520 6.364 1.00 92.00 295 ASN A N 1
ATOM 2342 C CA . ASN A 1 295 ? 4.045 2.155 5.841 1.00 92.00 295 ASN A CA 1
ATOM 2343 C C . ASN A 1 295 ? 5.138 1.346 6.551 1.00 92.00 295 ASN A C 1
ATOM 2345 O O . ASN A 1 295 ? 6.311 1.687 6.406 1.00 92.00 295 ASN A O 1
ATOM 2349 N N . GLU A 1 296 ? 4.792 0.225 7.196 1.00 88.75 296 GLU A N 1
ATOM 2350 C CA . GLU A 1 296 ? 5.762 -0.711 7.815 1.00 88.75 296 GLU A CA 1
ATOM 2351 C C . GLU A 1 296 ? 6.705 -0.011 8.816 1.00 88.75 296 GLU A C 1
ATOM 2353 O O . GLU A 1 296 ? 7.930 -0.156 8.792 1.00 88.75 296 GLU A O 1
ATOM 2358 N N . VAL A 1 297 ? 6.116 0.795 9.702 1.00 90.94 297 VAL A N 1
ATOM 2359 C CA . VAL A 1 297 ? 6.850 1.695 10.611 1.00 90.94 297 VAL A CA 1
ATOM 2360 C C . VAL A 1 297 ? 7.656 0.986 11.704 1.00 90.94 297 VAL A C 1
ATOM 2362 O O . VAL A 1 297 ? 8.518 1.604 12.316 1.00 90.94 297 VAL A O 1
ATOM 2365 N N . ALA A 1 298 ? 7.411 -0.309 11.913 1.00 89.06 298 ALA A N 1
ATOM 2366 C CA . ALA A 1 298 ? 8.159 -1.149 12.846 1.00 89.06 298 ALA A CA 1
ATOM 2367 C C . ALA A 1 298 ? 9.512 -1.633 12.287 1.00 89.06 298 ALA A C 1
ATOM 2369 O O . ALA A 1 298 ? 10.331 -2.137 13.053 1.00 89.06 298 ALA A O 1
ATOM 2370 N N . GLY A 1 299 ? 9.736 -1.518 10.970 1.00 85.81 299 GLY A N 1
ATOM 2371 C CA . GLY A 1 299 ? 10.912 -2.073 10.299 1.00 85.81 299 GLY A CA 1
ATOM 2372 C C . GLY A 1 299 ? 12.191 -1.248 10.476 1.00 85.81 299 GLY A C 1
ATOM 2373 O O . GLY A 1 299 ? 12.148 -0.039 10.722 1.00 85.81 299 GLY A O 1
ATOM 2374 N N . LYS A 1 300 ? 13.338 -1.900 10.246 1.00 83.19 300 LYS A N 1
ATOM 2375 C CA . LYS A 1 300 ? 14.704 -1.358 10.376 1.00 83.19 300 LYS A CA 1
ATOM 2376 C C . LYS A 1 300 ? 14.898 0.042 9.806 1.00 83.19 300 LYS A C 1
ATOM 2378 O O . LYS A 1 300 ? 15.551 0.865 10.435 1.00 83.19 300 LYS A O 1
ATOM 2383 N N . PHE A 1 301 ? 14.317 0.336 8.645 1.00 85.25 301 PHE A N 1
ATOM 2384 C CA . PHE A 1 301 ? 14.413 1.663 8.036 1.00 85.25 301 PHE A CA 1
ATOM 2385 C C . PHE A 1 301 ? 13.966 2.780 8.996 1.00 85.25 301 PHE A C 1
ATOM 2387 O O . PHE A 1 301 ? 14.689 3.751 9.202 1.00 85.25 301 PHE A O 1
ATOM 2394 N N . HIS A 1 302 ? 12.792 2.638 9.620 1.00 88.19 302 HIS A N 1
ATOM 2395 C CA . HIS A 1 302 ? 12.257 3.651 10.535 1.00 88.19 302 HIS A CA 1
ATOM 2396 C C . HIS A 1 302 ? 13.037 3.701 11.837 1.00 88.19 302 HIS A C 1
ATOM 2398 O O . HIS A 1 302 ? 13.175 4.759 12.437 1.00 88.19 302 HIS A O 1
ATOM 2404 N N . GLN A 1 303 ? 13.600 2.584 12.265 1.00 85.31 303 GLN A N 1
ATOM 2405 C CA . GLN A 1 303 ? 14.509 2.609 13.390 1.00 85.31 303 GLN A CA 1
ATOM 2406 C C . GLN A 1 303 ? 15.789 3.391 13.065 1.00 85.31 303 GLN A C 1
ATOM 2408 O O . GLN A 1 303 ? 16.184 4.276 13.815 1.00 85.31 303 GLN A O 1
ATOM 2413 N N . ASP A 1 304 ? 16.427 3.113 11.930 1.00 81.81 304 ASP A N 1
ATOM 2414 C CA . ASP A 1 304 ? 17.681 3.761 11.550 1.00 81.81 304 ASP A CA 1
ATOM 2415 C C . ASP A 1 304 ? 17.501 5.271 11.336 1.00 81.81 304 ASP A C 1
ATOM 2417 O O . ASP A 1 304 ? 18.347 6.061 11.775 1.00 81.81 304 ASP A O 1
ATOM 2421 N N . VAL A 1 305 ? 16.381 5.649 10.712 1.00 80.19 305 VAL A N 1
ATOM 2422 C CA . VAL A 1 305 ? 16.088 7.013 10.250 1.00 80.19 305 VAL A CA 1
ATOM 2423 C C . VAL A 1 305 ? 15.262 7.825 11.247 1.00 80.19 305 VAL A C 1
ATOM 2425 O O . VAL A 1 305 ? 15.493 9.018 11.395 1.00 80.19 305 VAL A O 1
ATOM 2428 N N . MET A 1 306 ? 14.304 7.208 11.938 1.00 84.50 306 MET A N 1
ATOM 2429 C CA . MET A 1 306 ? 13.390 7.882 12.874 1.00 84.50 306 MET A CA 1
ATOM 2430 C C . MET A 1 306 ? 13.623 7.481 14.331 1.00 84.50 306 MET A C 1
ATOM 2432 O O . MET A 1 306 ? 13.012 8.078 15.210 1.00 84.50 306 MET A O 1
ATOM 2436 N N . LYS A 1 307 ? 14.495 6.510 14.621 1.00 85.06 307 LYS A N 1
ATOM 2437 C CA . LYS A 1 307 ? 14.712 5.974 15.978 1.00 85.06 307 LYS A CA 1
ATOM 2438 C C . LYS A 1 307 ? 13.417 5.463 16.622 1.00 85.06 307 LYS A C 1
ATOM 2440 O O . LYS A 1 307 ? 13.173 5.684 17.799 1.00 85.06 307 LYS A O 1
ATOM 2445 N N . PHE A 1 308 ? 12.562 4.812 15.830 1.00 89.06 308 PHE A N 1
ATOM 2446 C CA . PHE A 1 308 ? 11.421 4.058 16.358 1.00 89.06 308 PHE A CA 1
ATOM 2447 C C . PHE A 1 308 ? 11.904 2.698 16.875 1.00 89.06 308 PHE A C 1
ATOM 2449 O O . PHE A 1 308 ? 11.769 1.679 16.195 1.00 89.06 308 PHE A O 1
ATOM 2456 N N . ASP A 1 309 ? 12.527 2.702 18.054 1.00 87.00 309 ASP A N 1
ATOM 2457 C CA . ASP A 1 309 ? 13.062 1.498 18.693 1.00 87.00 309 ASP A CA 1
ATOM 2458 C C . ASP A 1 309 ? 11.938 0.662 19.330 1.00 87.00 309 ASP A C 1
ATOM 2460 O O . ASP A 1 309 ? 11.970 -0.570 19.277 1.00 87.00 309 ASP A O 1
ATOM 2464 N N . GLU A 1 310 ? 10.899 1.314 19.852 1.00 90.06 310 GLU A N 1
ATOM 2465 C CA . GLU A 1 310 ? 9.693 0.702 20.428 1.00 90.06 310 GLU A CA 1
ATOM 2466 C C . GLU A 1 310 ? 8.400 1.345 19.896 1.00 90.06 310 GLU A C 1
ATOM 2468 O O . GLU A 1 310 ? 8.426 2.383 19.228 1.00 90.06 310 GLU A O 1
ATOM 2473 N N . PHE A 1 311 ? 7.241 0.728 20.166 1.00 93.69 311 PHE A N 1
ATOM 2474 C CA . PHE A 1 311 ? 5.955 1.275 19.709 1.00 93.69 311 PHE A CA 1
ATOM 2475 C C . PHE A 1 311 ? 5.693 2.669 20.292 1.00 93.69 311 PHE A C 1
ATOM 2477 O O . PHE A 1 311 ? 5.151 3.536 19.607 1.00 93.69 311 PHE A O 1
ATOM 2484 N N . GLU A 1 312 ? 6.108 2.904 21.538 1.00 94.12 312 GLU A N 1
ATOM 2485 C CA . GLU A 1 312 ? 5.945 4.190 22.216 1.00 94.12 312 GLU A CA 1
ATOM 2486 C C . GLU A 1 312 ? 6.685 5.329 21.502 1.00 94.12 312 GLU A C 1
ATOM 2488 O O . GLU A 1 312 ? 6.185 6.451 21.477 1.00 94.12 312 GLU A O 1
ATOM 2493 N N . ASP A 1 313 ? 7.825 5.079 20.852 1.00 92.94 313 ASP A N 1
ATOM 2494 C CA . ASP A 1 313 ? 8.510 6.098 20.046 1.00 92.94 313 ASP A CA 1
ATOM 2495 C C . ASP A 1 313 ? 7.639 6.545 18.866 1.00 92.94 313 ASP A C 1
ATOM 2497 O O . ASP A 1 313 ? 7.434 7.741 18.636 1.00 92.94 313 ASP A O 1
ATOM 2501 N N . TYR A 1 314 ? 7.066 5.578 18.149 1.00 94.75 314 TYR A N 1
ATOM 2502 C CA . TYR A 1 314 ? 6.135 5.829 17.052 1.00 94.75 314 TYR A CA 1
ATOM 2503 C C . TYR A 1 314 ? 4.849 6.511 17.543 1.00 94.75 314 TYR A C 1
ATOM 2505 O O . TYR A 1 314 ? 4.394 7.493 16.951 1.00 94.75 314 TYR A O 1
ATOM 2513 N N . TRP A 1 315 ? 4.285 6.055 18.661 1.00 96.62 315 TRP A N 1
ATOM 2514 C CA . TRP A 1 315 ? 3.107 6.660 19.277 1.00 96.62 315 TRP A CA 1
ATOM 2515 C C . TRP A 1 315 ? 3.348 8.118 19.682 1.00 96.62 315 TRP A C 1
ATOM 2517 O O . TRP A 1 315 ? 2.573 9.007 19.314 1.00 96.62 315 TRP A O 1
ATOM 2527 N N . ASN A 1 316 ? 4.443 8.374 20.402 1.00 94.94 316 ASN A N 1
ATOM 2528 C CA . ASN A 1 316 ? 4.842 9.705 20.844 1.00 94.94 316 ASN A CA 1
ATOM 2529 C C . ASN A 1 316 ? 5.086 10.625 19.651 1.00 94.94 316 ASN A C 1
ATOM 2531 O O . ASN A 1 316 ? 4.633 11.772 19.665 1.00 94.94 316 ASN A O 1
ATOM 2535 N N . TYR A 1 317 ? 5.717 10.119 18.589 1.00 94.38 317 TYR A N 1
ATOM 2536 C CA . TYR A 1 317 ? 5.871 10.858 17.343 1.00 94.38 317 TYR A CA 1
ATOM 2537 C C . TYR A 1 317 ? 4.514 11.317 16.791 1.00 94.38 317 TYR A C 1
ATOM 2539 O O . TYR A 1 317 ? 4.332 12.511 16.550 1.00 94.38 317 TYR A O 1
ATOM 2547 N N . LEU A 1 318 ? 3.540 10.405 16.669 1.00 96.75 318 LEU A N 1
ATOM 2548 C CA . LEU A 1 318 ? 2.204 10.712 16.144 1.00 96.75 318 LEU A CA 1
ATOM 2549 C C . LEU A 1 318 ? 1.364 11.634 17.045 1.00 96.75 318 LEU A C 1
ATOM 2551 O O . LEU A 1 318 ? 0.485 12.346 16.547 1.00 96.75 318 LEU A O 1
ATOM 2555 N N . ASP A 1 319 ? 1.606 11.627 18.358 1.00 95.38 319 ASP A N 1
ATOM 2556 C CA . ASP A 1 319 ? 0.935 12.506 19.327 1.00 95.38 319 ASP A CA 1
ATOM 2557 C C . ASP A 1 319 ? 1.629 13.876 19.471 1.00 95.38 319 ASP A C 1
ATOM 2559 O O . ASP A 1 319 ? 1.189 14.720 20.254 1.00 95.38 319 ASP A O 1
ATOM 2563 N N . GLY A 1 320 ? 2.699 14.134 18.707 1.00 93.00 320 GLY A N 1
ATOM 2564 C CA . GLY A 1 320 ? 3.470 15.378 18.793 1.00 93.00 320 GLY A CA 1
ATOM 2565 C C . GLY A 1 320 ? 4.316 15.496 20.064 1.00 93.00 320 GLY A C 1
ATOM 2566 O O . GLY A 1 320 ? 4.640 16.604 20.489 1.00 93.00 320 GLY A O 1
ATOM 2567 N N . ALA A 1 321 ? 4.660 14.376 20.696 1.00 91.50 321 ALA A N 1
ATOM 2568 C CA . ALA A 1 321 ? 5.587 14.315 21.818 1.00 91.50 321 ALA A CA 1
ATOM 2569 C C . ALA A 1 321 ? 7.038 14.103 21.330 1.00 91.50 321 ALA A C 1
ATOM 2571 O O . ALA A 1 321 ? 7.257 13.630 20.209 1.00 91.50 321 ALA A O 1
ATOM 2572 N N . PRO A 1 322 ? 8.057 14.476 22.130 1.00 86.50 322 PRO A N 1
ATOM 2573 C CA . PRO A 1 322 ? 9.451 14.143 21.840 1.00 86.50 322 PRO A CA 1
ATOM 2574 C C . PRO A 1 322 ? 9.674 12.626 21.799 1.00 86.50 322 PRO A C 1
ATOM 2576 O O . PRO A 1 322 ? 9.043 11.896 22.558 1.00 86.50 322 PRO A O 1
ATOM 2579 N N . VAL A 1 323 ? 10.608 12.179 20.961 1.00 87.31 323 VAL A N 1
ATOM 2580 C CA . VAL A 1 323 ? 11.026 10.772 20.849 1.00 87.31 323 VAL A CA 1
ATOM 2581 C C . VAL A 1 323 ? 12.472 10.655 21.313 1.00 87.31 323 VAL A C 1
ATOM 2583 O O . VAL A 1 323 ? 13.298 11.530 21.023 1.00 87.31 323 VAL A O 1
ATOM 2586 N N . THR A 1 324 ? 12.792 9.602 22.061 1.00 81.25 324 THR A N 1
ATOM 2587 C CA . THR A 1 324 ? 14.145 9.417 22.595 1.00 81.25 324 THR A CA 1
ATOM 2588 C C . THR A 1 324 ? 15.136 9.193 21.449 1.00 81.25 324 THR A C 1
ATOM 2590 O O . THR A 1 324 ? 14.826 8.560 20.453 1.00 81.25 324 THR A O 1
ATOM 2593 N N . GLY A 1 325 ? 16.340 9.768 21.536 1.00 75.50 325 GLY A N 1
ATOM 2594 C CA . GLY A 1 325 ? 17.372 9.590 20.504 1.00 75.50 325 GLY A CA 1
ATOM 2595 C C . GLY A 1 325 ? 17.169 10.405 19.218 1.00 75.50 325 GLY A C 1
ATOM 2596 O O . GLY A 1 325 ? 18.135 10.585 18.477 1.00 75.50 325 GLY A O 1
ATOM 2597 N N . GLN A 1 326 ? 15.990 11.000 18.990 1.00 79.81 326 GLN A N 1
ATOM 2598 C CA . GLN A 1 326 ? 15.764 11.857 17.819 1.00 79.81 326 GLN A CA 1
ATOM 2599 C C . GLN A 1 326 ? 16.521 13.191 17.887 1.00 79.81 326 GLN A C 1
ATOM 2601 O O . GLN A 1 326 ? 16.915 13.674 16.836 1.00 79.81 326 GLN A O 1
ATOM 2606 N N . THR A 1 327 ? 16.815 13.762 19.068 1.00 73.94 327 THR A N 1
ATOM 2607 C CA . THR A 1 327 ? 17.416 15.116 19.230 1.00 73.94 327 THR A CA 1
ATOM 2608 C C . THR A 1 327 ? 18.650 15.380 18.348 1.00 73.94 327 THR A C 1
ATOM 2610 O O . THR A 1 327 ? 18.842 16.492 17.848 1.00 73.94 327 THR A O 1
ATOM 2613 N N . ILE A 1 328 ? 19.496 14.364 18.147 1.00 72.38 328 ILE A N 1
ATOM 2614 C CA . ILE A 1 328 ? 20.678 14.462 17.277 1.00 72.38 328 ILE A CA 1
ATOM 2615 C C . ILE A 1 328 ? 20.249 14.580 15.810 1.00 72.38 328 ILE A C 1
ATOM 2617 O O . ILE A 1 328 ? 20.705 15.492 15.125 1.00 72.38 328 ILE A O 1
ATOM 2621 N N . LEU A 1 329 ? 19.327 13.729 15.356 1.00 73.06 329 LEU A N 1
ATOM 2622 C CA . LEU A 1 329 ? 18.750 13.804 14.014 1.00 73.06 329 LEU A CA 1
ATOM 2623 C C . LEU A 1 329 ? 18.002 15.120 13.782 1.00 73.06 329 LEU A C 1
ATOM 2625 O O . LEU A 1 329 ? 18.173 15.704 12.720 1.00 73.06 329 LEU A O 1
ATOM 2629 N N . GLU A 1 330 ? 17.252 15.645 14.760 1.00 75.06 330 GLU A N 1
ATOM 2630 C CA . GLU A 1 330 ? 16.571 16.950 14.613 1.00 75.06 330 GLU A CA 1
ATOM 2631 C C . GLU A 1 330 ? 17.588 18.069 14.381 1.00 75.06 330 GLU A C 1
ATOM 2633 O O . GLU A 1 330 ? 17.377 18.958 13.560 1.00 75.06 330 GLU A O 1
ATOM 2638 N N . THR A 1 331 ? 18.722 18.001 15.083 1.00 75.56 331 THR A N 1
ATOM 2639 C CA . THR A 1 331 ? 19.815 18.968 14.932 1.00 75.56 331 THR A CA 1
ATOM 2640 C C . THR A 1 331 ? 20.495 18.836 13.568 1.00 75.56 331 THR A C 1
ATOM 2642 O O . THR A 1 331 ? 20.840 19.844 12.954 1.00 75.56 331 THR A O 1
ATOM 2645 N N . ILE A 1 332 ? 20.700 17.602 13.105 1.00 73.31 332 ILE A N 1
ATOM 2646 C CA . ILE A 1 332 ? 21.373 17.282 11.843 1.00 73.31 332 ILE A CA 1
ATOM 2647 C C . ILE A 1 332 ? 20.499 17.656 10.636 1.00 73.31 332 ILE A C 1
ATOM 2649 O O . ILE A 1 332 ? 20.939 18.360 9.724 1.00 73.31 332 ILE A O 1
ATOM 2653 N N . LEU A 1 333 ? 19.251 17.195 10.626 1.00 76.25 333 LEU A N 1
ATOM 2654 C CA . LEU A 1 333 ? 18.321 17.394 9.523 1.00 76.25 333 LEU A CA 1
ATOM 2655 C C . LEU A 1 333 ? 17.776 18.828 9.512 1.00 76.25 333 LEU A C 1
ATOM 2657 O O . LEU A 1 333 ? 17.769 19.461 8.454 1.00 76.25 333 LEU A O 1
ATOM 2661 N N . GLY A 1 334 ? 17.404 19.376 10.671 1.00 72.00 334 GLY A N 1
ATOM 2662 C CA . GLY A 1 334 ? 16.807 20.706 10.797 1.00 72.00 334 GLY A CA 1
ATOM 2663 C C . GLY A 1 334 ? 15.511 20.887 9.993 1.00 72.00 334 GLY A C 1
ATOM 2664 O O . GLY A 1 334 ? 15.073 20.011 9.249 1.00 72.00 334 GLY A O 1
ATOM 2665 N N . GLU A 1 335 ? 14.895 22.060 10.118 1.00 63.75 335 GLU A N 1
ATOM 2666 C CA . GLU A 1 335 ? 13.740 22.434 9.291 1.00 63.75 335 GLU A CA 1
ATOM 2667 C C . GLU A 1 335 ? 14.141 22.626 7.817 1.00 63.75 335 GLU A C 1
ATOM 2669 O O . GLU A 1 335 ? 15.224 23.163 7.549 1.00 63.75 335 GLU A O 1
ATOM 2674 N N . PRO A 1 336 ? 13.278 22.261 6.849 1.00 59.16 336 PRO A N 1
ATOM 2675 C CA . PRO A 1 336 ? 11.940 21.668 7.010 1.00 59.16 336 PRO A CA 1
ATOM 2676 C C . PRO A 1 336 ? 11.935 20.128 7.048 1.00 59.16 336 PRO A C 1
ATOM 2678 O O . PRO A 1 336 ? 10.875 19.519 6.988 1.00 59.16 336 PRO A O 1
ATOM 2681 N N . LEU A 1 337 ? 13.108 19.492 7.063 1.00 66.69 337 LEU A N 1
ATOM 2682 C CA . LEU A 1 337 ? 13.234 18.050 6.855 1.00 66.69 337 LEU A CA 1
ATOM 2683 C C . LEU A 1 337 ? 12.855 17.261 8.098 1.00 66.69 337 LEU A C 1
ATOM 2685 O O . LEU A 1 337 ? 12.117 16.294 7.995 1.00 66.69 337 LEU A O 1
ATOM 2689 N N . PHE A 1 338 ? 13.308 17.696 9.271 1.00 74.75 338 PHE A N 1
ATOM 2690 C CA . PHE A 1 338 ? 12.836 17.123 10.518 1.00 74.75 338 PHE A CA 1
ATOM 2691 C C . PHE A 1 338 ? 11.599 17.863 11.012 1.00 74.75 338 PHE A C 1
ATOM 2693 O O . PHE A 1 338 ? 11.674 19.044 11.347 1.00 74.75 338 PHE A O 1
ATOM 2700 N N . LEU A 1 339 ? 10.481 17.143 11.105 1.00 81.38 339 LEU A N 1
ATOM 2701 C CA . LEU A 1 339 ? 9.220 17.706 11.567 1.00 81.38 339 LEU A CA 1
ATOM 2702 C C . LEU A 1 339 ? 9.264 18.001 13.074 1.00 81.38 339 LEU A C 1
ATOM 2704 O O . LEU A 1 339 ? 9.400 17.072 13.886 1.00 81.38 339 LEU A O 1
ATOM 2708 N N . PRO A 1 340 ? 9.085 19.266 13.482 1.00 79.88 340 PRO A N 1
ATOM 2709 C CA . PRO A 1 340 ? 9.093 19.636 14.881 1.00 79.88 340 PRO A CA 1
ATOM 2710 C C . PRO A 1 340 ? 7.866 19.027 15.560 1.00 79.88 340 PRO A C 1
ATOM 2712 O O . PRO A 1 340 ? 6.815 18.835 14.947 1.00 79.88 340 PRO A O 1
ATOM 2715 N N . ALA A 1 341 ? 7.965 18.787 16.868 1.00 82.94 341 ALA A N 1
ATOM 2716 C CA . ALA A 1 341 ? 6.883 18.212 17.673 1.00 82.94 341 ALA A CA 1
ATOM 2717 C C . ALA A 1 341 ? 5.514 18.907 17.461 1.00 82.94 341 ALA A C 1
ATOM 2719 O O . ALA A 1 341 ? 4.472 18.254 17.461 1.00 82.94 341 ALA A O 1
ATOM 2720 N N . ALA A 1 342 ? 5.521 20.225 17.224 1.00 82.50 342 ALA A N 1
ATOM 2721 C CA . ALA A 1 342 ? 4.322 21.021 16.965 1.00 82.50 342 ALA A CA 1
ATOM 2722 C C . ALA A 1 342 ? 3.611 20.685 15.637 1.00 82.50 342 ALA A C 1
ATOM 2724 O O . ALA A 1 342 ? 2.391 20.829 15.565 1.00 82.50 342 ALA A O 1
ATOM 2725 N N . ASP A 1 343 ? 4.343 20.211 14.627 1.00 87.94 343 ASP A N 1
ATOM 2726 C CA . ASP A 1 343 ? 3.834 20.002 13.266 1.00 87.94 343 ASP A CA 1
ATOM 2727 C C . ASP A 1 343 ? 3.499 18.531 12.971 1.00 87.94 343 ASP A C 1
ATOM 2729 O O . ASP A 1 343 ? 2.899 18.226 11.941 1.00 87.94 343 ASP A O 1
ATOM 2733 N N . ARG A 1 344 ? 3.830 17.610 13.886 1.00 90.62 344 ARG A N 1
ATOM 2734 C CA . ARG A 1 344 ? 3.629 16.158 13.722 1.00 90.62 344 ARG A CA 1
ATOM 2735 C C . ARG A 1 344 ? 2.515 15.551 14.582 1.00 90.62 344 ARG A C 1
ATOM 2737 O O . ARG A 1 344 ? 2.451 14.340 14.731 1.00 90.62 344 ARG A O 1
ATOM 2744 N N . ASN A 1 345 ? 1.612 16.347 15.164 1.00 95.19 345 ASN A N 1
ATOM 2745 C CA . ASN A 1 345 ? 0.471 15.789 15.909 1.00 95.19 345 ASN A CA 1
ATOM 2746 C C . ASN A 1 345 ? -0.635 15.280 14.958 1.00 95.19 345 ASN A C 1
ATOM 2748 O O . ASN A 1 345 ? -1.681 15.917 14.769 1.00 95.19 345 ASN A O 1
ATOM 2752 N N . TYR A 1 346 ? -0.398 14.116 14.352 1.00 96.94 346 TYR A N 1
ATOM 2753 C CA . TYR A 1 346 ? -1.308 13.465 13.408 1.00 96.94 346 TYR A CA 1
ATOM 2754 C C . TYR A 1 346 ? -2.633 13.078 14.055 1.00 96.94 346 TYR A C 1
ATOM 2756 O O . TYR A 1 346 ? -3.685 13.245 13.433 1.00 96.94 346 TYR A O 1
ATOM 2764 N N . PHE A 1 347 ? -2.633 12.628 15.315 1.00 96.62 347 PHE A N 1
ATOM 2765 C CA . PHE A 1 347 ? -3.890 12.320 15.997 1.00 96.62 347 PHE A CA 1
ATOM 2766 C C . PHE A 1 347 ? -4.795 13.549 16.057 1.00 96.62 347 PHE A C 1
ATOM 2768 O O . PHE A 1 347 ? -5.975 13.478 15.710 1.00 96.62 347 PHE A O 1
ATOM 2775 N N . GLN A 1 348 ? -4.259 14.702 16.450 1.00 95.00 348 GLN A N 1
ATOM 2776 C CA . GLN A 1 348 ? -5.046 15.922 16.545 1.00 95.00 348 GLN A CA 1
ATOM 2777 C C . GLN A 1 348 ? -5.477 16.446 15.167 1.00 95.00 348 GLN A C 1
ATOM 2779 O O . GLN A 1 348 ? -6.611 16.923 15.047 1.00 95.00 348 GLN A O 1
ATOM 2784 N N . ALA A 1 349 ? -4.638 16.322 14.133 1.00 95.38 349 ALA A N 1
ATOM 2785 C CA . ALA A 1 349 ? -4.984 16.713 12.765 1.00 95.38 349 ALA A CA 1
ATOM 2786 C C . ALA A 1 349 ? -6.148 15.878 12.197 1.00 95.38 349 ALA A C 1
ATOM 2788 O O . ALA A 1 349 ? -7.106 16.441 11.655 1.00 95.38 349 ALA A O 1
ATOM 2789 N N . PHE A 1 350 ? -6.112 14.559 12.412 1.00 96.31 350 PHE A N 1
ATOM 2790 C CA . PHE A 1 350 ? -7.107 13.592 11.932 1.00 96.31 350 PHE A CA 1
ATOM 2791 C C . PHE A 1 350 ? -8.222 13.285 12.940 1.00 96.31 350 PHE A C 1
ATOM 2793 O O . PHE A 1 350 ? -9.010 12.354 12.754 1.00 96.31 350 PHE A O 1
ATOM 2800 N N . LYS A 1 351 ? -8.340 14.075 14.011 1.00 93.19 351 LYS A N 1
ATOM 2801 C CA . LYS A 1 351 ? -9.408 13.918 14.998 1.00 93.19 351 LYS A CA 1
ATOM 2802 C C . LYS A 1 351 ? -10.776 14.028 14.326 1.00 93.19 351 LYS A C 1
ATOM 2804 O O . LYS A 1 351 ? -11.163 15.094 13.840 1.00 93.19 351 LYS A O 1
ATOM 2809 N N . ASN A 1 352 ? -11.549 12.945 14.407 1.00 85.12 352 ASN A N 1
ATOM 2810 C CA . ASN A 1 352 ? -12.926 12.925 13.926 1.00 85.12 352 ASN A CA 1
ATOM 2811 C C . ASN A 1 352 ? -13.735 14.074 14.540 1.00 85.12 352 ASN A C 1
ATOM 2813 O O . ASN A 1 352 ? -13.855 14.210 15.762 1.00 85.12 352 ASN A O 1
ATOM 2817 N N . SER A 1 353 ? -14.277 14.913 13.663 1.00 82.88 353 SER A N 1
ATOM 2818 C CA . SER A 1 353 ? -14.987 16.142 14.002 1.00 82.88 353 SER A CA 1
ATOM 2819 C C . SER A 1 353 ? -16.151 16.367 13.037 1.00 82.88 353 SER A C 1
ATOM 2821 O O . SER A 1 353 ? -16.301 15.670 12.032 1.00 82.88 353 SER A O 1
ATOM 2823 N N . ALA A 1 354 ? -17.041 17.307 13.359 1.00 79.81 354 ALA A N 1
ATOM 2824 C CA . ALA A 1 354 ? -18.154 17.624 12.472 1.00 79.81 354 ALA A CA 1
ATOM 2825 C C . ALA A 1 354 ? -17.614 18.094 11.108 1.00 79.81 354 ALA A C 1
ATOM 2827 O O . ALA A 1 354 ? -16.897 19.088 11.042 1.00 79.81 354 ALA A O 1
ATOM 2828 N N . GLY A 1 355 ? -17.951 17.369 10.039 1.00 77.44 355 GLY A N 1
ATOM 2829 C CA . GLY A 1 355 ? -17.476 17.652 8.680 1.00 77.44 355 GLY A CA 1
ATOM 2830 C C . GLY A 1 355 ? -16.181 16.940 8.273 1.00 77.44 355 GLY A C 1
ATOM 2831 O O . GLY A 1 355 ? -15.852 16.964 7.095 1.00 77.44 355 GLY A O 1
ATOM 2832 N N . PHE A 1 356 ? -15.488 16.252 9.189 1.00 86.19 356 PHE A N 1
ATOM 2833 C CA . PHE A 1 356 ? -14.317 15.432 8.866 1.00 86.19 356 PHE A CA 1
ATOM 2834 C C . PHE A 1 356 ? -14.374 14.102 9.621 1.00 86.19 356 PHE A C 1
ATOM 2836 O O . PHE A 1 356 ? -14.112 14.038 10.824 1.00 86.19 356 PHE A O 1
ATOM 2843 N N . ASN A 1 357 ? -14.742 13.037 8.905 1.00 89.12 357 ASN A N 1
ATOM 2844 C CA . ASN A 1 357 ? -14.796 11.679 9.436 1.00 89.12 357 ASN A CA 1
ATOM 2845 C C . ASN A 1 357 ? -13.834 10.794 8.640 1.00 89.12 357 ASN A C 1
ATOM 2847 O O . ASN A 1 357 ? -14.130 10.419 7.508 1.00 89.12 357 ASN A O 1
ATOM 2851 N N . CYS A 1 358 ? -12.660 10.521 9.193 1.00 94.69 358 CYS A N 1
ATOM 2852 C CA . CYS A 1 358 ? -11.636 9.683 8.586 1.00 94.69 358 CYS A CA 1
ATOM 2853 C C . CYS A 1 358 ? -11.110 8.726 9.651 1.00 94.69 358 CYS A C 1
ATOM 2855 O O . CYS A 1 358 ? -10.680 9.155 10.723 1.00 94.69 358 CYS A O 1
ATOM 2857 N N . LYS A 1 359 ? -11.158 7.419 9.386 1.00 97.31 359 LYS A N 1
ATOM 2858 C CA . LYS A 1 359 ? -10.548 6.455 10.301 1.00 97.31 359 LYS A CA 1
ATOM 2859 C C . LYS A 1 359 ? -9.023 6.593 10.253 1.00 97.31 359 LYS A C 1
ATOM 2861 O O . LYS A 1 359 ? -8.452 6.981 9.242 1.00 97.31 359 LYS A O 1
ATOM 2866 N N . VAL A 1 360 ? -8.380 6.248 11.358 1.00 98.44 360 VAL A N 1
ATOM 2867 C CA . VAL A 1 360 ? -6.919 6.263 11.510 1.00 98.44 360 VAL A CA 1
ATOM 2868 C C . VAL A 1 360 ? -6.499 4.834 11.807 1.00 98.44 360 VAL A C 1
ATOM 2870 O O . VAL A 1 360 ? -7.015 4.249 12.766 1.00 98.44 360 VAL A O 1
ATOM 2873 N N . GLY A 1 361 ? -5.634 4.277 10.969 1.00 98.31 361 GLY A N 1
ATOM 2874 C CA . GLY A 1 361 ? -5.036 2.961 11.139 1.00 98.31 361 GLY A CA 1
ATOM 2875 C C . GLY A 1 361 ? -3.561 3.073 11.516 1.00 98.31 361 GLY A C 1
ATOM 2876 O O . GLY A 1 361 ? -2.855 3.931 10.986 1.00 98.31 361 GLY A O 1
ATOM 2877 N N . LEU A 1 362 ? -3.125 2.223 12.446 1.00 98.44 362 LEU A N 1
ATOM 2878 C CA . LEU A 1 362 ? -1.736 2.139 12.905 1.00 98.44 362 LEU A CA 1
ATOM 2879 C C . LEU A 1 362 ? -1.131 0.796 12.500 1.00 98.44 362 LEU A C 1
ATOM 2881 O O . LEU A 1 362 ? -1.817 -0.226 12.575 1.00 98.44 362 LEU A O 1
ATOM 2885 N N . CYS A 1 363 ? 0.135 0.804 12.092 1.00 95.56 363 CYS A N 1
ATOM 2886 C CA . CYS A 1 363 ? 0.848 -0.401 11.674 1.00 95.56 363 CYS A CA 1
ATOM 2887 C C . CYS A 1 363 ? 1.200 -1.296 12.869 1.00 95.56 363 CYS A C 1
ATOM 2889 O O . CYS A 1 363 ? 1.829 -0.853 13.832 1.00 95.56 363 CYS A O 1
ATOM 2891 N N . ALA A 1 364 ? 0.812 -2.564 12.775 1.00 95.31 364 ALA A N 1
ATOM 2892 C CA . ALA A 1 364 ? 1.360 -3.635 13.593 1.00 95.31 364 ALA A CA 1
ATOM 2893 C C . ALA A 1 364 ? 2.728 -4.077 13.055 1.00 95.31 364 ALA A C 1
ATOM 2895 O O . ALA A 1 364 ? 3.090 -3.789 11.911 1.00 95.31 364 ALA A O 1
ATOM 2896 N N . GLU A 1 365 ? 3.456 -4.819 13.878 1.00 91.88 365 GLU A N 1
ATOM 2897 C CA . GLU A 1 365 ? 4.651 -5.552 13.474 1.00 91.88 365 GLU A CA 1
ATOM 2898 C C . GLU A 1 365 ? 4.271 -6.981 13.054 1.00 91.88 365 GLU A C 1
ATOM 2900 O O . GLU A 1 365 ? 3.259 -7.522 13.514 1.00 91.88 365 GLU A O 1
ATOM 2905 N N . GLY A 1 366 ? 5.077 -7.599 12.186 1.00 89.12 366 GLY A N 1
ATOM 2906 C CA . GLY A 1 366 ? 4.997 -9.038 11.949 1.00 89.12 366 GLY A CA 1
ATOM 2907 C C . GLY A 1 366 ? 5.231 -9.840 13.234 1.00 89.12 366 GLY A C 1
ATOM 2908 O O . GLY A 1 366 ? 5.760 -9.328 14.217 1.00 89.12 366 GLY A O 1
ATOM 2909 N N . LEU A 1 367 ? 4.809 -11.100 13.229 1.00 89.81 367 LEU A N 1
ATOM 2910 C CA . LEU A 1 367 ? 4.964 -12.007 14.373 1.00 89.81 367 LEU A CA 1
ATOM 2911 C C . LEU A 1 367 ? 6.429 -12.356 14.669 1.00 89.81 367 LEU A C 1
ATOM 2913 O O . LEU A 1 367 ? 7.312 -12.120 13.842 1.00 89.81 367 LEU A O 1
ATOM 2917 N N . ASP A 1 368 ? 6.658 -12.972 15.828 1.00 82.00 368 ASP A N 1
ATOM 2918 C CA . ASP A 1 368 ? 7.941 -13.567 16.199 1.00 82.00 368 ASP A CA 1
ATOM 2919 C C . ASP A 1 368 ? 8.389 -14.671 15.200 1.00 82.00 368 ASP A C 1
ATOM 2921 O O . ASP A 1 368 ? 7.656 -15.651 14.994 1.00 82.00 368 ASP A O 1
ATOM 2925 N N . PRO A 1 369 ? 9.588 -14.556 14.590 1.00 75.62 369 PRO A N 1
ATOM 2926 C CA . PRO A 1 369 ? 10.178 -15.585 13.728 1.00 75.62 369 PRO A CA 1
ATOM 2927 C C . PRO A 1 369 ? 10.406 -16.944 14.411 1.00 75.62 369 PRO A C 1
ATOM 2929 O O . PRO A 1 369 ? 10.518 -17.953 13.715 1.00 75.62 369 PRO A O 1
ATOM 2932 N N . GLU A 1 370 ? 10.504 -17.010 15.742 1.00 75.00 370 GLU A N 1
ATOM 2933 C CA . GLU A 1 370 ? 10.809 -18.253 16.466 1.00 75.00 370 GLU A CA 1
ATOM 2934 C C . GLU A 1 370 ? 9.606 -19.208 16.600 1.00 75.00 370 GLU A C 1
ATOM 2936 O O . GLU A 1 370 ? 9.770 -20.352 17.032 1.00 75.00 370 GLU A O 1
ATOM 2941 N N . LEU A 1 371 ? 8.394 -18.783 16.220 1.00 70.56 371 LEU A N 1
ATOM 2942 C CA . LEU A 1 371 ? 7.150 -19.505 16.527 1.00 70.56 371 LEU A CA 1
ATOM 2943 C C . LEU A 1 371 ? 6.661 -20.516 15.465 1.00 70.56 371 LEU A C 1
ATOM 2945 O O . LEU A 1 371 ? 5.556 -21.034 15.611 1.00 70.56 371 LEU A O 1
ATOM 2949 N N . ASP A 1 372 ? 7.446 -20.844 14.431 1.00 75.75 372 ASP A N 1
ATOM 2950 C CA . ASP A 1 372 ? 6.997 -21.673 13.280 1.00 75.75 372 ASP A CA 1
ATOM 2951 C C . ASP A 1 372 ? 5.670 -21.157 12.670 1.00 75.75 372 ASP A C 1
ATOM 2953 O O . ASP A 1 372 ? 4.748 -21.896 12.313 1.00 75.75 372 ASP A O 1
ATOM 2957 N N . LEU A 1 373 ? 5.555 -19.827 12.614 1.00 86.25 373 LEU A N 1
ATOM 2958 C CA . LEU A 1 373 ? 4.419 -19.085 12.077 1.00 86.25 373 LEU A CA 1
ATOM 2959 C C . LEU A 1 373 ? 4.789 -18.430 10.743 1.00 86.25 373 LEU A C 1
ATOM 2961 O O . LEU A 1 373 ? 5.943 -18.392 10.331 1.00 86.25 373 LEU A O 1
ATOM 2965 N N . VAL A 1 374 ? 3.782 -17.888 10.064 1.00 87.19 374 VAL A N 1
ATOM 2966 C CA . VAL A 1 374 ? 3.927 -17.049 8.861 1.00 87.19 374 VAL A CA 1
ATOM 2967 C C . VAL A 1 374 ? 3.599 -15.589 9.178 1.00 87.19 374 VAL A C 1
ATOM 2969 O O . VAL A 1 374 ? 2.995 -15.300 10.211 1.00 87.19 374 VAL A O 1
ATOM 2972 N N . PHE A 1 375 ? 3.963 -14.668 8.280 1.00 89.81 375 PHE A N 1
ATOM 2973 C CA . PHE A 1 375 ? 3.800 -13.212 8.464 1.00 89.81 375 PHE A CA 1
ATOM 2974 C C . PHE A 1 375 ? 4.650 -12.628 9.599 1.00 89.81 375 PHE A C 1
ATOM 2976 O O . PHE A 1 375 ? 4.241 -11.686 10.280 1.00 89.81 375 PHE A O 1
ATOM 2983 N N . PHE A 1 376 ? 5.830 -13.198 9.808 1.00 82.19 376 PHE A N 1
ATOM 2984 C CA . PHE A 1 376 ? 6.802 -12.678 10.754 1.00 82.19 376 PHE A CA 1
ATOM 2985 C C . PHE A 1 376 ? 7.687 -11.607 10.125 1.00 82.19 376 PHE A C 1
ATOM 2987 O O . PHE A 1 376 ? 7.928 -11.597 8.913 1.00 82.19 376 PHE A O 1
ATOM 2994 N N . SER A 1 377 ? 8.179 -10.706 10.966 1.00 73.81 377 SER A N 1
ATOM 2995 C CA . SER A 1 377 ? 9.200 -9.743 10.565 1.00 73.81 377 SER A CA 1
ATOM 2996 C C . SER A 1 377 ? 10.520 -10.478 10.358 1.00 73.81 377 SER A C 1
ATOM 2998 O O . SER A 1 377 ? 10.868 -11.368 11.135 1.00 73.81 377 SER A O 1
ATOM 3000 N N . ASP A 1 378 ? 11.269 -10.149 9.306 1.00 70.19 378 ASP A N 1
ATOM 3001 C CA . ASP A 1 378 ? 12.591 -10.745 9.147 1.00 70.19 378 ASP A CA 1
ATOM 3002 C C . ASP A 1 378 ? 13.507 -10.304 10.302 1.00 70.19 378 ASP A C 1
ATOM 3004 O O . ASP A 1 378 ? 13.612 -9.099 10.536 1.00 70.19 378 ASP A O 1
ATOM 3008 N N . PRO A 1 379 ? 14.191 -11.222 11.014 1.00 63.09 379 PRO A N 1
ATOM 3009 C CA . PRO A 1 379 ? 15.157 -10.839 12.040 1.00 63.09 379 PRO A CA 1
ATOM 3010 C C . PRO A 1 379 ? 16.234 -9.869 11.530 1.00 63.09 379 PRO A C 1
ATOM 3012 O O . PRO A 1 379 ? 16.750 -9.074 12.307 1.00 63.09 379 PRO A O 1
ATOM 3015 N N . ALA A 1 380 ? 16.592 -9.922 10.239 1.00 62.03 380 ALA A N 1
ATOM 3016 C CA . ALA A 1 380 ? 17.538 -8.983 9.632 1.00 62.03 380 ALA A CA 1
ATOM 3017 C C . ALA A 1 380 ? 16.938 -7.577 9.429 1.00 62.03 380 ALA A C 1
ATOM 3019 O O . ALA A 1 380 ? 17.663 -6.575 9.489 1.00 62.03 380 ALA A O 1
ATOM 3020 N N . ASP A 1 381 ? 15.616 -7.514 9.247 1.00 63.34 381 ASP A N 1
ATOM 3021 C CA . ASP A 1 381 ? 14.812 -6.293 9.135 1.00 63.34 381 ASP A CA 1
ATOM 3022 C C . ASP A 1 381 ? 14.338 -5.773 10.500 1.00 63.34 381 ASP A C 1
ATOM 3024 O O . ASP A 1 381 ? 13.707 -4.715 10.580 1.00 63.34 381 ASP A O 1
ATOM 3028 N N . GLN A 1 382 ? 14.676 -6.481 11.579 1.00 59.56 382 GLN A N 1
ATOM 3029 C CA . GLN A 1 382 ? 14.583 -6.004 12.947 1.00 59.56 382 GLN A CA 1
ATOM 3030 C C . GLN A 1 382 ? 15.964 -5.543 13.419 1.00 59.56 382 GLN A C 1
ATOM 3032 O O . GLN A 1 382 ? 16.992 -6.199 13.249 1.00 59.56 382 GLN A O 1
ATOM 3037 N N . SER A 1 383 ? 16.013 -4.381 14.048 1.00 52.25 383 SER A N 1
ATOM 3038 C CA . SER A 1 383 ? 17.099 -4.052 14.962 1.00 52.25 383 SER A CA 1
ATOM 3039 C C . SER A 1 383 ? 16.505 -3.389 16.199 1.00 52.25 383 SER A C 1
ATOM 3041 O O . SER A 1 383 ? 15.349 -2.980 16.214 1.00 52.25 383 SER A O 1
ATOM 3043 N N . GLY A 1 384 ? 17.281 -3.311 17.278 1.00 57.44 384 GLY A N 1
ATOM 3044 C CA . GLY A 1 384 ? 16.826 -2.767 18.559 1.00 57.44 384 GLY A CA 1
ATOM 3045 C C . GLY A 1 384 ? 16.878 -3.795 19.679 1.00 57.44 384 GLY A C 1
ATOM 3046 O O . GLY A 1 384 ? 17.306 -4.931 19.487 1.00 57.44 384 GLY A O 1
ATOM 3047 N N . THR A 1 385 ? 16.506 -3.356 20.879 1.00 59.44 385 THR A N 1
ATOM 3048 C CA . THR A 1 385 ? 16.547 -4.172 22.102 1.00 59.44 385 THR A CA 1
ATOM 3049 C C . THR A 1 385 ? 15.170 -4.643 22.568 1.00 59.44 385 THR A C 1
ATOM 3051 O O . THR A 1 385 ? 15.093 -5.236 23.644 1.00 59.44 385 THR A O 1
ATOM 3054 N N . ARG A 1 386 ? 14.095 -4.353 21.817 1.00 74.94 386 ARG A N 1
ATOM 3055 C CA . ARG A 1 386 ? 12.733 -4.777 22.179 1.00 74.94 386 ARG A CA 1
ATOM 3056 C C . ARG A 1 386 ? 12.568 -6.286 22.005 1.00 74.94 386 ARG A C 1
ATOM 3058 O O . ARG A 1 386 ? 13.192 -6.865 21.114 1.00 74.94 386 ARG A O 1
ATOM 3065 N N . ALA A 1 387 ? 11.784 -6.923 22.874 1.00 73.69 387 ALA A N 1
ATOM 3066 C CA . ALA A 1 387 ? 11.495 -8.341 22.720 1.00 73.69 387 ALA A CA 1
ATOM 3067 C C . ALA A 1 387 ? 10.518 -8.552 21.554 1.00 73.69 387 ALA A C 1
ATOM 3069 O O . ALA A 1 387 ? 9.848 -7.619 21.102 1.00 73.69 387 ALA A O 1
ATOM 3070 N N . ALA A 1 388 ? 10.454 -9.785 21.053 1.00 71.75 388 ALA A N 1
ATOM 3071 C CA . ALA A 1 388 ? 9.474 -10.143 20.040 1.00 71.75 388 ALA A CA 1
ATOM 3072 C C . ALA A 1 388 ? 8.045 -9.886 20.554 1.00 71.75 388 ALA A C 1
ATOM 3074 O O . ALA A 1 388 ? 7.770 -10.024 21.745 1.00 71.75 388 ALA A O 1
ATOM 3075 N N . ASP A 1 389 ? 7.152 -9.486 19.647 1.00 80.94 389 ASP A N 1
ATOM 3076 C CA . ASP A 1 389 ? 5.743 -9.146 19.893 1.00 80.94 389 ASP A CA 1
ATOM 3077 C C . ASP A 1 389 ? 5.452 -7.929 20.802 1.00 80.94 389 ASP A C 1
ATOM 3079 O O . ASP A 1 389 ? 4.295 -7.491 20.842 1.00 80.94 389 ASP A O 1
ATOM 3083 N N . ASP A 1 390 ? 6.452 -7.321 21.460 1.00 88.06 390 ASP A N 1
ATOM 3084 C CA . ASP A 1 390 ? 6.265 -6.145 22.335 1.00 88.06 390 ASP A CA 1
ATOM 3085 C C . ASP A 1 390 ? 5.537 -5.008 21.601 1.00 88.06 390 ASP A C 1
ATOM 3087 O O . ASP A 1 390 ? 4.579 -4.438 22.122 1.00 88.06 390 ASP A O 1
ATOM 3091 N N . TRP A 1 391 ? 5.892 -4.755 20.336 1.00 92.75 391 TRP A N 1
ATOM 3092 C CA . TRP A 1 391 ? 5.243 -3.732 19.509 1.00 92.75 391 TRP A CA 1
ATOM 3093 C C . TRP A 1 391 ? 3.721 -3.910 19.423 1.00 92.75 391 TRP A C 1
ATOM 3095 O O . TRP A 1 391 ? 2.955 -2.949 19.516 1.00 92.75 391 TRP A O 1
ATOM 3105 N N . ASN A 1 392 ? 3.264 -5.151 19.239 1.00 95.31 392 ASN A N 1
ATOM 3106 C CA . ASN A 1 392 ? 1.848 -5.466 19.076 1.00 95.31 392 ASN A CA 1
ATOM 3107 C C . ASN A 1 392 ? 1.098 -5.413 20.415 1.00 95.31 392 ASN A C 1
ATOM 3109 O O . ASN A 1 392 ? -0.057 -4.973 20.453 1.00 95.31 392 ASN A O 1
ATOM 3113 N N . LEU A 1 393 ? 1.750 -5.815 21.509 1.00 95.75 393 LEU A N 1
ATOM 3114 C CA . LEU A 1 393 ? 1.208 -5.701 22.866 1.00 95.75 393 LEU A CA 1
ATOM 3115 C C . LEU A 1 393 ? 1.062 -4.236 23.299 1.00 95.75 393 LEU A C 1
ATOM 3117 O O . LEU A 1 393 ? 0.018 -3.855 23.839 1.00 95.75 393 LEU A O 1
ATOM 3121 N N . ASP A 1 394 ? 2.058 -3.405 23.004 1.00 96.56 394 ASP A N 1
ATOM 3122 C CA . ASP A 1 394 ? 2.040 -1.973 23.304 1.00 96.56 394 ASP A CA 1
ATOM 3123 C C . ASP A 1 394 ? 0.994 -1.249 22.450 1.00 96.56 394 ASP A C 1
ATOM 3125 O O . ASP A 1 394 ? 0.155 -0.514 22.979 1.00 96.56 394 ASP A O 1
ATOM 3129 N N . LEU A 1 395 ? 0.911 -1.554 21.148 1.00 97.62 395 LEU A N 1
ATOM 3130 C CA . LEU A 1 395 ? -0.169 -1.063 20.285 1.00 97.62 395 LEU A CA 1
ATOM 3131 C C . LEU A 1 395 ? -1.553 -1.375 20.874 1.00 97.62 395 LEU A C 1
ATOM 3133 O O . LEU A 1 395 ? -2.447 -0.517 20.874 1.00 97.62 395 LEU A O 1
ATOM 3137 N N . TYR A 1 396 ? -1.748 -2.588 21.397 1.00 98.00 396 TYR A N 1
ATOM 3138 C CA . TYR A 1 396 ? -2.983 -2.957 22.082 1.00 98.00 396 TYR A CA 1
ATOM 3139 C C . TYR A 1 396 ? -3.238 -2.113 23.342 1.00 98.00 396 TYR A C 1
ATOM 3141 O O . TYR A 1 396 ? -4.373 -1.666 23.563 1.00 98.00 396 TYR A O 1
ATOM 3149 N N . ALA A 1 397 ? -2.206 -1.827 24.139 1.00 98.00 397 ALA A N 1
ATOM 3150 C CA . ALA A 1 397 ? -2.323 -1.021 25.353 1.00 98.00 397 ALA A CA 1
ATOM 3151 C C . ALA A 1 397 ? -2.921 0.378 25.090 1.00 98.00 397 ALA A C 1
ATOM 3153 O O . ALA A 1 397 ? -3.680 0.885 25.924 1.00 98.00 397 ALA A O 1
ATOM 3154 N N . HIS A 1 398 ? -2.710 0.955 23.899 1.00 98.00 398 HIS A N 1
ATOM 3155 C CA . HIS A 1 398 ? -3.284 2.250 23.508 1.00 98.00 398 HIS A CA 1
ATOM 3156 C C . HIS A 1 398 ? -4.726 2.198 22.972 1.00 98.00 398 HIS A C 1
ATOM 3158 O O . HIS A 1 398 ? -5.339 3.241 22.714 1.00 98.00 398 HIS A O 1
ATOM 3164 N N . TYR A 1 399 ? -5.348 1.022 22.824 1.00 97.88 399 TYR A N 1
ATOM 3165 C CA . TYR A 1 399 ? -6.736 0.901 22.339 1.00 97.88 399 TYR A CA 1
ATOM 3166 C C . TYR A 1 399 ? -7.746 1.808 23.070 1.00 97.88 399 TYR A C 1
ATOM 3168 O O . TYR A 1 399 ? -8.614 2.393 22.395 1.00 97.88 399 TYR A O 1
ATOM 3176 N N . PRO A 1 400 ? -7.680 1.947 24.413 1.00 96.69 400 PRO A N 1
ATOM 3177 C CA . PRO A 1 400 ? -8.600 2.777 25.179 1.00 96.69 400 PRO A CA 1
ATOM 3178 C C . PRO A 1 400 ? -8.374 4.283 25.015 1.00 96.69 400 PRO A C 1
ATOM 3180 O O . PRO A 1 400 ? -9.213 5.056 25.485 1.00 96.69 400 PRO A O 1
ATOM 3183 N N . GLU A 1 401 ? -7.296 4.7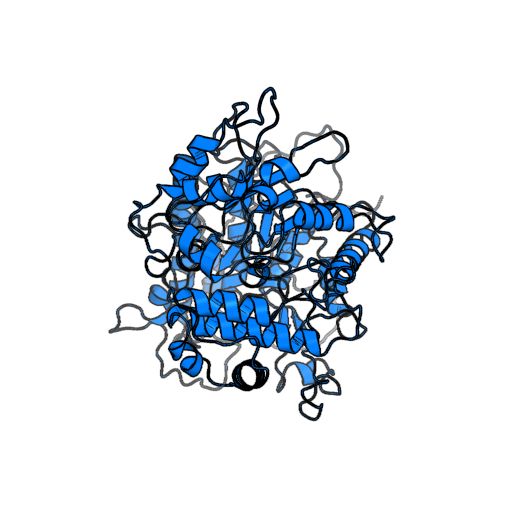30 24.372 1.00 96.56 401 GLU A N 1
ATOM 3184 C CA . GLU A 1 401 ? -6.964 6.148 24.335 1.00 96.56 401 GLU A CA 1
ATOM 3185 C C . GLU A 1 401 ? -7.982 6.998 23.570 1.00 96.56 401 GLU A C 1
ATOM 3187 O O . GLU A 1 401 ? -8.556 6.624 22.538 1.00 96.56 401 GLU A O 1
ATOM 3192 N N . THR A 1 402 ? -8.221 8.185 24.122 1.00 95.81 402 THR A N 1
ATOM 3193 C CA . THR A 1 402 ? -9.156 9.183 23.605 1.00 95.81 402 THR A CA 1
ATOM 3194 C C . THR A 1 402 ? -8.535 10.563 23.700 1.00 95.81 402 THR A C 1
ATOM 3196 O O . THR A 1 402 ? -7.655 10.807 24.522 1.00 95.81 402 THR A O 1
ATOM 3199 N N . PHE A 1 403 ? -9.027 11.492 22.888 1.00 93.75 403 PHE A N 1
ATOM 3200 C CA . PHE A 1 403 ? -8.676 12.897 23.060 1.00 93.75 403 PHE A CA 1
ATOM 3201 C C . PHE A 1 403 ? -9.185 13.428 24.404 1.00 93.75 403 PHE A C 1
ATOM 3203 O O . PHE A 1 403 ? -10.283 13.071 24.846 1.00 93.75 403 PHE A O 1
ATOM 3210 N N . ALA A 1 404 ? -8.422 14.346 25.002 1.00 87.88 404 ALA A N 1
ATOM 3211 C CA . ALA A 1 404 ? -8.761 14.980 26.271 1.00 87.88 404 ALA A CA 1
ATOM 3212 C C . ALA A 1 404 ? -10.219 15.484 26.301 1.00 87.88 404 ALA A C 1
ATOM 3214 O O . ALA A 1 404 ? -10.681 16.179 25.391 1.00 87.88 404 ALA A O 1
ATOM 3215 N N . GLY A 1 405 ? -10.948 15.111 27.360 1.00 76.62 405 GLY A N 1
ATOM 3216 C CA . GLY A 1 405 ? -12.336 15.525 27.596 1.00 76.62 405 GLY A CA 1
ATOM 3217 C C . GLY A 1 405 ? -13.389 14.879 26.684 1.00 76.62 405 GLY A C 1
ATOM 3218 O O . GLY A 1 405 ? -14.534 15.332 26.686 1.00 76.62 405 GLY A O 1
ATOM 3219 N N . GLY A 1 406 ? -13.039 13.852 25.898 1.00 81.38 406 GLY A N 1
ATOM 3220 C CA . GLY A 1 406 ? -13.917 13.283 24.874 1.00 81.38 406 GLY A CA 1
ATOM 3221 C C . GLY A 1 406 ? -14.119 11.766 24.935 1.00 81.38 406 GLY A C 1
ATOM 3222 O O . GLY A 1 406 ? -13.552 11.057 25.754 1.00 81.38 406 GLY A O 1
ATOM 3223 N N . LYS A 1 407 ? -14.962 11.272 24.018 1.00 86.50 407 LYS A N 1
ATOM 3224 C CA . LYS A 1 407 ? -15.150 9.838 23.707 1.00 86.50 407 LYS A CA 1
ATOM 3225 C C . LYS A 1 407 ? -14.545 9.445 22.352 1.00 86.50 407 LYS A C 1
ATOM 3227 O O . LYS A 1 407 ? -14.686 8.306 21.918 1.00 86.50 407 LYS A O 1
ATOM 3232 N N . VAL A 1 408 ? -13.942 10.410 21.655 1.00 91.69 408 VAL A N 1
ATOM 3233 C CA . VAL A 1 408 ? -13.358 10.214 20.325 1.00 91.69 408 VAL A CA 1
ATOM 3234 C C . VAL A 1 408 ? -12.024 9.499 20.494 1.00 91.69 408 VAL A C 1
ATOM 3236 O O . VAL A 1 408 ? -11.170 9.975 21.243 1.00 91.69 408 VAL A O 1
ATOM 3239 N N . ARG A 1 409 ? -11.871 8.355 19.825 1.00 93.88 409 ARG A N 1
ATOM 3240 C CA . ARG A 1 409 ? -10.645 7.550 19.843 1.00 93.88 409 ARG A CA 1
ATOM 3241 C C . ARG A 1 409 ? -9.557 8.217 19.011 1.00 93.88 409 ARG A C 1
ATOM 3243 O O . ARG A 1 409 ? -9.873 8.818 17.988 1.00 93.88 409 ARG A O 1
ATOM 3250 N N . LYS A 1 410 ? -8.300 8.067 19.436 1.00 96.00 410 LYS A N 1
ATOM 3251 C CA . LYS A 1 410 ? -7.135 8.523 18.658 1.00 96.00 410 LYS A CA 1
ATOM 3252 C C . LYS A 1 410 ? -6.960 7.721 17.361 1.00 96.00 410 LYS A C 1
ATOM 3254 O O . LYS A 1 410 ? -6.681 8.299 16.320 1.00 96.00 410 LYS A O 1
ATOM 3259 N N . PHE A 1 411 ? -7.234 6.415 17.403 1.00 97.88 411 PHE A N 1
ATOM 3260 C CA . PHE A 1 411 ? -7.202 5.541 16.229 1.00 97.88 411 PHE A CA 1
ATOM 3261 C C . PHE A 1 411 ? -8.321 4.493 16.232 1.00 97.88 411 PHE A C 1
ATOM 3263 O O . PHE A 1 411 ? -8.998 4.278 17.244 1.00 97.88 411 PHE A O 1
ATOM 3270 N N . HIS A 1 412 ? -8.526 3.853 15.084 1.00 98.06 412 HIS A N 1
ATOM 3271 C CA . HIS A 1 412 ? -9.725 3.079 14.761 1.00 98.06 412 HIS A CA 1
ATOM 3272 C C . HIS A 1 412 ? -9.419 1.670 14.247 1.00 98.06 412 HIS A C 1
ATOM 3274 O O . HIS A 1 412 ? -10.248 0.778 14.433 1.00 98.06 412 HIS A O 1
ATOM 3280 N N . ALA A 1 413 ? -8.258 1.473 13.627 1.00 98.25 413 ALA A N 1
ATOM 3281 C CA . ALA A 1 413 ? -7.881 0.204 13.029 1.00 98.25 413 ALA A CA 1
ATOM 3282 C C . ALA A 1 413 ? -6.419 -0.154 13.295 1.00 98.25 413 ALA A C 1
ATOM 3284 O O . ALA A 1 413 ? -5.593 0.725 13.544 1.00 98.25 413 ALA A O 1
ATOM 3285 N N . VAL A 1 414 ? -6.130 -1.448 13.222 1.00 98.50 414 VAL A N 1
ATOM 3286 C CA . VAL A 1 414 ? -4.772 -1.983 13.152 1.00 98.50 414 VAL A CA 1
ATOM 3287 C C . VAL A 1 414 ? -4.517 -2.483 11.741 1.00 98.50 414 VAL A C 1
ATOM 3289 O O . VAL A 1 414 ? -5.389 -3.104 11.132 1.00 98.50 414 VAL A O 1
ATOM 3292 N N . ILE A 1 415 ? -3.333 -2.171 11.236 1.00 98.00 415 ILE A N 1
ATOM 3293 C CA . ILE A 1 415 ? -2.898 -2.456 9.881 1.00 98.00 415 ILE A CA 1
ATOM 3294 C C . ILE A 1 415 ? -1.881 -3.591 9.916 1.00 98.00 415 ILE A C 1
ATOM 3296 O O . ILE A 1 415 ? -0.876 -3.485 10.616 1.00 98.00 415 ILE A O 1
ATOM 3300 N N . LEU A 1 416 ? -2.143 -4.655 9.157 1.00 96.69 416 LEU A N 1
ATOM 3301 C CA . LEU A 1 416 ? -1.203 -5.750 8.928 1.00 96.69 416 LEU A CA 1
ATOM 3302 C C . LEU A 1 416 ? -0.734 -5.735 7.466 1.00 96.69 416 LEU A C 1
ATOM 3304 O O . LEU A 1 416 ? -1.539 -5.546 6.551 1.00 96.69 416 LEU A O 1
ATOM 3308 N N . HIS A 1 417 ? 0.549 -6.016 7.251 1.00 93.50 417 HIS A N 1
ATOM 3309 C CA . HIS A 1 417 ? 1.127 -6.273 5.931 1.00 93.50 417 HIS A CA 1
ATOM 3310 C C . HIS A 1 417 ? 1.536 -7.744 5.858 1.00 93.50 417 HIS A C 1
ATOM 3312 O O . HIS A 1 417 ? 2.592 -8.143 6.345 1.00 93.50 417 HIS A O 1
ATOM 3318 N N . THR A 1 418 ? 0.653 -8.583 5.320 1.00 92.31 418 THR A N 1
ATOM 3319 C CA . THR A 1 418 ? 0.795 -10.041 5.399 1.00 92.31 418 THR A CA 1
ATOM 3320 C C . THR A 1 418 ? 1.339 -10.591 4.093 1.00 92.31 418 THR A C 1
ATOM 3322 O O . THR A 1 418 ? 0.594 -10.797 3.134 1.00 92.31 418 THR A O 1
ATOM 3325 N N . TYR A 1 419 ? 2.640 -10.852 4.065 1.00 90.19 419 TYR A N 1
ATOM 33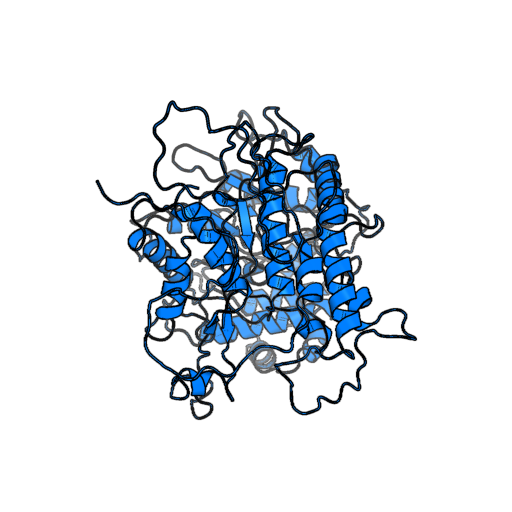26 C CA . TYR A 1 419 ? 3.315 -11.440 2.917 1.00 90.19 419 TYR A CA 1
ATOM 3327 C C . TYR A 1 419 ? 3.714 -12.883 3.172 1.00 90.19 419 TYR A C 1
ATOM 3329 O O . TYR A 1 419 ? 4.318 -13.174 4.202 1.00 90.19 419 TYR A O 1
ATOM 3337 N N . TYR A 1 420 ? 3.440 -13.769 2.215 1.00 89.06 420 TYR A N 1
ATOM 3338 C CA . TYR A 1 420 ? 3.977 -15.123 2.270 1.00 89.06 420 TYR A CA 1
ATOM 3339 C C . TYR A 1 420 ? 5.407 -15.116 1.725 1.00 89.06 420 TYR A C 1
ATOM 3341 O O . TYR A 1 420 ? 5.620 -14.963 0.518 1.00 89.06 420 TYR A O 1
ATOM 3349 N N . ALA A 1 421 ? 6.382 -15.124 2.636 1.00 85.88 421 ALA A N 1
ATOM 3350 C CA . ALA A 1 421 ? 7.755 -14.753 2.334 1.00 85.88 421 ALA A CA 1
ATOM 3351 C C . ALA A 1 421 ? 8.493 -15.870 1.599 1.00 85.88 421 ALA A C 1
ATOM 3353 O O . ALA A 1 421 ? 8.233 -17.047 1.822 1.00 85.88 421 ALA A O 1
ATOM 3354 N N . LYS A 1 422 ? 9.473 -15.488 0.774 1.00 83.88 422 LYS A N 1
ATOM 3355 C CA . LYS A 1 422 ? 10.373 -16.393 0.047 1.00 83.88 422 LYS A CA 1
ATOM 3356 C C . LYS A 1 422 ? 10.833 -17.597 0.885 1.00 83.88 422 LYS A C 1
ATOM 3358 O O . LYS A 1 422 ? 10.682 -18.735 0.462 1.00 83.88 422 LYS A O 1
ATOM 3363 N N . LYS A 1 423 ? 11.366 -17.334 2.079 1.00 78.81 423 LYS A N 1
ATOM 3364 C CA . LYS A 1 423 ? 11.889 -18.345 3.015 1.00 78.81 423 LYS A CA 1
ATOM 3365 C C . LYS A 1 423 ? 10.863 -19.395 3.456 1.00 78.81 423 LYS A C 1
ATOM 3367 O O . LYS A 1 423 ? 11.251 -20.487 3.838 1.00 78.81 423 LYS A O 1
ATOM 3372 N N . ASP A 1 424 ? 9.570 -19.085 3.381 1.00 79.44 424 ASP A N 1
ATOM 3373 C CA . ASP A 1 424 ? 8.507 -19.972 3.860 1.00 79.44 424 ASP A CA 1
ATOM 3374 C C . ASP A 1 424 ? 8.080 -21.019 2.818 1.00 79.44 424 ASP A C 1
ATOM 3376 O O . ASP A 1 424 ? 7.248 -21.887 3.119 1.00 79.44 424 ASP A O 1
ATOM 3380 N N . TRP A 1 425 ? 8.568 -20.898 1.579 1.00 81.00 425 TRP A N 1
ATOM 3381 C CA . TRP A 1 425 ? 8.194 -21.774 0.469 1.00 81.00 425 TRP A CA 1
ATOM 3382 C C . TRP A 1 425 ? 9.348 -22.116 -0.478 1.00 81.00 425 TRP A C 1
ATOM 3384 O O . TRP A 1 425 ? 9.405 -23.251 -0.936 1.00 81.00 425 TRP A O 1
ATOM 3394 N N . GLU A 1 426 ? 10.261 -21.191 -0.800 1.00 79.88 426 GLU A N 1
ATOM 3395 C CA . GLU A 1 426 ? 11.270 -21.432 -1.842 1.00 79.88 426 GLU A CA 1
ATOM 3396 C C . GLU A 1 426 ? 12.220 -22.558 -1.435 1.00 79.88 426 GLU A C 1
ATOM 3398 O O . GLU A 1 426 ? 12.463 -23.455 -2.237 1.00 79.88 426 GLU A O 1
ATOM 3403 N N . ASP A 1 427 ? 12.710 -22.557 -0.195 1.00 73.75 427 ASP A N 1
ATOM 3404 C CA . ASP A 1 427 ? 13.699 -23.538 0.261 1.00 73.75 427 ASP A CA 1
ATOM 3405 C C . ASP A 1 427 ? 13.133 -24.969 0.215 1.00 73.75 427 ASP A C 1
ATOM 3407 O O . ASP A 1 427 ? 13.785 -25.877 -0.305 1.00 73.75 427 ASP A O 1
ATOM 3411 N N . ASP A 1 428 ? 11.876 -25.151 0.631 1.00 70.31 428 ASP A N 1
ATOM 3412 C CA . ASP A 1 428 ? 11.172 -26.442 0.605 1.00 70.31 428 ASP A CA 1
ATOM 3413 C C . ASP A 1 428 ? 10.946 -26.986 -0.817 1.00 70.31 428 ASP A C 1
ATOM 3415 O O . ASP A 1 428 ? 10.787 -28.193 -1.007 1.00 70.31 428 ASP A O 1
ATOM 3419 N N . ILE A 1 429 ? 10.907 -26.103 -1.820 1.00 75.06 429 ILE A N 1
ATOM 3420 C CA . ILE A 1 429 ? 10.496 -26.430 -3.193 1.00 75.06 429 ILE A CA 1
ATOM 3421 C C . ILE A 1 429 ? 11.690 -26.471 -4.150 1.00 75.06 429 ILE A C 1
ATOM 3423 O O . ILE A 1 429 ? 11.768 -27.331 -5.023 1.00 75.06 429 ILE A O 1
ATOM 3427 N N . VAL A 1 430 ? 12.619 -25.530 -4.023 1.00 69.62 430 VAL A N 1
ATOM 3428 C CA . VAL A 1 430 ? 13.739 -25.330 -4.948 1.00 69.62 430 VAL A CA 1
ATOM 3429 C C . VAL A 1 430 ? 15.014 -25.971 -4.415 1.00 69.62 430 VAL A C 1
ATOM 3431 O O . VAL A 1 430 ? 15.771 -26.560 -5.189 1.00 69.62 430 VAL A O 1
ATOM 3434 N N . ILE A 1 431 ? 15.267 -25.861 -3.110 1.00 61.16 431 ILE A N 1
ATOM 3435 C CA . ILE A 1 431 ? 16.523 -26.307 -2.494 1.00 61.16 431 ILE A CA 1
ATOM 3436 C C . ILE A 1 431 ? 16.396 -27.730 -1.944 1.00 61.16 431 ILE A C 1
ATOM 3438 O O . ILE A 1 431 ? 17.355 -28.494 -2.059 1.00 61.16 431 ILE A O 1
ATOM 3442 N N . GLY A 1 432 ? 15.227 -28.111 -1.419 1.00 59.84 432 GLY A N 1
ATOM 3443 C CA . GLY A 1 432 ? 15.045 -29.386 -0.722 1.00 59.84 432 GLY A CA 1
ATOM 3444 C C . GLY A 1 432 ? 16.033 -29.537 0.446 1.00 59.84 432 GLY A C 1
ATOM 3445 O O . GLY A 1 432 ? 16.541 -28.555 0.988 1.00 59.84 432 GLY A O 1
ATOM 3446 N N . ASP A 1 433 ? 16.382 -30.773 0.815 1.00 55.59 433 ASP A N 1
ATOM 3447 C CA . ASP A 1 433 ? 17.675 -30.990 1.481 1.00 55.59 433 ASP A CA 1
ATOM 3448 C C . ASP A 1 433 ? 18.748 -30.646 0.442 1.00 55.59 433 ASP A C 1
ATOM 3450 O O . ASP A 1 433 ? 18.690 -31.179 -0.657 1.00 55.59 433 ASP A O 1
ATOM 3454 N N . THR A 1 434 ? 19.714 -29.778 0.754 1.00 55.06 434 THR A N 1
ATOM 3455 C CA . THR A 1 434 ? 20.787 -29.307 -0.157 1.00 55.06 434 THR A CA 1
ATOM 3456 C C . THR A 1 434 ? 21.510 -30.395 -0.977 1.00 55.06 434 THR A C 1
ATOM 3458 O O . THR A 1 434 ? 22.209 -30.084 -1.941 1.00 55.06 434 THR A O 1
ATOM 3461 N N . LEU A 1 435 ? 21.358 -31.670 -0.608 1.00 53.00 435 LEU A N 1
ATOM 3462 C CA . LEU A 1 435 ? 21.852 -32.848 -1.323 1.00 53.00 435 LEU A CA 1
ATOM 3463 C C . LEU A 1 435 ? 20.895 -33.412 -2.402 1.00 53.00 435 LEU A C 1
ATOM 3465 O O . LEU A 1 435 ? 21.333 -34.245 -3.190 1.00 53.00 435 LEU A O 1
ATOM 3469 N N . ASN A 1 436 ? 19.629 -32.987 -2.440 1.00 57.16 436 ASN A N 1
ATOM 3470 C CA . ASN A 1 436 ? 18.552 -33.403 -3.351 1.00 57.16 436 ASN A CA 1
ATOM 3471 C C . ASN A 1 436 ? 17.547 -32.244 -3.598 1.00 57.16 436 ASN A C 1
ATOM 3473 O O . ASN A 1 436 ? 16.411 -32.304 -3.114 1.00 57.16 436 ASN A O 1
ATOM 3477 N N . PRO A 1 437 ? 17.921 -31.196 -4.355 1.00 65.81 437 PRO A N 1
ATOM 3478 C CA . PRO A 1 437 ? 16.962 -30.182 -4.786 1.00 65.81 437 PRO A CA 1
ATOM 3479 C C . PRO A 1 437 ? 15.897 -30.795 -5.701 1.00 65.81 437 PRO A C 1
ATOM 3481 O O . PRO A 1 437 ? 16.222 -31.562 -6.609 1.00 65.81 437 PRO A O 1
ATOM 3484 N N . LEU A 1 438 ? 14.627 -30.438 -5.488 1.00 73.44 438 LEU A N 1
ATOM 3485 C CA . LEU A 1 438 ? 13.523 -30.897 -6.345 1.00 73.44 438 LEU A CA 1
ATOM 3486 C C . LEU A 1 438 ? 13.517 -30.179 -7.707 1.00 73.44 438 LEU A C 1
ATOM 3488 O O . LEU A 1 438 ? 13.006 -30.719 -8.683 1.00 73.44 438 LEU A O 1
ATOM 3492 N N . LEU A 1 439 ? 14.124 -28.988 -7.782 1.00 73.56 439 LEU A N 1
ATOM 3493 C CA . LEU A 1 439 ? 14.397 -28.240 -9.013 1.00 73.56 439 LEU A CA 1
ATOM 3494 C C . LEU A 1 439 ? 15.907 -27.994 -9.144 1.00 73.56 439 LEU A C 1
ATOM 3496 O O . LEU A 1 439 ? 16.459 -27.030 -8.602 1.00 73.56 439 LEU A O 1
ATOM 3500 N N . ASP A 1 440 ? 16.592 -28.869 -9.881 1.00 65.38 440 ASP A N 1
ATOM 3501 C CA . ASP A 1 440 ? 18.029 -28.742 -10.139 1.00 65.38 440 ASP A CA 1
ATOM 3502 C C . ASP A 1 440 ? 18.343 -27.587 -11.118 1.00 65.38 440 ASP A C 1
ATOM 3504 O O . ASP A 1 440 ? 17.609 -27.283 -12.057 1.00 65.38 440 ASP A O 1
ATOM 3508 N N . THR A 1 441 ? 19.492 -26.952 -10.903 1.00 60.84 441 THR A N 1
ATOM 3509 C CA . THR A 1 441 ? 20.103 -25.901 -11.731 1.00 60.84 441 THR A CA 1
ATOM 3510 C C . THR A 1 441 ? 20.424 -26.329 -13.168 1.00 60.84 441 THR A C 1
ATOM 3512 O O . THR A 1 441 ? 20.575 -25.473 -14.038 1.00 60.84 441 THR A O 1
ATOM 3515 N N . LEU A 1 442 ? 20.521 -27.636 -13.439 1.00 57.75 442 LEU A N 1
ATOM 3516 C CA . LEU A 1 442 ? 20.854 -28.207 -14.751 1.00 57.75 442 LEU A CA 1
ATOM 3517 C C . LEU A 1 442 ? 19.626 -28.697 -15.535 1.00 57.75 442 LEU A C 1
ATOM 3519 O O . LEU A 1 442 ? 19.731 -29.638 -16.330 1.00 57.75 442 LEU A O 1
ATOM 3523 N N . TYR A 1 443 ? 18.463 -28.065 -15.356 1.00 60.59 443 TYR A N 1
ATOM 3524 C CA . TYR A 1 443 ? 17.312 -28.359 -16.205 1.00 60.59 443 TYR A CA 1
ATOM 3525 C C . TYR A 1 443 ? 17.611 -27.969 -17.661 1.00 60.59 443 TYR A C 1
ATOM 3527 O O . TYR A 1 443 ? 17.635 -26.797 -18.037 1.00 60.59 443 TYR A O 1
ATOM 3535 N N . THR A 1 444 ? 17.852 -28.977 -18.497 1.00 60.19 444 THR A N 1
ATOM 3536 C CA . THR A 1 444 ? 17.868 -28.827 -19.951 1.00 60.19 444 THR A CA 1
ATOM 3537 C C . THR A 1 444 ? 16.481 -29.187 -20.455 1.00 60.19 444 THR A C 1
ATOM 3539 O O . THR A 1 444 ? 16.049 -30.341 -20.376 1.00 60.19 444 THR A O 1
ATOM 3542 N N . CYS A 1 445 ? 15.764 -28.167 -20.921 1.00 57.50 445 CYS A N 1
ATOM 3543 C CA . CYS A 1 445 ? 14.464 -28.335 -21.543 1.00 57.50 445 CYS A CA 1
ATOM 3544 C C . CYS A 1 445 ? 14.663 -29.063 -22.889 1.00 57.50 445 CYS A C 1
ATOM 3546 O O . CYS A 1 445 ? 15.328 -28.503 -23.767 1.00 57.50 445 CYS A O 1
ATOM 3548 N N . PRO A 1 446 ? 14.149 -30.292 -23.088 1.00 61.09 446 PRO A N 1
ATOM 3549 C CA . PRO A 1 446 ? 13.860 -30.784 -24.428 1.00 61.09 446 PRO A CA 1
ATOM 3550 C C . PRO A 1 446 ? 12.787 -29.881 -25.060 1.00 61.09 446 PRO A C 1
ATOM 3552 O O . PRO A 1 446 ? 12.282 -28.963 -24.416 1.00 61.09 446 PRO A O 1
ATOM 3555 N N . GLU A 1 447 ? 12.463 -30.089 -26.333 1.00 61.00 447 GLU A N 1
ATOM 3556 C CA . GLU A 1 447 ? 11.331 -29.396 -26.965 1.00 61.00 447 GLU A CA 1
ATOM 3557 C C . GLU A 1 447 ? 10.097 -29.502 -26.044 1.00 61.00 447 GLU A C 1
ATOM 3559 O O . GLU A 1 447 ? 9.807 -30.592 -25.554 1.00 61.00 447 GLU A O 1
ATOM 3564 N N . TRP A 1 448 ? 9.473 -28.366 -25.706 1.00 63.66 448 TRP A N 1
ATOM 3565 C CA . TRP A 1 448 ? 8.411 -28.319 -24.696 1.00 63.66 448 TRP A CA 1
ATOM 3566 C C . TRP A 1 448 ? 7.216 -29.142 -25.175 1.00 63.66 448 TRP A C 1
ATOM 3568 O O . TRP A 1 448 ? 6.629 -28.821 -26.211 1.00 63.66 448 TRP A O 1
ATOM 3578 N N . ASP A 1 449 ? 6.880 -30.187 -24.425 1.00 63.84 449 ASP A N 1
ATOM 3579 C CA . ASP A 1 449 ? 5.709 -31.015 -24.677 1.00 63.84 449 ASP A CA 1
ATOM 3580 C C . ASP A 1 449 ? 4.506 -30.414 -23.938 1.00 63.84 449 ASP A C 1
ATOM 3582 O O . ASP A 1 449 ? 4.584 -30.094 -22.752 1.00 63.84 449 ASP A O 1
ATOM 3586 N N . PHE A 1 450 ? 3.417 -30.173 -24.666 1.00 67.25 450 PHE A N 1
ATOM 3587 C CA . PHE A 1 450 ? 2.163 -29.672 -24.098 1.00 67.25 450 PHE A CA 1
ATOM 3588 C C . PHE A 1 450 ? 1.166 -30.801 -23.812 1.00 67.25 450 PHE A C 1
ATOM 3590 O O . PHE A 1 450 ? 0.141 -30.537 -23.183 1.00 67.25 450 PHE A O 1
ATOM 3597 N N . ASP A 1 451 ? 1.452 -32.018 -24.278 1.00 74.06 451 ASP A N 1
ATOM 3598 C CA . ASP A 1 451 ? 0.566 -33.173 -24.181 1.00 74.06 451 ASP A CA 1
ATOM 3599 C C . ASP A 1 451 ? 0.850 -34.010 -22.921 1.00 74.06 451 ASP A C 1
ATOM 3601 O O . ASP A 1 451 ? -0.073 -34.621 -22.384 1.00 74.06 451 ASP A O 1
ATOM 3605 N N . GLU A 1 452 ? 2.087 -34.002 -22.410 1.00 68.88 452 GLU A N 1
ATOM 3606 C CA . GLU A 1 452 ? 2.498 -34.744 -21.209 1.00 68.88 452 GLU A CA 1
ATOM 3607 C C . GLU A 1 452 ? 3.175 -33.834 -20.171 1.00 68.88 452 GLU A C 1
ATOM 3609 O O . GLU A 1 452 ? 3.882 -32.879 -20.504 1.00 68.88 452 GLU A O 1
ATOM 3614 N N . MET A 1 453 ? 2.962 -34.127 -18.882 1.00 68.69 453 MET A N 1
ATOM 3615 C CA . MET A 1 453 ? 3.679 -33.441 -17.809 1.00 68.69 453 MET A CA 1
ATOM 3616 C C . MET A 1 453 ? 5.123 -33.945 -17.738 1.00 68.69 453 MET A C 1
ATOM 3618 O O . MET A 1 453 ? 5.399 -35.136 -17.840 1.00 68.69 453 MET A O 1
ATOM 3622 N N . ASP A 1 454 ? 6.071 -33.030 -17.551 1.00 75.88 454 ASP A N 1
ATOM 3623 C CA . ASP A 1 454 ? 7.475 -33.399 -17.424 1.00 75.88 454 ASP A CA 1
ATOM 3624 C C . ASP A 1 454 ? 7.768 -33.962 -16.022 1.00 75.88 454 ASP A C 1
ATOM 3626 O O . ASP A 1 454 ? 7.931 -33.218 -15.049 1.00 75.88 454 ASP A O 1
ATOM 3630 N N . ASP A 1 455 ? 7.895 -35.288 -15.939 1.00 78.31 455 ASP A N 1
ATOM 3631 C CA . ASP A 1 455 ? 8.214 -36.046 -14.718 1.00 78.31 455 ASP A CA 1
ATOM 3632 C C . ASP A 1 455 ? 9.411 -35.490 -13.931 1.00 78.31 455 ASP A C 1
ATOM 3634 O O . ASP A 1 455 ? 9.531 -35.698 -12.723 1.00 78.31 455 ASP A O 1
ATOM 3638 N N . ARG A 1 456 ? 10.334 -34.780 -14.593 1.00 75.50 456 ARG A N 1
ATOM 3639 C CA . ARG A 1 456 ? 11.536 -34.230 -13.949 1.00 75.50 456 ARG A CA 1
ATOM 3640 C C . ARG A 1 456 ? 11.235 -33.015 -13.078 1.00 75.50 456 ARG A C 1
ATOM 3642 O O . ARG A 1 456 ? 11.999 -32.754 -12.154 1.00 75.50 456 ARG A O 1
ATOM 3649 N N . ILE A 1 457 ? 10.170 -32.267 -13.373 1.00 78.31 457 ILE A N 1
ATOM 3650 C CA . ILE A 1 457 ? 9.748 -31.090 -12.592 1.00 78.31 457 ILE A CA 1
ATOM 3651 C C . ILE A 1 457 ? 8.561 -31.399 -11.673 1.00 78.31 457 ILE A C 1
ATOM 3653 O O . ILE A 1 457 ? 8.328 -30.651 -10.722 1.00 78.31 457 ILE A O 1
ATOM 3657 N N . GLN A 1 458 ? 7.858 -32.513 -11.906 1.00 79.44 458 GLN A N 1
ATOM 3658 C CA . GLN A 1 458 ? 6.721 -32.980 -11.104 1.00 79.44 458 GLN A CA 1
ATOM 3659 C C . GLN A 1 458 ? 6.967 -32.922 -9.583 1.00 79.44 458 GLN A C 1
ATOM 3661 O O . GLN A 1 458 ? 6.159 -32.291 -8.894 1.00 79.44 458 GLN A O 1
ATOM 3666 N N . PRO A 1 459 ? 8.085 -33.443 -9.027 1.00 78.88 459 PRO A N 1
ATOM 3667 C CA . PRO A 1 459 ? 8.295 -33.441 -7.578 1.00 78.88 459 PRO A CA 1
ATOM 3668 C C . PRO A 1 459 ? 8.284 -32.041 -6.952 1.00 78.88 459 PRO A C 1
ATOM 3670 O O . PRO A 1 459 ? 7.834 -31.874 -5.819 1.00 78.88 459 PRO A O 1
ATOM 3673 N N . ALA A 1 460 ? 8.749 -31.022 -7.679 1.00 79.75 460 ALA A N 1
ATOM 3674 C CA . ALA A 1 460 ? 8.751 -29.653 -7.182 1.00 79.75 460 ALA A CA 1
ATOM 3675 C C . ALA A 1 460 ? 7.353 -29.025 -7.192 1.00 79.75 460 ALA A C 1
ATOM 3677 O O . ALA A 1 460 ? 6.990 -28.323 -6.249 1.00 79.75 460 ALA A O 1
ATOM 3678 N N . PHE A 1 461 ? 6.542 -29.302 -8.218 1.00 79.69 461 PHE A N 1
ATOM 3679 C CA . PHE A 1 461 ? 5.140 -28.874 -8.239 1.00 79.69 461 PHE A CA 1
ATOM 3680 C C . PHE A 1 461 ? 4.325 -29.562 -7.138 1.00 79.69 461 PHE A C 1
ATOM 3682 O O . PHE A 1 461 ? 3.519 -28.905 -6.476 1.00 79.69 461 PHE A O 1
ATOM 3689 N N . ASP A 1 462 ? 4.587 -30.842 -6.866 1.00 78.00 462 ASP A N 1
ATOM 3690 C CA . ASP A 1 462 ? 3.969 -31.559 -5.750 1.00 78.00 462 ASP A CA 1
ATOM 3691 C C . ASP A 1 462 ? 4.363 -30.991 -4.388 1.00 78.00 462 ASP A C 1
ATOM 3693 O O . ASP A 1 462 ? 3.494 -30.761 -3.540 1.00 78.00 462 ASP A O 1
ATOM 3697 N N . ALA A 1 463 ? 5.647 -30.696 -4.183 1.00 79.12 463 ALA A N 1
ATOM 3698 C CA . ALA A 1 463 ? 6.110 -30.050 -2.961 1.00 79.12 463 ALA A CA 1
ATOM 3699 C C . ALA A 1 463 ? 5.493 -28.657 -2.788 1.00 79.12 463 ALA A C 1
ATOM 3701 O O . ALA A 1 463 ? 5.007 -28.337 -1.702 1.00 79.12 463 ALA A O 1
ATOM 3702 N N . ALA A 1 464 ? 5.418 -27.863 -3.862 1.00 80.56 464 ALA A N 1
ATOM 3703 C CA . ALA A 1 464 ? 4.769 -26.556 -3.842 1.00 80.56 464 ALA A CA 1
ATOM 3704 C C . ALA A 1 464 ? 3.295 -26.661 -3.450 1.00 80.56 464 ALA A C 1
ATOM 3706 O O . ALA A 1 464 ? 2.820 -25.933 -2.576 1.00 80.56 464 ALA A O 1
ATOM 3707 N N . ARG A 1 465 ? 2.580 -27.627 -4.034 1.00 78.38 465 ARG A N 1
ATOM 3708 C CA . ARG A 1 465 ? 1.191 -27.940 -3.687 1.00 78.38 465 ARG A CA 1
ATOM 3709 C C . ARG A 1 465 ? 1.045 -28.287 -2.209 1.00 78.38 465 ARG A C 1
ATOM 3711 O O . ARG A 1 465 ? 0.179 -27.721 -1.539 1.00 78.38 465 ARG A O 1
ATOM 3718 N N . MET A 1 466 ? 1.876 -29.186 -1.686 1.00 78.69 466 MET A N 1
ATOM 3719 C CA . MET A 1 466 ? 1.833 -29.583 -0.276 1.00 78.69 466 MET A CA 1
ATOM 3720 C C . MET A 1 466 ? 2.146 -28.417 0.666 1.00 78.69 466 MET A C 1
ATOM 3722 O O . MET A 1 466 ? 1.439 -28.226 1.658 1.00 78.69 466 MET A O 1
ATOM 3726 N N . ASN A 1 467 ? 3.163 -27.615 0.350 1.00 82.06 467 ASN A N 1
ATOM 3727 C CA . ASN A 1 467 ? 3.580 -26.479 1.163 1.00 82.06 467 ASN A CA 1
ATOM 3728 C C . ASN A 1 467 ? 2.494 -25.381 1.191 1.00 82.06 467 ASN A C 1
ATOM 3730 O O . ASN A 1 467 ? 2.084 -24.955 2.279 1.00 82.06 467 ASN A O 1
ATOM 3734 N N . PHE A 1 468 ? 1.941 -24.997 0.032 1.00 84.69 468 PHE A N 1
ATOM 3735 C CA . PHE A 1 468 ? 0.865 -23.999 -0.062 1.00 84.69 468 PHE A CA 1
ATOM 3736 C C . PHE A 1 468 ? -0.417 -24.478 0.623 1.00 84.69 468 PHE A C 1
ATOM 3738 O O . PHE A 1 468 ? -1.065 -23.717 1.346 1.00 84.69 468 PHE A O 1
ATOM 3745 N N . ARG A 1 469 ? -0.754 -25.767 0.490 1.00 81.56 469 ARG A N 1
ATOM 3746 C CA . ARG A 1 469 ? -1.852 -26.380 1.247 1.00 81.56 469 ARG A CA 1
ATOM 3747 C C . ARG A 1 469 ? -1.593 -26.308 2.752 1.00 81.56 469 ARG A C 1
ATOM 3749 O O . ARG A 1 469 ? -2.486 -25.916 3.499 1.00 81.56 469 ARG A O 1
ATOM 3756 N N . GLY A 1 470 ? -0.384 -26.637 3.204 1.00 80.62 470 GLY A N 1
ATOM 3757 C CA . GLY A 1 470 ? 0.012 -26.541 4.610 1.00 80.62 470 GLY A CA 1
ATOM 3758 C C . GLY A 1 470 ? -0.062 -25.111 5.155 1.00 80.62 470 GLY A C 1
ATOM 3759 O O . GLY A 1 470 ? -0.520 -24.902 6.282 1.00 80.62 470 GLY A O 1
ATOM 3760 N N . PHE A 1 471 ? 0.315 -24.118 4.345 1.00 85.56 471 PHE A N 1
ATOM 3761 C CA . PHE A 1 471 ? 0.119 -22.703 4.660 1.00 85.56 471 PHE A CA 1
ATOM 3762 C C . PHE A 1 471 ? -1.364 -22.378 4.879 1.00 85.56 471 PHE A C 1
ATOM 3764 O O . PHE A 1 471 ? -1.733 -21.911 5.956 1.00 85.56 471 PHE A O 1
ATOM 3771 N N . MET A 1 472 ? -2.229 -22.704 3.916 1.00 86.00 472 MET A N 1
ATOM 3772 C CA . MET A 1 472 ? -3.657 -22.374 3.977 1.00 86.00 472 MET A CA 1
ATOM 3773 C C . MET A 1 472 ? -4.439 -23.150 5.049 1.00 86.00 472 MET A C 1
ATOM 3775 O O . MET A 1 472 ? -5.429 -22.645 5.592 1.00 86.00 472 MET A O 1
ATOM 3779 N N . GLN A 1 473 ? -4.037 -24.388 5.347 1.00 80.06 473 GLN A N 1
ATOM 3780 C CA . GLN A 1 473 ? -4.734 -25.253 6.304 1.00 80.06 473 GLN A CA 1
ATOM 3781 C C . GLN A 1 473 ? -4.315 -24.980 7.747 1.00 80.06 473 GLN A C 1
ATOM 3783 O O . GLN A 1 473 ? -5.186 -24.932 8.614 1.00 80.06 473 GLN A O 1
ATOM 3788 N N . ASN A 1 474 ? -3.021 -24.754 7.989 1.00 82.44 474 ASN A N 1
ATOM 3789 C CA . ASN A 1 474 ? -2.472 -24.702 9.342 1.00 82.44 474 ASN A CA 1
ATOM 3790 C C . ASN A 1 474 ? -1.865 -23.331 9.661 1.00 82.44 474 ASN A C 1
ATOM 3792 O O . ASN A 1 474 ? -2.336 -22.649 10.571 1.00 82.44 474 ASN A O 1
ATOM 3796 N N . ARG A 1 475 ? -0.844 -22.907 8.902 1.00 88.69 475 ARG A N 1
ATOM 3797 C CA . ARG A 1 475 ? 0.007 -21.766 9.290 1.00 88.69 475 ARG A CA 1
ATOM 3798 C C . ARG A 1 475 ? -0.726 -20.426 9.239 1.00 88.69 475 ARG A C 1
ATOM 3800 O O . ARG A 1 475 ? -0.589 -19.639 10.165 1.00 88.69 475 ARG A O 1
ATOM 3807 N N . TYR A 1 476 ? -1.561 -20.192 8.224 1.00 91.38 476 TYR A N 1
ATOM 3808 C CA . TYR A 1 476 ? -2.347 -18.958 8.108 1.00 91.38 476 TYR A CA 1
ATOM 3809 C C . TYR A 1 476 ? -3.227 -18.730 9.345 1.00 91.38 476 TYR A C 1
ATOM 3811 O O . TYR A 1 476 ? -3.175 -17.667 9.958 1.00 91.38 476 TYR A O 1
ATOM 3819 N N . MET A 1 477 ? -4.023 -19.735 9.735 1.00 89.88 477 MET A N 1
ATOM 3820 C CA . MET A 1 477 ? -4.922 -19.606 10.886 1.00 89.88 477 MET A CA 1
ATOM 3821 C C . MET A 1 477 ? -4.142 -19.484 12.192 1.00 89.88 477 MET A C 1
ATOM 3823 O O . MET A 1 477 ? -4.496 -18.639 13.004 1.00 89.88 477 MET A O 1
ATOM 3827 N N . ALA A 1 478 ? -3.058 -20.250 12.358 1.00 92.44 478 ALA A N 1
ATOM 3828 C CA . ALA A 1 478 ? -2.193 -20.139 13.529 1.00 92.44 478 ALA A CA 1
ATOM 3829 C C . ALA A 1 478 ? -1.632 -18.714 13.686 1.00 92.44 478 ALA A C 1
ATOM 3831 O O . ALA A 1 478 ? -1.745 -18.131 14.762 1.00 92.44 478 ALA A O 1
ATOM 3832 N N . SER A 1 479 ? -1.126 -18.106 12.607 1.00 94.69 479 SER A N 1
ATOM 3833 C CA . SER A 1 479 ? -0.664 -16.713 12.628 1.00 94.69 479 SER A CA 1
ATOM 3834 C C . SER A 1 479 ? -1.786 -15.730 12.951 1.00 94.69 479 SER A C 1
ATOM 3836 O O . SER A 1 479 ? -1.607 -14.833 13.775 1.00 94.69 479 SER A O 1
ATOM 3838 N N . MET A 1 480 ? -2.968 -15.894 12.349 1.00 95.50 480 MET A N 1
ATOM 3839 C CA . MET A 1 480 ? -4.104 -15.019 12.646 1.00 95.50 480 MET A CA 1
ATOM 3840 C C . MET A 1 480 ? -4.598 -15.170 14.091 1.00 95.50 480 MET A C 1
ATOM 3842 O O . MET A 1 480 ? -5.057 -14.183 14.674 1.00 95.50 480 MET A O 1
ATOM 3846 N N . ASP A 1 481 ? -4.532 -16.366 14.679 1.00 95.44 481 ASP A N 1
ATOM 3847 C CA . ASP A 1 481 ? -4.894 -16.624 16.078 1.00 95.44 481 ASP A CA 1
ATOM 3848 C C . ASP A 1 481 ? -3.870 -15.999 17.039 1.00 95.44 481 ASP A C 1
ATOM 3850 O O . ASP A 1 481 ? -4.252 -15.417 18.062 1.00 95.44 481 ASP A O 1
ATOM 3854 N N . THR A 1 482 ? -2.582 -16.028 16.684 1.00 95.94 482 THR A N 1
ATOM 3855 C CA . THR A 1 482 ? -1.529 -15.305 17.412 1.00 95.94 482 THR A CA 1
ATOM 3856 C C . THR A 1 482 ? -1.774 -13.799 17.355 1.00 95.94 482 THR A C 1
ATOM 3858 O O . THR A 1 482 ? -1.871 -13.161 18.404 1.00 95.94 482 THR A O 1
ATOM 3861 N N . PHE A 1 483 ? -2.020 -13.225 16.171 1.00 97.12 483 PHE A N 1
ATOM 3862 C CA . PHE A 1 483 ? -2.403 -11.813 16.058 1.00 97.12 483 PHE A CA 1
ATOM 3863 C C . PHE A 1 483 ? -3.657 -11.482 16.875 1.00 97.12 483 PHE A C 1
ATOM 3865 O O . PHE A 1 483 ? -3.701 -10.454 17.542 1.00 97.12 483 PHE A O 1
ATOM 3872 N N . ASN A 1 484 ? -4.676 -12.344 16.877 1.00 97.44 484 ASN A N 1
ATOM 3873 C CA . ASN A 1 484 ? -5.879 -12.150 17.690 1.00 97.44 484 ASN A CA 1
ATOM 3874 C C . ASN A 1 484 ? -5.581 -12.168 19.196 1.00 97.44 484 ASN A C 1
ATOM 3876 O O . ASN A 1 484 ? -6.224 -11.447 19.955 1.00 97.44 484 ASN A O 1
ATOM 3880 N N . THR A 1 485 ? -4.611 -12.972 19.625 1.00 96.69 485 THR A N 1
ATOM 3881 C CA . THR A 1 485 ? -4.171 -13.036 21.022 1.00 96.69 485 THR A CA 1
ATOM 3882 C C . THR A 1 485 ? -3.457 -11.752 21.441 1.00 96.69 485 THR A C 1
ATOM 3884 O O . THR A 1 485 ? -3.724 -11.254 22.531 1.00 96.69 485 THR A O 1
ATOM 3887 N N . LEU A 1 486 ? -2.611 -11.193 20.570 1.00 96.31 486 LEU A N 1
ATOM 3888 C CA . LEU A 1 486 ? -1.847 -9.970 20.841 1.00 96.31 486 LEU A CA 1
ATOM 3889 C C . LEU A 1 486 ? -2.703 -8.697 20.702 1.00 96.31 486 LEU A C 1
ATOM 3891 O O . LEU A 1 486 ? -2.646 -7.802 21.538 1.00 96.31 486 LEU A O 1
ATOM 3895 N N . LEU A 1 487 ? -3.530 -8.624 19.656 1.00 97.88 487 LEU A N 1
ATOM 3896 C CA . LEU A 1 487 ? -4.264 -7.418 19.244 1.00 97.88 487 LEU A CA 1
ATOM 3897 C C . LEU A 1 487 ? -5.760 -7.460 19.599 1.00 97.88 487 LEU A C 1
ATOM 3899 O O . LEU A 1 487 ? -6.479 -6.481 19.408 1.00 97.88 487 LEU A O 1
ATOM 3903 N N . HIS A 1 488 ? -6.254 -8.576 20.140 1.00 97.62 488 HIS A N 1
ATOM 3904 C CA . HIS A 1 488 ? -7.621 -8.720 20.649 1.00 97.62 488 HIS A CA 1
ATOM 3905 C C . HIS A 1 488 ? -8.727 -8.404 19.626 1.00 97.62 488 HIS A C 1
ATOM 3907 O O . HIS A 1 488 ? -9.711 -7.713 19.922 1.00 97.62 488 HIS A O 1
ATOM 3913 N N . PHE A 1 489 ? -8.625 -8.961 18.418 1.00 97.75 489 PHE A N 1
ATOM 3914 C CA . PHE A 1 489 ? -9.662 -8.837 17.384 1.00 97.75 489 PHE A CA 1
ATOM 3915 C C . PHE A 1 489 ? -11.004 -9.491 17.760 1.00 97.75 489 PHE A C 1
ATOM 3917 O O . PHE A 1 489 ? -12.044 -9.199 17.169 1.00 97.75 489 PHE A O 1
ATOM 3924 N N . ASN A 1 490 ? -11.014 -10.307 18.809 1.00 96.62 490 ASN A N 1
ATOM 3925 C CA . ASN A 1 490 ? -12.197 -10.860 19.460 1.00 96.62 490 ASN A CA 1
ATOM 3926 C C . ASN A 1 490 ? -13.002 -9.849 20.300 1.00 96.62 490 ASN A C 1
ATOM 3928 O O . ASN A 1 490 ? -14.135 -10.125 20.707 1.00 96.62 490 ASN A O 1
ATOM 3932 N N . MET A 1 491 ? -12.440 -8.673 20.581 1.00 96.25 491 MET A N 1
ATOM 3933 C CA . MET A 1 491 ? -13.017 -7.707 21.507 1.00 96.25 491 MET A CA 1
ATOM 3934 C C . MET A 1 491 ? -14.309 -7.079 20.971 1.00 96.25 491 MET A C 1
ATOM 3936 O O . MET A 1 491 ? -14.342 -6.479 19.900 1.00 96.25 491 MET A O 1
ATOM 3940 N N . THR A 1 492 ? -15.368 -7.095 21.786 1.00 95.25 492 THR A N 1
ATOM 3941 C CA . THR A 1 492 ? -16.672 -6.469 21.474 1.00 95.25 492 THR A CA 1
ATOM 3942 C C . THR A 1 492 ? -16.935 -5.163 22.229 1.00 95.25 492 THR A C 1
ATOM 3944 O O . THR A 1 492 ? -17.947 -4.500 21.992 1.00 95.25 492 THR A O 1
ATOM 3947 N N . SER A 1 493 ? -16.022 -4.771 23.123 1.00 94.38 493 SER A N 1
ATOM 3948 C CA . SER A 1 493 ? -16.123 -3.550 23.928 1.00 94.38 493 SER A CA 1
ATOM 3949 C C . SER A 1 493 ? -16.025 -2.269 23.080 1.00 94.38 493 SER A C 1
ATOM 3951 O O . SER A 1 493 ? -15.711 -2.294 21.890 1.00 94.38 493 SER A O 1
ATOM 3953 N N . ALA A 1 494 ? -16.233 -1.108 23.709 1.00 91.88 494 ALA A N 1
ATOM 3954 C CA . ALA A 1 494 ? -16.081 0.194 23.055 1.00 91.88 494 ALA A CA 1
ATOM 3955 C C . ALA A 1 494 ? -14.632 0.533 22.641 1.00 91.88 494 ALA A C 1
ATOM 3957 O O . ALA A 1 494 ? -14.423 1.562 21.995 1.00 91.88 494 ALA A O 1
ATOM 3958 N N . ASN A 1 495 ? -13.640 -0.264 23.054 1.00 95.00 495 ASN A N 1
ATOM 3959 C CA . ASN A 1 495 ? -12.227 -0.085 22.697 1.00 95.00 495 ASN A CA 1
ATOM 3960 C C . ASN A 1 495 ? -11.822 -0.888 21.451 1.00 95.00 495 ASN A C 1
ATOM 3962 O O . ASN A 1 495 ? -10.691 -0.741 20.999 1.00 95.00 495 ASN A O 1
ATOM 3966 N N . LYS A 1 496 ? -12.722 -1.723 20.907 1.00 96.50 496 LYS A N 1
ATOM 3967 C CA . LYS A 1 496 ? -12.444 -2.578 19.747 1.00 96.50 496 LYS A CA 1
ATOM 3968 C C . LYS A 1 496 ? -11.851 -1.786 18.578 1.00 96.50 496 LYS A C 1
ATOM 3970 O O . LYS A 1 496 ? -12.251 -0.641 18.339 1.00 96.50 496 LYS A O 1
ATOM 3975 N N . LYS A 1 497 ? -10.961 -2.431 17.829 1.00 98.06 497 LYS A N 1
ATOM 3976 C CA . LYS A 1 497 ? -10.431 -1.927 16.560 1.00 98.06 497 LYS A CA 1
ATOM 3977 C C . LYS A 1 497 ? -10.895 -2.810 15.412 1.00 98.06 497 LYS A C 1
ATOM 3979 O O . LYS A 1 497 ? -11.293 -3.962 15.614 1.00 98.06 497 LYS A O 1
ATOM 3984 N N . ASP A 1 498 ? -10.913 -2.220 14.228 1.00 97.88 498 ASP A N 1
ATOM 3985 C CA . ASP A 1 498 ? -11.026 -2.967 12.981 1.00 97.88 498 ASP A CA 1
ATOM 3986 C C . ASP A 1 498 ? -9.629 -3.451 12.560 1.00 97.88 498 ASP A C 1
ATOM 3988 O O . ASP A 1 498 ? -8.620 -2.869 12.959 1.00 97.88 498 ASP A O 1
ATOM 3992 N N . MET A 1 499 ? -9.567 -4.510 11.763 1.00 98.31 499 MET A N 1
ATOM 3993 C CA . MET A 1 499 ? -8.339 -4.972 11.124 1.00 98.31 499 MET A CA 1
ATOM 3994 C C . MET A 1 499 ? -8.367 -4.590 9.651 1.00 98.31 499 MET A C 1
ATOM 3996 O O . MET A 1 499 ? -9.359 -4.855 8.962 1.00 98.31 499 MET A O 1
ATOM 4000 N N . TRP A 1 500 ? -7.283 -3.986 9.177 1.00 98.44 500 TRP A N 1
ATOM 4001 C CA . TRP A 1 500 ? -7.028 -3.715 7.767 1.00 98.44 500 TRP A CA 1
ATOM 4002 C C . TRP A 1 500 ? -5.798 -4.511 7.337 1.00 98.44 500 TRP A C 1
ATOM 4004 O O . TRP A 1 500 ? -4.780 -4.484 8.020 1.00 98.44 500 TRP A O 1
ATOM 4014 N N . ILE A 1 501 ? -5.892 -5.207 6.208 1.00 97.69 501 ILE A N 1
ATOM 4015 C CA . ILE A 1 501 ? -4.735 -5.785 5.525 1.00 97.69 501 ILE A CA 1
ATOM 4016 C C . ILE A 1 501 ? -4.508 -4.964 4.267 1.00 97.69 501 ILE A C 1
ATOM 4018 O O . ILE A 1 501 ? -5.135 -5.181 3.235 1.00 97.69 501 ILE A O 1
ATOM 4022 N N . THR A 1 502 ? -3.666 -3.955 4.381 1.00 95.50 502 THR A N 1
ATOM 4023 C CA . THR A 1 502 ? -3.426 -2.958 3.332 1.00 95.50 502 THR A CA 1
ATOM 4024 C C . THR A 1 502 ? -2.443 -3.440 2.269 1.00 95.50 502 THR A C 1
ATOM 4026 O O . THR A 1 502 ? -2.378 -2.872 1.178 1.00 95.50 502 THR A O 1
ATOM 4029 N N . GLU A 1 503 ? -1.727 -4.525 2.542 1.00 93.12 503 GLU A N 1
ATOM 4030 C CA . GLU A 1 503 ? -0.907 -5.238 1.572 1.00 93.12 503 GLU A CA 1
ATOM 4031 C C . GLU A 1 503 ? -0.927 -6.729 1.916 1.00 93.12 503 GLU A C 1
ATOM 4033 O O . GLU A 1 503 ? -0.596 -7.124 3.036 1.00 93.12 503 GLU A O 1
ATOM 4038 N N . TYR A 1 504 ? -1.315 -7.566 0.956 1.00 93.94 504 TYR A N 1
ATOM 4039 C CA . TYR A 1 504 ? -1.042 -8.998 1.009 1.00 93.94 504 TYR A CA 1
ATOM 4040 C C . TYR A 1 504 ? -0.675 -9.521 -0.366 1.00 93.94 504 TYR A C 1
ATOM 4042 O O . TYR A 1 504 ? -1.225 -9.068 -1.372 1.00 93.94 504 TYR A O 1
ATOM 4050 N N . ASN A 1 505 ? 0.267 -10.456 -0.400 1.00 91.75 505 ASN A N 1
ATOM 4051 C CA . ASN A 1 505 ? 0.614 -11.257 -1.567 1.00 91.75 505 ASN A CA 1
ATOM 4052 C C . ASN A 1 505 ? 1.634 -12.328 -1.153 1.00 91.75 505 ASN A C 1
ATOM 4054 O O . ASN A 1 505 ? 2.128 -12.360 -0.024 1.00 91.75 505 ASN A O 1
ATOM 4058 N N . PHE A 1 506 ? 2.014 -13.167 -2.095 1.00 87.88 506 PHE A N 1
ATOM 4059 C CA . PHE A 1 506 ? 3.254 -13.923 -2.046 1.00 87.88 506 PHE A CA 1
ATOM 4060 C C . PHE A 1 506 ? 4.451 -13.023 -2.416 1.00 87.88 506 PHE A C 1
ATOM 4062 O O . PHE A 1 506 ? 4.317 -12.151 -3.272 1.00 87.88 506 PHE A O 1
ATOM 4069 N N . LYS A 1 507 ? 5.615 -13.200 -1.773 1.00 86.19 507 LYS A N 1
ATOM 4070 C CA . LYS A 1 507 ? 6.859 -12.469 -2.089 1.00 86.19 507 LYS A CA 1
ATOM 4071 C C . LYS A 1 507 ? 7.802 -13.340 -2.912 1.00 86.19 507 LYS A C 1
ATOM 4073 O O . LYS A 1 507 ? 8.178 -14.425 -2.473 1.00 86.19 507 LYS A O 1
ATOM 4078 N N . ASP A 1 508 ? 8.250 -12.803 -4.044 1.00 83.31 508 ASP A N 1
ATOM 4079 C CA . ASP A 1 508 ? 9.227 -13.438 -4.933 1.00 83.31 508 ASP A CA 1
ATOM 4080 C C . ASP A 1 508 ? 10.564 -12.683 -5.022 1.00 83.31 508 ASP A C 1
ATOM 4082 O O . ASP A 1 508 ? 11.460 -13.060 -5.779 1.00 83.31 508 ASP A O 1
ATOM 4086 N N . GLU A 1 509 ? 10.721 -11.603 -4.263 1.00 81.31 509 GLU A N 1
ATOM 4087 C CA . GLU A 1 509 ? 11.957 -10.834 -4.246 1.00 81.31 509 GLU A CA 1
ATOM 4088 C C . GLU A 1 509 ? 13.126 -11.696 -3.754 1.00 81.31 509 GLU A C 1
ATOM 4090 O O . GLU A 1 509 ? 13.002 -12.480 -2.813 1.00 81.31 509 GLU A O 1
ATOM 4095 N N . GLY A 1 510 ? 14.265 -11.592 -4.441 1.00 76.69 510 GLY A N 1
ATOM 4096 C CA . GLY A 1 510 ? 15.440 -12.414 -4.164 1.00 76.69 510 GLY A CA 1
ATOM 4097 C C . GLY A 1 510 ? 15.309 -13.884 -4.579 1.00 76.69 510 GLY A C 1
ATOM 4098 O O . GLY A 1 510 ? 16.253 -14.640 -4.348 1.00 76.69 510 GLY A O 1
ATOM 4099 N N . THR A 1 511 ? 14.190 -14.310 -5.183 1.00 78.56 511 THR A N 1
ATOM 4100 C CA . THR A 1 511 ? 14.064 -15.661 -5.755 1.00 78.56 511 THR A CA 1
ATOM 4101 C C . THR A 1 511 ? 14.894 -15.808 -7.020 1.00 78.56 511 THR A C 1
ATOM 4103 O O . THR A 1 511 ? 15.030 -14.872 -7.824 1.00 78.56 511 THR A O 1
ATOM 4106 N N . ASP A 1 512 ? 15.458 -16.997 -7.209 1.00 79.19 512 ASP A N 1
ATOM 4107 C CA . ASP A 1 512 ? 16.122 -17.321 -8.465 1.00 79.19 512 ASP A CA 1
ATOM 4108 C C . ASP A 1 512 ? 15.100 -17.666 -9.568 1.00 79.19 512 ASP A C 1
ATOM 4110 O O . ASP A 1 512 ? 13.884 -17.680 -9.361 1.00 79.19 512 ASP A O 1
ATOM 4114 N N . SER A 1 513 ? 15.576 -17.927 -10.787 1.00 77.81 513 SER A N 1
ATOM 4115 C CA . SER A 1 513 ? 14.694 -18.248 -11.916 1.00 77.81 513 SER A CA 1
ATOM 4116 C C . SER A 1 513 ? 13.851 -19.514 -11.712 1.00 77.81 513 SER A C 1
ATOM 4118 O O . SER A 1 513 ? 12.815 -19.642 -12.358 1.00 77.81 513 SER A O 1
ATOM 4120 N N . ARG A 1 514 ? 14.272 -20.436 -10.837 1.00 77.38 514 ARG A N 1
ATOM 4121 C CA . ARG A 1 514 ? 13.544 -21.665 -10.493 1.00 77.38 514 ARG A CA 1
ATOM 4122 C C . ARG A 1 514 ? 12.381 -21.351 -9.561 1.00 77.38 514 ARG A C 1
ATOM 4124 O O . ARG A 1 514 ? 11.288 -21.837 -9.806 1.00 77.38 514 ARG A O 1
ATOM 4131 N N . GLY A 1 515 ? 12.567 -20.490 -8.559 1.00 78.31 515 GLY A N 1
ATOM 4132 C CA . GLY A 1 515 ? 11.467 -20.023 -7.701 1.00 78.31 515 GLY A CA 1
ATOM 4133 C C . GLY A 1 515 ? 10.413 -19.221 -8.479 1.00 78.31 515 GLY A C 1
ATOM 4134 O O . GLY A 1 515 ? 9.208 -19.377 -8.274 1.00 78.31 515 GLY A O 1
ATOM 4135 N N . LYS A 1 516 ? 10.851 -18.428 -9.463 1.00 81.75 516 LYS A N 1
ATOM 4136 C CA . LYS A 1 516 ? 9.962 -17.597 -10.297 1.00 81.75 516 LYS A CA 1
ATOM 4137 C C . LYS A 1 516 ? 8.977 -18.379 -11.165 1.00 81.75 516 LYS A C 1
ATOM 4139 O O . LYS A 1 516 ? 8.013 -17.783 -11.643 1.00 81.75 516 LYS A O 1
ATOM 4144 N N . VAL A 1 517 ? 9.157 -19.690 -11.355 1.00 81.25 517 VAL A N 1
ATOM 4145 C CA . VAL A 1 517 ? 8.180 -20.519 -12.088 1.00 81.25 517 VAL A CA 1
ATOM 4146 C C . VAL A 1 517 ? 6.842 -20.620 -11.355 1.00 81.25 517 VAL A C 1
ATOM 4148 O O . VAL A 1 517 ? 5.836 -20.927 -11.983 1.00 81.25 517 VAL A O 1
ATOM 4151 N N . PHE A 1 518 ? 6.802 -20.329 -10.053 1.00 84.31 518 PHE A N 1
ATOM 4152 C CA . PHE A 1 518 ? 5.567 -20.316 -9.271 1.00 84.31 518 PHE A CA 1
ATOM 4153 C C . PHE A 1 518 ? 4.891 -18.942 -9.272 1.00 84.31 518 PHE A C 1
ATOM 4155 O O . PHE A 1 518 ? 3.680 -18.857 -9.070 1.00 84.31 518 PHE A O 1
ATOM 4162 N N . THR A 1 519 ? 5.629 -17.873 -9.578 1.00 88.25 519 THR A N 1
ATOM 4163 C CA . THR A 1 519 ? 5.104 -16.509 -9.620 1.00 88.25 519 THR A CA 1
ATOM 4164 C C . THR A 1 519 ? 4.197 -16.293 -10.828 1.00 88.25 519 THR A C 1
ATOM 4166 O O . THR A 1 519 ? 4.550 -16.582 -11.969 1.00 88.25 519 THR A O 1
ATOM 4169 N N . ASN A 1 520 ? 3.012 -15.730 -10.581 1.00 88.62 520 ASN A N 1
ATOM 4170 C CA . ASN A 1 520 ? 2.041 -15.371 -11.625 1.00 88.62 520 ASN A CA 1
ATOM 4171 C C . ASN A 1 520 ? 1.625 -16.551 -12.534 1.00 88.62 520 ASN A C 1
ATOM 4173 O O . ASN A 1 520 ? 1.211 -16.362 -13.681 1.00 88.62 520 ASN A O 1
ATOM 4177 N N . ARG A 1 521 ? 1.690 -17.775 -11.997 1.00 85.38 521 ARG A N 1
ATOM 4178 C CA . ARG A 1 521 ? 1.195 -19.019 -12.606 1.00 85.38 521 ARG A CA 1
ATOM 4179 C C . ARG A 1 521 ? -0.003 -19.575 -11.838 1.00 85.38 521 ARG A C 1
ATOM 4181 O O . ARG A 1 521 ? -0.437 -19.003 -10.840 1.00 85.38 521 ARG A O 1
ATOM 4188 N N . PHE A 1 522 ? -0.520 -20.710 -12.303 1.00 82.06 522 PHE A N 1
ATOM 4189 C CA . PHE A 1 522 ? -1.690 -21.385 -11.739 1.00 82.06 522 PHE A CA 1
ATOM 4190 C C . PHE A 1 522 ? -1.614 -21.577 -10.213 1.00 82.06 522 PHE A C 1
ATOM 4192 O O . PHE A 1 522 ? -2.568 -21.242 -9.517 1.00 82.06 522 PHE A O 1
ATOM 4199 N N . MET A 1 523 ? -0.467 -22.018 -9.681 1.00 81.06 523 MET A N 1
ATOM 4200 C CA . MET A 1 523 ? -0.279 -22.233 -8.238 1.00 81.06 523 MET A CA 1
ATOM 4201 C C . MET A 1 523 ? -0.422 -20.946 -7.418 1.00 81.06 523 MET A C 1
ATOM 4203 O O . MET A 1 523 ? -1.099 -20.945 -6.392 1.00 81.06 523 MET A O 1
ATOM 4207 N N . HIS A 1 524 ? 0.156 -19.838 -7.893 1.00 87.44 524 HIS A N 1
ATOM 4208 C CA . HIS A 1 524 ? -0.034 -18.529 -7.268 1.00 87.44 524 HIS A CA 1
ATOM 4209 C C . HIS A 1 524 ? -1.506 -18.107 -7.314 1.00 87.44 524 HIS A C 1
ATOM 4211 O O . HIS A 1 524 ? -2.045 -17.621 -6.323 1.00 87.44 524 HIS A O 1
ATOM 4217 N N . GLY A 1 525 ? -2.180 -18.349 -8.441 1.00 87.81 525 GLY A N 1
ATOM 4218 C CA . GLY A 1 525 ? -3.598 -18.045 -8.570 1.00 87.81 525 GLY A CA 1
ATOM 4219 C C . GLY A 1 525 ? -4.478 -18.818 -7.579 1.00 87.81 525 GLY A C 1
ATOM 4220 O O . GLY A 1 525 ? -5.304 -18.213 -6.896 1.00 87.81 525 GLY A O 1
ATOM 4221 N N . CYS A 1 526 ? -4.248 -20.127 -7.441 1.00 83.25 526 CYS A N 1
ATOM 4222 C CA . CYS A 1 526 ? -4.951 -20.976 -6.474 1.00 83.25 526 CYS A CA 1
ATOM 4223 C C . CYS A 1 526 ? -4.720 -20.506 -5.033 1.00 83.25 526 CYS A C 1
ATOM 4225 O O . CYS A 1 526 ? -5.664 -20.394 -4.253 1.00 83.25 526 CYS A O 1
ATOM 4227 N N . LEU A 1 527 ? -3.468 -20.183 -4.696 1.00 86.75 527 LEU A N 1
ATOM 4228 C CA . LEU A 1 527 ? -3.101 -19.657 -3.385 1.00 86.75 527 LEU A CA 1
ATOM 4229 C C . LEU A 1 527 ? -3.872 -18.372 -3.056 1.00 86.75 527 LEU A C 1
ATOM 4231 O O . LEU A 1 527 ? -4.445 -18.268 -1.975 1.00 86.75 527 LEU A O 1
ATOM 4235 N N . LEU A 1 528 ? -3.913 -17.405 -3.978 1.00 90.50 528 LEU A N 1
ATOM 4236 C CA . LEU A 1 528 ? -4.603 -16.132 -3.749 1.00 90.50 528 LEU A CA 1
ATOM 4237 C C . LEU A 1 528 ? -6.115 -16.292 -3.620 1.00 90.50 528 LEU A C 1
ATOM 4239 O O . LEU A 1 528 ? -6.723 -15.631 -2.778 1.00 90.50 528 LEU A O 1
ATOM 4243 N N . GLN A 1 529 ? -6.718 -17.175 -4.419 1.00 87.19 529 GLN A N 1
ATOM 4244 C CA . GLN A 1 529 ? -8.141 -17.474 -4.306 1.00 87.19 529 GLN A CA 1
ATOM 4245 C C . GLN A 1 529 ? -8.467 -18.023 -2.911 1.00 87.19 529 GLN A C 1
ATOM 4247 O O . GLN A 1 529 ? -9.339 -17.487 -2.228 1.00 87.19 529 GLN A O 1
ATOM 4252 N N . GLU A 1 530 ? -7.728 -19.032 -2.447 1.00 84.12 530 GLU A N 1
ATOM 4253 C CA . GLU A 1 530 ? -7.919 -19.607 -1.113 1.00 84.12 530 GLU A CA 1
ATOM 4254 C C . GLU A 1 530 ? -7.638 -18.597 0.005 1.00 84.12 530 GLU A C 1
ATOM 4256 O O . GLU A 1 530 ? -8.371 -18.538 0.998 1.00 84.12 530 GLU A O 1
ATOM 4261 N N . TRP A 1 531 ? -6.603 -17.769 -0.144 1.00 90.06 531 TRP A N 1
ATOM 4262 C CA . TRP A 1 531 ? -6.265 -16.730 0.827 1.00 90.06 531 TRP A CA 1
ATOM 4263 C C . TRP A 1 531 ? -7.400 -15.718 0.972 1.00 90.06 531 TRP A C 1
ATOM 4265 O O . TRP A 1 531 ? -7.859 -15.456 2.087 1.00 90.06 531 TRP A O 1
ATOM 4275 N N . TRP A 1 532 ? -7.942 -15.217 -0.137 1.00 89.75 532 TRP A N 1
ATOM 4276 C CA . TRP A 1 532 ? -9.086 -14.312 -0.100 1.00 89.75 532 TRP A CA 1
ATOM 4277 C C . TRP A 1 532 ? -10.309 -14.949 0.584 1.00 89.75 532 TRP A C 1
ATOM 4279 O O . TRP A 1 532 ? -10.963 -14.319 1.420 1.00 89.75 532 TRP A O 1
ATOM 4289 N N . LEU A 1 533 ? -10.575 -16.235 0.333 1.00 83.50 533 LEU A N 1
ATOM 4290 C CA . LEU A 1 533 ? -11.654 -16.963 1.010 1.00 83.50 533 LEU A CA 1
ATOM 4291 C C . LEU A 1 533 ? -11.412 -17.119 2.514 1.00 83.50 533 LEU A C 1
ATOM 4293 O O . LEU A 1 533 ? -12.353 -17.007 3.304 1.00 83.50 533 LEU A O 1
ATOM 4297 N N . LYS A 1 534 ? -10.169 -17.361 2.944 1.00 88.44 534 LYS A N 1
ATOM 4298 C CA . LYS A 1 534 ? -9.829 -17.384 4.374 1.00 88.44 534 LYS A CA 1
ATOM 4299 C C . LYS A 1 534 ? -10.026 -16.021 5.025 1.00 88.44 534 LYS A C 1
ATOM 4301 O O . LYS A 1 534 ? -10.585 -15.982 6.121 1.00 88.44 534 LYS A O 1
ATOM 4306 N N . ASN A 1 535 ? -9.665 -14.932 4.344 1.00 90.75 535 ASN A N 1
ATOM 4307 C CA . ASN A 1 535 ? -9.910 -13.572 4.828 1.00 90.75 535 ASN A CA 1
ATOM 4308 C C . ASN A 1 535 ? -11.408 -13.361 5.119 1.00 90.75 535 ASN A C 1
ATOM 4310 O O . ASN A 1 535 ? -11.768 -12.918 6.213 1.00 90.75 535 ASN A O 1
ATOM 4314 N N . LEU A 1 536 ? -12.289 -13.775 4.199 1.00 86.75 536 LEU A N 1
ATOM 4315 C CA . LEU A 1 536 ? -13.740 -13.720 4.405 1.00 86.75 536 LEU A CA 1
ATOM 4316 C C . LEU A 1 536 ? -14.207 -14.584 5.580 1.00 86.75 536 LEU A C 1
ATOM 4318 O O . LEU A 1 536 ? -14.975 -14.121 6.426 1.00 86.75 536 LEU A O 1
ATOM 4322 N N . LYS A 1 537 ? -13.750 -15.840 5.642 1.00 86.19 537 LYS A N 1
ATOM 4323 C CA . LYS A 1 537 ? -14.130 -16.791 6.699 1.00 86.19 537 LYS A CA 1
ATOM 4324 C C . LYS A 1 537 ? -13.732 -16.293 8.083 1.00 86.19 537 LYS A C 1
ATOM 4326 O O . LYS A 1 537 ? -14.489 -16.499 9.028 1.00 86.19 537 LYS A O 1
ATOM 4331 N N . LEU A 1 538 ? -12.601 -15.595 8.202 1.00 90.00 538 LEU A N 1
ATOM 4332 C CA . LEU A 1 538 ? -12.092 -15.083 9.473 1.00 90.00 538 LEU A CA 1
ATOM 4333 C C . LEU A 1 538 ? -13.091 -14.159 10.187 1.00 90.00 538 LEU A C 1
ATOM 4335 O O . LEU A 1 538 ? -13.207 -14.210 11.408 1.00 90.00 538 LEU A O 1
ATOM 4339 N N . ASN A 1 539 ? -13.888 -13.388 9.436 1.00 89.56 539 ASN A N 1
ATOM 4340 C CA . ASN A 1 539 ? -14.965 -12.557 9.989 1.00 89.56 539 ASN A CA 1
ATOM 4341 C C . ASN A 1 539 ? -16.090 -13.357 10.660 1.00 89.56 539 ASN A C 1
ATOM 4343 O O . ASN A 1 539 ? -16.924 -12.760 11.332 1.00 89.56 539 ASN A O 1
ATOM 4347 N N . TYR A 1 540 ? -16.136 -14.675 10.486 1.00 86.12 540 TYR A N 1
ATOM 4348 C CA . TYR A 1 540 ? -17.164 -15.559 11.036 1.00 86.12 540 TYR A CA 1
ATOM 4349 C C . TYR A 1 540 ? -16.583 -16.731 11.832 1.00 86.12 540 TYR A C 1
ATOM 4351 O O . TYR A 1 540 ? -17.334 -17.577 12.324 1.00 86.12 540 TYR A O 1
ATOM 4359 N N . SER A 1 541 ? -15.259 -16.778 11.977 1.00 88.12 541 SER A N 1
ATOM 4360 C CA . SER A 1 541 ? -14.561 -17.797 12.749 1.00 88.12 541 SER A CA 1
ATOM 4361 C C . SER A 1 541 ? -14.826 -17.632 14.244 1.00 88.12 541 SER A C 1
ATOM 4363 O O . SER A 1 541 ? -14.823 -16.528 14.793 1.00 88.12 541 SER A O 1
ATOM 4365 N N . SER A 1 542 ? -15.030 -18.760 14.929 1.00 88.62 542 SER A N 1
ATOM 4366 C CA . SER A 1 542 ? -15.126 -18.780 16.390 1.00 88.62 542 SER A CA 1
ATOM 4367 C C . SER A 1 542 ? -13.860 -18.185 17.003 1.00 88.62 542 SER A C 1
ATOM 4369 O O . SER A 1 542 ? -12.759 -18.488 16.561 1.00 88.62 542 SER A O 1
ATOM 4371 N N . GLY A 1 543 ? -14.017 -17.360 18.037 1.00 91.56 543 GLY A N 1
ATOM 4372 C CA . GLY A 1 543 ? -12.894 -16.671 18.674 1.00 91.56 543 GLY A CA 1
ATOM 4373 C C . GLY A 1 543 ? -12.588 -15.292 18.093 1.00 91.56 543 GLY A C 1
ATOM 4374 O O . GLY A 1 543 ? -11.774 -14.595 18.684 1.00 91.56 543 GLY A O 1
ATOM 4375 N N . TYR A 1 544 ? -13.274 -14.855 17.033 1.00 95.31 544 TYR A N 1
ATOM 4376 C CA . TYR A 1 544 ? -13.188 -13.497 16.487 1.00 95.31 544 TYR A CA 1
ATOM 4377 C C . TYR A 1 544 ? -14.499 -12.731 16.666 1.00 95.31 544 TYR A C 1
ATOM 4379 O O . TYR A 1 544 ? -15.577 -13.311 16.823 1.00 95.31 544 TYR A O 1
ATOM 4387 N N . ARG A 1 545 ? -14.421 -11.396 16.644 1.00 95.06 545 ARG A N 1
ATOM 4388 C CA . ARG A 1 545 ? -15.610 -10.547 16.549 1.00 95.06 545 ARG A CA 1
ATOM 4389 C C . ARG A 1 545 ? -16.103 -10.560 15.108 1.00 95.06 545 ARG A C 1
ATOM 4391 O O . ARG A 1 545 ? -15.320 -10.303 14.207 1.00 95.06 545 ARG A O 1
ATOM 4398 N N . GLU A 1 546 ? -17.408 -10.711 14.893 1.00 91.50 546 GLU A N 1
ATOM 4399 C CA . GLU A 1 546 ? -17.945 -10.616 13.533 1.00 91.50 546 GLU A CA 1
ATOM 4400 C C . GLU A 1 546 ? -17.633 -9.266 12.860 1.00 91.50 546 GLU A C 1
ATOM 4402 O O . GLU A 1 546 ? -17.748 -8.196 13.480 1.00 91.50 546 GLU A O 1
ATOM 4407 N N . ASN A 1 547 ? -17.250 -9.325 11.580 1.00 91.00 547 ASN A N 1
ATOM 4408 C CA . ASN A 1 547 ? -16.960 -8.158 10.738 1.00 91.00 547 ASN A CA 1
ATOM 4409 C C . ASN A 1 547 ? -15.908 -7.201 11.331 1.00 91.00 547 ASN A C 1
ATOM 4411 O O . ASN A 1 547 ? -16.046 -5.977 11.266 1.00 91.00 547 ASN A O 1
ATOM 4415 N N . PHE A 1 548 ? -14.869 -7.745 11.969 1.00 95.94 548 PHE A N 1
ATOM 4416 C CA . PHE A 1 548 ? -13.726 -6.959 12.438 1.00 95.94 548 PHE A CA 1
ATOM 4417 C C . PHE A 1 548 ? -12.717 -6.670 11.326 1.00 95.94 548 PHE A C 1
ATOM 4419 O O . PHE A 1 548 ? -12.120 -5.598 11.319 1.00 95.94 548 PHE A O 1
ATOM 4426 N N . PHE A 1 549 ? -12.541 -7.603 10.391 1.00 97.25 549 PHE A N 1
ATOM 4427 C CA . PHE A 1 549 ? -11.656 -7.463 9.250 1.00 97.25 549 PHE A CA 1
ATOM 4428 C C . PHE A 1 549 ? -12.404 -6.672 8.184 1.00 97.25 549 PHE A C 1
ATOM 4430 O O . PHE A 1 549 ? -13.332 -7.203 7.566 1.00 97.25 549 PHE A O 1
ATOM 4437 N N . THR A 1 550 ? -12.062 -5.393 8.004 1.00 96.88 550 THR A N 1
ATOM 4438 C CA . THR A 1 550 ? -12.868 -4.503 7.159 1.00 96.88 550 THR A CA 1
ATOM 4439 C C . THR A 1 550 ? -12.336 -4.285 5.759 1.00 96.88 550 THR A C 1
ATOM 4441 O O . THR A 1 550 ? -13.142 -4.174 4.843 1.00 96.88 550 THR A O 1
ATOM 4444 N N . TYR A 1 551 ? -11.017 -4.231 5.588 1.00 97.94 551 TYR A N 1
ATOM 4445 C CA . TYR A 1 551 ? -10.403 -3.934 4.297 1.00 97.94 551 TYR A CA 1
ATOM 4446 C C . TYR A 1 551 ? -9.235 -4.860 4.026 1.00 97.94 551 TYR A C 1
ATOM 4448 O O . TYR A 1 551 ? -8.409 -5.041 4.917 1.00 97.94 551 TYR A O 1
ATOM 4456 N N . SER A 1 552 ? -9.158 -5.400 2.812 1.00 97.06 552 SER A N 1
ATOM 4457 C CA . SER A 1 552 ? -8.017 -6.178 2.335 1.00 97.06 552 SER A CA 1
ATOM 4458 C C . SER A 1 552 ? -7.654 -5.747 0.918 1.00 97.06 552 SER A C 1
ATOM 4460 O O . SER A 1 552 ? -8.534 -5.685 0.062 1.00 97.06 552 SER A O 1
ATOM 4462 N N . THR A 1 553 ? -6.385 -5.435 0.662 1.00 97.12 553 THR A N 1
ATOM 4463 C CA . THR A 1 553 ? -5.910 -4.994 -0.656 1.00 97.12 553 THR A CA 1
ATOM 4464 C C . THR A 1 553 ? -4.746 -5.850 -1.142 1.00 97.12 553 THR A C 1
ATOM 4466 O O . THR A 1 553 ? -3.710 -5.937 -0.483 1.00 97.12 553 THR A O 1
ATOM 4469 N N . LEU A 1 554 ? -4.923 -6.484 -2.306 1.00 95.88 554 LEU A N 1
ATOM 4470 C CA . LEU A 1 554 ? -3.881 -7.290 -2.945 1.00 95.88 554 LEU A CA 1
ATOM 4471 C C . LEU A 1 554 ? -2.724 -6.387 -3.384 1.00 95.88 554 LEU A C 1
ATOM 4473 O O . LEU A 1 554 ? -2.960 -5.294 -3.914 1.00 95.88 554 LEU A O 1
ATOM 4477 N N . GLN A 1 555 ? -1.483 -6.841 -3.190 1.00 92.00 555 GLN A N 1
ATOM 4478 C CA . GLN A 1 555 ? -0.317 -6.030 -3.520 1.00 92.00 555 GLN A CA 1
ATOM 4479 C C . GLN A 1 555 ? -0.179 -5.800 -5.028 1.00 92.00 555 GLN A C 1
ATOM 4481 O O . GLN A 1 555 ? 0.171 -6.710 -5.779 1.00 92.00 555 GLN A O 1
ATOM 4486 N N . ASN A 1 556 ? -0.332 -4.529 -5.399 1.00 86.12 556 ASN A N 1
ATOM 4487 C CA . ASN A 1 556 ? -0.003 -3.887 -6.668 1.00 86.12 556 ASN A CA 1
ATOM 4488 C C . ASN A 1 556 ? -0.766 -4.355 -7.912 1.00 86.12 556 ASN A C 1
ATOM 4490 O O . ASN A 1 556 ? -0.597 -5.460 -8.428 1.00 86.12 556 ASN A O 1
ATOM 4494 N N . TYR A 1 557 ? -1.500 -3.404 -8.491 1.00 94.62 557 TYR A N 1
ATOM 4495 C CA . TYR A 1 557 ? -2.087 -3.543 -9.820 1.00 94.62 557 TYR A CA 1
ATOM 4496 C C . TYR A 1 557 ? -1.029 -3.672 -10.934 1.00 94.62 557 TYR A C 1
ATOM 4498 O O . TYR A 1 557 ? -1.131 -4.551 -11.785 1.00 94.62 557 TYR A O 1
ATOM 4506 N N . ALA A 1 558 ? -0.006 -2.814 -10.932 1.00 91.94 558 ALA A N 1
ATOM 4507 C CA . ALA A 1 558 ? 1.061 -2.775 -11.938 1.00 91.94 558 ALA A CA 1
ATOM 4508 C C . ALA A 1 558 ? 2.343 -2.142 -11.364 1.00 91.94 558 ALA A C 1
ATOM 4510 O O . ALA A 1 558 ? 2.289 -1.461 -10.341 1.00 91.94 558 ALA A O 1
ATOM 4511 N N . GLY A 1 559 ? 3.487 -2.333 -12.028 1.00 81.12 559 GLY A N 1
ATOM 4512 C CA . GLY A 1 559 ? 4.806 -1.821 -11.631 1.00 81.12 559 GLY A CA 1
ATOM 4513 C C . GLY A 1 559 ? 5.954 -2.764 -12.037 1.00 81.12 559 GLY A C 1
ATOM 4514 O O . GLY A 1 559 ? 5.950 -3.288 -13.149 1.00 81.12 559 GLY A O 1
ATOM 4515 N N . GLY A 1 560 ? 6.951 -2.945 -11.159 1.00 69.75 560 GLY A N 1
ATOM 4516 C CA . GLY A 1 560 ? 8.197 -3.657 -11.491 1.00 69.75 560 GLY A CA 1
ATOM 4517 C C . GLY A 1 560 ? 8.350 -5.101 -10.985 1.00 69.75 560 GLY A C 1
ATOM 4518 O O . GLY A 1 560 ? 9.278 -5.780 -11.420 1.00 69.75 560 GLY A O 1
ATOM 4519 N N . SER A 1 561 ? 7.491 -5.587 -10.083 1.00 81.31 561 SER A N 1
ATOM 4520 C CA . SER A 1 561 ? 7.607 -6.952 -9.532 1.00 81.31 561 SER A CA 1
ATOM 4521 C C . SER A 1 561 ? 6.806 -7.965 -10.354 1.00 81.31 561 SER A C 1
ATOM 4523 O O . SER A 1 561 ? 5.772 -7.640 -10.934 1.00 81.31 561 SER A O 1
ATOM 4525 N N . GLN A 1 562 ? 7.253 -9.222 -10.379 1.00 84.69 562 GLN A N 1
ATOM 4526 C CA . GLN A 1 562 ? 6.562 -10.289 -11.102 1.00 84.69 562 GLN A CA 1
ATOM 4527 C C . GLN A 1 562 ? 5.301 -10.782 -10.383 1.00 84.69 562 GLN A C 1
ATOM 4529 O O . GLN A 1 562 ? 4.533 -11.502 -11.005 1.00 84.69 562 GLN A O 1
ATOM 4534 N N . ILE A 1 563 ? 5.034 -10.404 -9.125 1.00 88.50 563 ILE A N 1
ATOM 4535 C CA . ILE A 1 563 ? 3.829 -10.835 -8.374 1.00 88.50 563 ILE A CA 1
ATOM 4536 C C . ILE A 1 563 ? 2.568 -10.020 -8.700 1.00 88.50 563 ILE A C 1
ATOM 4538 O O . ILE A 1 563 ? 1.491 -10.301 -8.175 1.00 88.50 563 ILE A O 1
ATOM 4542 N N . GLN A 1 564 ? 2.713 -8.975 -9.512 1.00 91.81 564 GLN A N 1
ATOM 4543 C CA . GLN A 1 564 ? 1.679 -7.974 -9.763 1.00 91.81 564 GLN A CA 1
ATOM 4544 C C . GLN A 1 564 ? 0.582 -8.492 -10.691 1.00 91.81 564 GLN A C 1
ATOM 4546 O O . GLN A 1 564 ? 0.796 -9.411 -11.483 1.00 91.81 564 GLN A O 1
ATOM 4551 N N . MET A 1 565 ? -0.596 -7.866 -10.640 1.00 95.56 565 MET A N 1
ATOM 4552 C CA . MET A 1 565 ? -1.715 -8.238 -11.518 1.00 95.56 565 MET A CA 1
ATOM 4553 C C . MET A 1 565 ? -1.365 -8.039 -12.998 1.00 95.56 565 MET A C 1
ATOM 4555 O O . MET A 1 565 ? -1.703 -8.878 -13.837 1.00 95.56 565 MET A O 1
ATOM 4559 N N . LEU A 1 566 ? -0.663 -6.949 -13.309 1.00 95.12 566 LEU A N 1
ATOM 4560 C CA . LEU A 1 566 ? -0.123 -6.656 -14.628 1.00 95.12 566 LEU A CA 1
ATOM 4561 C C . LEU A 1 566 ? 1.401 -6.558 -14.575 1.00 95.12 566 LEU A C 1
ATOM 4563 O O . LEU A 1 566 ? 1.950 -5.920 -13.678 1.00 95.12 566 LEU A O 1
ATOM 4567 N N . THR A 1 567 ? 2.079 -7.080 -15.595 1.00 92.62 567 THR A N 1
ATOM 4568 C CA . THR A 1 567 ? 3.516 -6.832 -15.807 1.00 92.62 567 THR A CA 1
ATOM 4569 C C . THR A 1 567 ? 3.755 -6.341 -17.236 1.00 92.62 567 THR A C 1
ATOM 4571 O O . THR A 1 567 ? 2.877 -6.514 -18.090 1.00 92.62 567 THR A O 1
ATOM 4574 N N . PRO A 1 568 ? 4.921 -5.733 -17.533 1.00 91.81 568 PRO A N 1
ATOM 4575 C CA . PRO A 1 568 ? 5.301 -5.439 -18.908 1.00 91.81 568 PRO A CA 1
ATOM 4576 C C . PRO A 1 568 ? 5.206 -6.689 -19.788 1.00 91.81 568 PRO A C 1
ATOM 4578 O O . PRO A 1 568 ? 5.567 -7.790 -19.357 1.00 91.81 568 PRO A O 1
ATOM 4581 N N . ALA A 1 569 ? 4.714 -6.502 -21.008 1.00 90.44 569 ALA A N 1
ATOM 4582 C CA . ALA A 1 569 ? 4.700 -7.518 -22.039 1.00 90.44 569 ALA A CA 1
ATOM 4583 C C . ALA A 1 569 ? 6.134 -7.894 -22.427 1.00 90.44 569 ALA A C 1
ATOM 4585 O O . ALA A 1 569 ? 7.006 -7.024 -22.540 1.00 90.44 569 ALA A O 1
ATOM 4586 N N . ASP A 1 570 ? 6.358 -9.181 -22.668 1.00 87.25 570 ASP A N 1
ATOM 4587 C CA . ASP A 1 570 ? 7.594 -9.668 -23.262 1.00 87.25 570 ASP A CA 1
ATOM 4588 C C . ASP A 1 570 ? 7.784 -9.043 -24.652 1.00 87.25 570 ASP A C 1
ATOM 4590 O O . ASP A 1 570 ? 6.897 -9.086 -25.514 1.00 87.25 570 ASP A O 1
ATOM 4594 N N . LYS A 1 571 ? 8.948 -8.426 -24.859 1.00 80.69 571 LYS A N 1
ATOM 4595 C CA . LYS A 1 571 ? 9.231 -7.661 -26.074 1.00 80.69 571 LYS A CA 1
ATOM 4596 C C . LYS A 1 571 ? 9.461 -8.539 -27.296 1.00 80.69 571 LYS A C 1
ATOM 4598 O O . LYS A 1 571 ? 9.198 -8.086 -28.405 1.00 80.69 571 LYS A O 1
ATOM 4603 N N . GLU A 1 572 ? 9.967 -9.751 -27.104 1.00 76.50 572 GLU A N 1
ATOM 4604 C CA . GLU A 1 572 ? 10.319 -10.659 -28.193 1.00 76.50 572 GLU A CA 1
ATOM 4605 C C . GLU A 1 572 ? 9.078 -11.389 -28.711 1.00 76.50 572 GLU A C 1
ATOM 4607 O O . GLU A 1 572 ? 8.922 -11.583 -29.919 1.00 76.50 572 GLU A O 1
ATOM 4612 N N . VAL A 1 573 ? 8.169 -11.753 -27.803 1.00 84.50 573 VAL A N 1
ATOM 4613 C CA . VAL A 1 573 ? 7.039 -12.633 -28.122 1.00 84.50 573 VAL A CA 1
ATOM 4614 C C . VAL A 1 573 ? 5.691 -11.929 -27.981 1.00 84.50 573 VAL A C 1
ATOM 4616 O O . VAL A 1 573 ? 4.916 -11.876 -28.938 1.00 84.50 573 VAL A O 1
ATOM 4619 N N . GLU A 1 574 ? 5.388 -11.375 -26.808 1.00 90.62 574 GLU A N 1
ATOM 4620 C CA . GLU A 1 574 ? 4.032 -10.913 -26.489 1.00 90.62 574 GLU A CA 1
ATOM 4621 C C . GLU A 1 574 ? 3.645 -9.658 -27.273 1.00 90.62 574 GLU A C 1
ATOM 4623 O O . GLU A 1 574 ? 2.542 -9.608 -27.816 1.00 90.62 574 GLU A O 1
ATOM 4628 N N . LEU A 1 575 ? 4.542 -8.672 -27.406 1.00 89.44 575 LEU A N 1
ATOM 4629 C CA . LEU A 1 575 ? 4.249 -7.457 -28.183 1.00 89.44 575 LEU A CA 1
ATOM 4630 C C . LEU A 1 575 ? 3.891 -7.772 -29.642 1.00 89.44 575 LEU A C 1
ATOM 4632 O O . LEU A 1 575 ? 2.957 -7.179 -30.187 1.00 89.44 575 LEU A O 1
ATOM 4636 N N . THR A 1 576 ? 4.602 -8.724 -30.251 1.00 87.56 576 THR A N 1
ATOM 4637 C CA . THR A 1 576 ? 4.367 -9.176 -31.629 1.00 87.56 576 THR A CA 1
ATOM 4638 C C . THR A 1 576 ? 3.004 -9.854 -31.759 1.00 87.56 576 THR A C 1
ATOM 4640 O O . THR A 1 576 ? 2.238 -9.532 -32.665 1.00 87.56 576 THR A O 1
ATOM 4643 N N . ILE A 1 577 ? 2.667 -10.761 -30.833 1.00 88.94 577 ILE A N 1
ATOM 4644 C CA . ILE A 1 577 ? 1.369 -11.460 -30.813 1.00 88.94 577 ILE A CA 1
ATOM 4645 C C . ILE A 1 577 ? 0.213 -10.469 -30.638 1.00 88.94 577 ILE A C 1
ATOM 4647 O O . ILE A 1 577 ? -0.827 -10.603 -31.282 1.00 88.94 577 ILE A O 1
ATOM 4651 N N . LEU A 1 578 ? 0.404 -9.463 -29.787 1.00 89.06 578 LEU A N 1
ATOM 4652 C CA . LEU A 1 578 ? -0.585 -8.427 -29.497 1.00 89.06 578 LEU A CA 1
ATOM 4653 C C . LEU A 1 578 ? -0.675 -7.353 -30.596 1.00 89.06 578 LEU A C 1
ATOM 4655 O O . LEU A 1 578 ? -1.588 -6.530 -30.567 1.00 89.06 578 LEU A O 1
ATOM 4659 N N . GLY A 1 579 ? 0.250 -7.341 -31.562 1.00 88.56 579 GLY A N 1
ATOM 4660 C CA . GLY A 1 579 ? 0.297 -6.337 -32.628 1.00 88.56 579 GLY A CA 1
ATOM 4661 C C . GLY A 1 579 ? 0.621 -4.924 -32.128 1.00 88.56 579 GLY A C 1
ATOM 4662 O O . GLY A 1 579 ? 0.171 -3.943 -32.723 1.00 88.56 579 GLY A O 1
ATOM 4663 N N . VAL A 1 580 ? 1.373 -4.812 -31.028 1.00 88.88 580 VAL A N 1
ATOM 4664 C CA . VAL A 1 580 ? 1.780 -3.543 -30.393 1.00 88.88 580 VAL A CA 1
ATOM 4665 C C . VAL A 1 580 ? 3.304 -3.381 -30.353 1.00 88.88 580 VAL A C 1
ATOM 4667 O O . VAL A 1 580 ? 3.836 -2.618 -29.559 1.00 88.88 580 VAL A O 1
ATOM 4670 N N . ASP A 1 581 ? 4.032 -4.044 -31.245 1.00 86.75 581 ASP A N 1
ATOM 4671 C CA . ASP A 1 581 ? 5.498 -4.014 -31.375 1.00 86.75 581 ASP A CA 1
ATOM 4672 C C . ASP A 1 581 ? 6.054 -2.747 -32.065 1.00 86.75 581 ASP A C 1
ATOM 4674 O O . ASP A 1 581 ? 7.227 -2.674 -32.434 1.00 86.75 581 ASP A O 1
ATOM 4678 N N . THR A 1 582 ? 5.231 -1.707 -32.218 1.00 88.81 582 THR A N 1
ATOM 4679 C CA . THR A 1 582 ? 5.612 -0.414 -32.814 1.00 88.81 582 THR A CA 1
ATOM 4680 C C . THR A 1 582 ? 5.851 0.670 -31.755 1.00 88.81 582 THR A C 1
ATOM 4682 O O . THR A 1 582 ? 5.786 0.422 -30.554 1.00 88.81 582 THR A O 1
ATOM 4685 N N . PHE A 1 583 ? 6.194 1.896 -32.167 1.00 87.94 583 PHE A N 1
ATOM 4686 C CA . PHE A 1 583 ? 6.289 3.042 -31.251 1.00 87.94 583 PHE A CA 1
ATOM 4687 C C . PHE A 1 583 ? 4.977 3.218 -30.455 1.00 87.94 583 PHE A C 1
ATOM 4689 O O . PHE A 1 583 ? 3.913 3.234 -31.074 1.00 87.94 583 PHE A O 1
ATOM 4696 N N . PRO A 1 584 ? 5.011 3.418 -29.123 1.00 88.69 584 PRO A N 1
ATOM 4697 C CA . PRO A 1 584 ? 6.180 3.684 -28.274 1.00 88.69 584 PRO A CA 1
ATOM 4698 C C . PRO A 1 584 ? 6.794 2.446 -27.585 1.00 88.69 584 PRO A C 1
ATOM 4700 O O . PRO A 1 584 ? 7.606 2.604 -26.678 1.00 88.69 584 PRO A O 1
ATOM 4703 N N . TYR A 1 585 ? 6.407 1.229 -27.958 1.00 88.69 585 TYR A N 1
ATOM 4704 C CA . TYR A 1 585 ? 6.804 -0.009 -27.271 1.00 88.69 585 TYR A CA 1
ATOM 4705 C C . TYR A 1 585 ? 8.050 -0.675 -27.880 1.00 88.69 585 TYR A C 1
ATOM 4707 O O . TYR A 1 585 ? 8.749 -1.431 -27.208 1.00 88.69 585 TYR A O 1
ATOM 4715 N N . SER A 1 586 ? 8.360 -0.362 -29.141 1.00 84.38 586 SER A N 1
ATOM 4716 C CA . SER A 1 586 ? 9.515 -0.917 -29.861 1.00 84.38 586 SER A CA 1
ATOM 4717 C C . SER A 1 586 ? 10.874 -0.510 -29.272 1.00 84.38 586 SER A C 1
ATOM 4719 O O . SER A 1 586 ? 11.047 0.610 -28.784 1.00 84.38 586 SER A O 1
ATOM 4721 N N . GLU A 1 587 ? 11.888 -1.368 -29.428 1.00 82.94 587 GLU A N 1
ATOM 4722 C CA . GLU A 1 587 ? 13.276 -1.070 -29.030 1.00 82.94 587 GLU A CA 1
ATOM 4723 C C . GLU A 1 587 ? 13.910 0.091 -29.804 1.00 82.94 587 GLU A C 1
ATOM 4725 O O . GLU A 1 587 ? 14.803 0.760 -29.294 1.00 82.94 587 GLU A O 1
ATOM 4730 N N . ALA A 1 588 ? 13.424 0.370 -31.017 1.00 85.94 588 ALA A N 1
ATOM 4731 C CA . ALA A 1 588 ? 13.856 1.519 -31.809 1.00 85.94 588 ALA A CA 1
ATOM 4732 C C . ALA A 1 588 ? 13.358 2.865 -31.241 1.00 85.94 588 ALA A C 1
ATOM 4734 O O . ALA A 1 588 ? 13.791 3.929 -31.691 1.00 85.94 588 ALA A O 1
ATOM 4735 N N . THR A 1 589 ? 12.437 2.837 -30.273 1.00 85.12 589 THR A N 1
ATOM 4736 C CA . THR A 1 589 ? 11.932 4.036 -29.601 1.00 85.12 589 THR A CA 1
ATOM 4737 C C . THR A 1 589 ? 13.002 4.587 -28.655 1.00 85.12 589 THR A C 1
ATOM 4739 O O . THR A 1 589 ? 13.524 3.820 -27.846 1.00 85.12 589 THR A O 1
ATOM 4742 N N . PRO A 1 590 ? 13.313 5.900 -28.689 1.00 84.31 590 PRO A N 1
ATOM 4743 C CA . PRO A 1 590 ? 14.225 6.502 -27.720 1.00 84.31 590 PRO A CA 1
ATOM 4744 C C . PRO A 1 590 ? 13.803 6.168 -26.287 1.00 84.31 590 PRO A C 1
ATOM 4746 O O . PRO A 1 590 ? 12.626 6.306 -25.963 1.00 84.31 590 PRO A O 1
ATOM 4749 N N . ASP A 1 591 ? 14.747 5.787 -25.421 1.00 79.69 591 ASP A N 1
ATOM 4750 C CA . ASP A 1 591 ? 14.460 5.367 -24.037 1.00 79.69 591 ASP A CA 1
ATOM 4751 C C . ASP A 1 591 ? 13.595 6.374 -23.260 1.00 79.69 591 ASP A C 1
ATOM 4753 O O . ASP A 1 591 ? 12.778 5.983 -22.433 1.00 79.69 591 ASP A O 1
ATOM 4757 N N . SER A 1 592 ? 13.736 7.672 -23.552 1.00 76.75 592 SER A N 1
ATOM 4758 C CA . SER A 1 592 ? 12.944 8.750 -22.944 1.00 76.75 592 SER A CA 1
ATOM 4759 C C . SER A 1 592 ? 11.467 8.765 -23.350 1.00 76.75 592 SER A C 1
ATOM 4761 O O . SER A 1 592 ? 10.658 9.383 -22.665 1.00 76.75 592 SER A O 1
ATOM 4763 N N . LEU A 1 593 ? 11.119 8.123 -24.464 1.00 80.12 593 LEU A N 1
ATOM 4764 C CA . LEU A 1 593 ? 9.765 8.029 -25.012 1.00 80.12 593 LEU A CA 1
ATOM 4765 C C . LEU A 1 593 ? 9.211 6.604 -24.956 1.00 80.12 593 LEU A C 1
ATOM 4767 O O . LEU A 1 593 ? 8.016 6.411 -25.189 1.00 80.12 593 LEU A O 1
ATOM 4771 N N . ARG A 1 594 ? 10.071 5.616 -24.688 1.00 84.75 594 ARG A N 1
ATOM 4772 C CA . ARG A 1 594 ? 9.700 4.207 -24.674 1.00 84.75 594 ARG A CA 1
ATOM 4773 C C . ARG A 1 594 ? 8.762 3.925 -23.509 1.00 84.75 594 ARG A C 1
ATOM 4775 O O . ARG A 1 594 ? 9.019 4.334 -22.378 1.00 84.75 594 ARG A O 1
ATOM 4782 N N . LYS A 1 595 ? 7.689 3.193 -23.793 1.00 87.31 595 LYS A N 1
ATOM 4783 C CA . LYS A 1 595 ? 6.704 2.754 -22.803 1.00 87.31 595 LYS A CA 1
ATOM 4784 C C . LYS A 1 595 ? 6.671 1.239 -22.732 1.00 87.31 595 LYS A C 1
ATOM 4786 O O . LYS A 1 595 ? 7.007 0.562 -23.700 1.00 87.31 595 LYS A O 1
ATOM 4791 N N . ASN A 1 596 ? 6.228 0.719 -21.597 1.00 89.69 596 ASN A N 1
ATOM 4792 C CA . ASN A 1 596 ? 5.858 -0.681 -21.487 1.00 89.69 596 ASN A CA 1
ATOM 4793 C C . ASN A 1 596 ? 4.373 -0.815 -21.834 1.00 89.69 596 ASN A C 1
ATOM 4795 O O . ASN A 1 596 ? 3.554 -0.021 -21.371 1.00 89.69 596 ASN A O 1
ATOM 4799 N N . TYR A 1 597 ? 4.025 -1.806 -22.649 1.00 90.81 597 TYR A N 1
ATOM 4800 C CA . TYR A 1 597 ? 2.642 -2.259 -22.740 1.00 90.81 597 TYR A CA 1
ATOM 4801 C C . TYR A 1 597 ? 2.444 -3.306 -21.648 1.00 90.81 597 TYR A C 1
ATOM 4803 O O . TYR A 1 597 ? 3.239 -4.236 -21.561 1.00 90.81 597 TYR A O 1
ATOM 4811 N N . TYR A 1 598 ? 1.443 -3.138 -20.792 1.00 93.31 598 TYR A N 1
ATOM 4812 C CA . TYR A 1 598 ? 1.187 -4.063 -19.688 1.00 93.31 598 TYR A CA 1
ATOM 4813 C C . TYR A 1 598 ? 0.109 -5.064 -20.075 1.00 93.31 598 TYR A C 1
ATOM 4815 O O . TYR A 1 598 ? -0.905 -4.689 -20.667 1.00 93.31 598 TYR A O 1
ATOM 4823 N N . THR A 1 599 ? 0.309 -6.318 -19.691 1.00 93.00 599 THR A N 1
ATOM 4824 C CA . THR A 1 599 ? -0.601 -7.430 -19.978 1.00 93.00 599 THR A CA 1
ATOM 4825 C C . THR A 1 599 ? -1.147 -8.029 -18.691 1.00 93.00 599 THR A C 1
ATOM 4827 O O . THR A 1 599 ? -0.502 -8.000 -17.641 1.00 93.00 599 THR A O 1
ATOM 4830 N N . LYS A 1 600 ? -2.367 -8.571 -18.771 1.00 94.62 600 LYS A N 1
ATOM 4831 C CA . LYS A 1 600 ? -2.997 -9.304 -17.668 1.00 94.62 600 LYS A CA 1
ATOM 4832 C C . LYS A 1 600 ? -2.197 -10.568 -17.371 1.00 94.62 600 LYS A C 1
ATOM 4834 O O . LYS A 1 600 ? -1.844 -11.311 -18.287 1.00 94.62 600 LYS A O 1
ATOM 4839 N N . ARG A 1 601 ? -1.920 -10.816 -16.094 1.00 93.38 601 ARG A N 1
ATOM 4840 C CA . ARG A 1 601 ? -1.300 -12.058 -15.621 1.00 93.38 601 ARG A CA 1
ATOM 4841 C C . ARG A 1 601 ? -2.303 -12.909 -14.853 1.00 93.38 601 ARG A C 1
ATOM 4843 O O . ARG A 1 601 ? -3.430 -12.484 -14.610 1.00 93.38 601 ARG A O 1
ATOM 4850 N N . THR A 1 602 ? -1.902 -14.120 -14.464 1.00 92.56 602 THR A N 1
ATOM 4851 C CA . THR A 1 602 ? -2.782 -15.071 -13.762 1.00 92.56 602 THR A CA 1
ATOM 4852 C C . THR A 1 602 ? -3.471 -14.428 -12.562 1.00 92.56 602 THR A C 1
ATOM 4854 O O . THR A 1 602 ? -4.675 -14.583 -12.387 1.00 92.56 602 THR A O 1
ATOM 4857 N N . VAL A 1 603 ? -2.737 -13.633 -11.783 1.00 93.00 603 VAL A N 1
ATOM 4858 C CA . VAL A 1 603 ? -3.270 -12.945 -10.603 1.00 93.00 603 VAL A CA 1
ATOM 4859 C C . VAL A 1 603 ? -4.373 -11.938 -10.960 1.00 93.00 603 VAL A C 1
ATOM 4861 O O . VAL A 1 603 ? -5.363 -11.848 -10.235 1.00 93.00 603 VAL A O 1
ATOM 4864 N N . PHE A 1 604 ? -4.273 -11.236 -12.099 1.00 96.19 604 PHE A N 1
ATOM 4865 C CA . PHE A 1 604 ? -5.371 -10.395 -12.594 1.00 96.19 604 PHE A CA 1
ATOM 4866 C C . PHE A 1 604 ? -6.627 -11.229 -12.827 1.00 96.19 604 PHE A C 1
ATOM 4868 O O . PHE A 1 604 ? -7.700 -10.847 -12.378 1.00 96.19 604 PHE A O 1
ATOM 4875 N N . HIS A 1 605 ? -6.501 -12.367 -13.510 1.00 94.56 605 HIS A N 1
ATOM 4876 C CA . HIS A 1 605 ? -7.650 -13.208 -13.846 1.00 94.56 605 HIS A CA 1
ATOM 4877 C C . HIS A 1 605 ? -8.313 -13.832 -12.614 1.00 94.56 605 HIS A C 1
ATOM 4879 O O . HIS A 1 605 ? -9.529 -13.998 -12.602 1.00 94.56 605 HIS A O 1
ATOM 4885 N N . ILE A 1 606 ? -7.550 -14.110 -11.552 1.00 91.81 606 ILE A N 1
ATOM 4886 C CA . ILE A 1 606 ? -8.129 -14.493 -10.258 1.00 91.81 606 ILE A CA 1
ATOM 4887 C C . ILE A 1 606 ? -8.944 -13.348 -9.669 1.00 91.81 606 ILE A C 1
ATOM 4889 O O . ILE A 1 606 ? -10.082 -13.555 -9.261 1.00 91.81 606 ILE A O 1
ATOM 4893 N N . MET A 1 607 ? -8.403 -12.130 -9.658 1.00 93.94 607 MET A N 1
ATOM 4894 C CA . MET A 1 607 ? -9.153 -10.973 -9.169 1.00 93.94 607 MET A CA 1
ATOM 4895 C C . MET A 1 607 ? -10.370 -10.660 -10.041 1.00 93.94 607 MET A C 1
ATOM 4897 O O . MET A 1 607 ? -11.378 -10.217 -9.503 1.00 93.94 607 MET A O 1
ATOM 4901 N N . ASP A 1 608 ? -10.309 -10.909 -11.347 1.00 94.25 608 ASP A N 1
ATOM 4902 C CA . ASP A 1 608 ? -11.444 -10.802 -12.271 1.00 94.25 608 ASP A CA 1
ATOM 4903 C C . ASP A 1 608 ? -12.541 -11.804 -11.898 1.00 94.25 608 ASP A C 1
ATOM 4905 O O . ASP A 1 608 ? -13.690 -11.421 -11.698 1.00 94.25 608 ASP A O 1
ATOM 4909 N N . LEU A 1 609 ? -12.177 -13.063 -11.640 1.00 88.31 609 LEU A N 1
ATOM 4910 C CA . LEU A 1 609 ? -13.117 -14.075 -11.156 1.00 88.31 609 LEU A CA 1
ATOM 4911 C C . LEU A 1 609 ? -13.745 -13.690 -9.805 1.00 88.31 609 LEU A C 1
ATOM 4913 O O . LEU A 1 609 ? -14.958 -13.786 -9.633 1.00 88.31 609 LEU A O 1
ATOM 4917 N N . LEU A 1 610 ? -12.932 -13.237 -8.846 1.00 88.25 610 LEU A N 1
ATOM 4918 C CA . LEU A 1 610 ? -13.405 -12.826 -7.519 1.00 88.25 610 LEU A CA 1
ATOM 4919 C C . LEU A 1 610 ? -14.285 -11.570 -7.571 1.00 88.25 610 LEU A C 1
ATOM 4921 O O . LEU A 1 610 ? -15.167 -11.401 -6.728 1.00 88.25 610 LEU A O 1
ATOM 4925 N N . SER A 1 611 ? -14.072 -10.704 -8.564 1.00 88.75 611 SER A N 1
ATOM 4926 C CA . SER A 1 611 ? -14.838 -9.468 -8.727 1.00 88.75 611 SER A CA 1
ATOM 4927 C C . SER A 1 611 ? -16.325 -9.721 -8.949 1.00 88.75 611 SER A C 1
ATOM 4929 O O . SER A 1 611 ? -17.158 -8.946 -8.477 1.00 88.75 611 SER A O 1
ATOM 4931 N N . GLU A 1 612 ? -16.669 -10.835 -9.600 1.00 84.81 612 GLU A N 1
ATOM 4932 C CA . GLU A 1 612 ? -18.051 -11.180 -9.914 1.00 84.81 612 GLU A CA 1
ATOM 4933 C C . GLU A 1 612 ? -18.907 -11.307 -8.652 1.00 84.81 612 GLU A C 1
ATOM 4935 O O . GLU A 1 612 ? -20.070 -10.911 -8.677 1.00 84.81 612 GLU A O 1
ATOM 4940 N N . ILE A 1 613 ? -18.322 -11.744 -7.528 1.00 77.06 613 ILE A N 1
ATOM 4941 C CA . ILE A 1 613 ? -19.001 -11.812 -6.225 1.00 77.06 613 ILE A CA 1
ATOM 4942 C C . ILE A 1 613 ? -19.484 -10.419 -5.800 1.00 77.06 613 ILE A C 1
ATOM 4944 O O . ILE A 1 613 ? -20.639 -10.232 -5.421 1.00 77.06 613 ILE A O 1
ATOM 4948 N N . GLY A 1 614 ? -18.609 -9.416 -5.899 1.00 74.25 614 GLY A N 1
ATOM 4949 C CA . GLY A 1 614 ? -18.930 -8.040 -5.527 1.00 74.25 614 GLY A CA 1
ATOM 4950 C C . GLY A 1 614 ? -19.935 -7.383 -6.475 1.00 74.25 614 GLY A C 1
ATOM 4951 O O . GLY A 1 614 ? -20.877 -6.737 -5.998 1.00 74.25 614 GLY A O 1
ATOM 4952 N N . LYS A 1 615 ? -19.736 -7.573 -7.788 1.00 81.31 615 LYS A N 1
ATOM 4953 C CA . LYS A 1 615 ? -20.539 -6.976 -8.871 1.00 81.31 615 LYS A CA 1
ATOM 4954 C C . LYS A 1 615 ? -21.979 -7.471 -8.892 1.00 81.31 615 LYS A C 1
ATOM 4956 O O . LYS A 1 615 ? -22.888 -6.683 -9.138 1.00 81.31 615 LYS A O 1
ATOM 4961 N N . ASN A 1 616 ? -22.177 -8.761 -8.632 1.00 73.44 616 ASN A N 1
ATOM 4962 C CA . ASN A 1 616 ? -23.487 -9.402 -8.717 1.00 73.44 616 ASN A CA 1
ATOM 4963 C C . ASN A 1 616 ? -24.169 -9.560 -7.344 1.00 73.44 616 ASN A C 1
ATOM 4965 O O . ASN A 1 616 ? -25.239 -10.153 -7.274 1.00 73.44 616 ASN A O 1
ATOM 4969 N N . ASP A 1 617 ? -23.583 -8.997 -6.276 1.00 64.94 617 ASP A N 1
ATOM 4970 C CA . ASP A 1 617 ? -24.117 -9.034 -4.901 1.00 64.94 617 ASP A CA 1
ATOM 4971 C C . ASP A 1 617 ? -24.410 -10.463 -4.400 1.00 64.94 617 ASP A C 1
ATOM 4973 O O . ASP A 1 617 ? -25.482 -10.739 -3.861 1.00 64.94 617 ASP A O 1
ATOM 4977 N N . LEU A 1 618 ? -23.449 -11.366 -4.638 1.00 55.78 618 LEU A N 1
ATOM 4978 C CA . LEU A 1 618 ? -23.570 -12.817 -4.438 1.00 55.78 618 LEU A CA 1
ATOM 4979 C C . LEU A 1 618 ? -23.267 -13.283 -3.013 1.00 55.78 618 LEU A C 1
ATOM 4981 O O . LEU A 1 618 ? -22.382 -12.683 -2.356 1.00 55.78 618 LEU A O 1
#

Foldseek 3Di:
DDDFDWDFPDPDPDDDDDDDDDDDDDDLPPDPCVVVVVLPPPDDDDDADDGDGDGQDDDPPDQPPQPPFDQPDDPPDGDGHHDDSDDDAFQLQLLAAEAEPQCFQQHQNDDPQNVVVLVLVLLLLRQEYEPHDDPLQLQFQLAQFDDPPPPPDGDFAFERRHDLLLLLLLQLCLVVDHPADPVPPVSSVVVLPDPDLCVCVVRGPNVCSVVSVVSSVVVVRRVLDDGPHGVLLVVLVSQVSSCVVAPPRAHEYEYEHNLQQGFLQSSLVSQVQQQALVNHPNSGGHNHAAYEDHDQCQWPSVCSRVVPQALVQVVCQLQLHDHPPCPSVCVSSPPPRGPHSVRRNNLVSQFDDVPHHHAYEYEDAFFDPVPLAFRHDDPVRDDHDDDTLRRLLVVQVQLCDDPPPDLTHSHAAYEGAGERECVQQVCQQACNPVVDGLNDPPDDDDPDDPSDDDPSNVVSVVSNSVSLCCCLPPRVVVSVVVSCVRNVQQDPDSSHHAYAHSEYAYDCPPPDPRSCVCALDPSRLVSVLSVSVVLSCQLVDPSHPHCRHNHHHYYECEDDDSNHQKYFADQVPRCVVVVNCDPPCHPPHDPSRHYGNIDGTSNSVSSSVVSCCVSSVD